Protein AF-A0A7X7C082-F1 (afdb_monomer_lite)

Radius of gyration: 23.52 Å; chains: 1; bounding box: 59×62×65 Å

Sequence (412 aa):
MPLPEIIKAELLKIDNDKKLLICYSEDYKEKSLIIRYGVSPENSEFNSSIEQFWVGAKLNIIDCAIDDDGYLVPTYIILEPDYLIDASAIAECFQDYLISPLHYFRNKLETIENRSYLLLGNLANYFLDELIFSDEIEKVTFNDAFLSSFKQSPFEYTSCQDIQSDTDFRTFMNNARQRFNNIKRVIKDDFPKRGINIDNCTLEPSFFSAKYGFQGRLDMLYTHPNTTNASIIELKSGKLPYPSHDNTKIGLNHKVQTYVYRLMIDSVFGRSKHNVNASILYAAASTPGENIRKATLNSVIEKSILNLRNQIIINEYKIIHGNTDSVEELFNTMFHQTKSNQRLPQFYINRINKIESILSDCSYIEKTYFYRYIKFISRELYHQKIGDIEYETPTGVASLWNTKFSERAKAL

Structure (mmCIF, N/CA/C/O backbone):
data_AF-A0A7X7C082-F1
#
_entry.id   AF-A0A7X7C082-F1
#
loop_
_atom_site.group_PDB
_atom_site.id
_atom_site.type_symbol
_atom_site.label_atom_id
_atom_site.label_alt_id
_atom_site.label_comp_id
_atom_site.label_asym_id
_atom_site.label_entity_id
_atom_site.label_seq_id
_atom_site.pdbx_PDB_ins_code
_atom_site.Cartn_x
_atom_site.Cartn_y
_atom_site.Cartn_z
_atom_site.occupancy
_atom_site.B_iso_or_equiv
_atom_site.auth_seq_id
_atom_site.auth_comp_id
_atom_site.auth_asym_id
_atom_site.auth_atom_id
_atom_site.pdbx_PDB_model_num
ATOM 1 N N . MET A 1 1 ? -19.092 -25.002 17.961 1.00 53.69 1 MET A N 1
ATOM 2 C CA . MET A 1 1 ? -19.252 -24.518 16.572 1.00 53.69 1 MET A CA 1
ATOM 3 C C . MET A 1 1 ? -17.956 -23.806 16.212 1.00 53.69 1 MET A C 1
ATOM 5 O O . MET A 1 1 ? -17.483 -23.073 17.074 1.00 53.69 1 MET A O 1
ATOM 9 N N . PRO A 1 2 ? -17.318 -24.080 15.063 1.00 70.62 2 PRO A N 1
ATOM 10 C CA . PRO A 1 2 ? -16.094 -23.373 14.693 1.00 70.62 2 PRO A CA 1
ATOM 11 C C . PRO A 1 2 ? -16.403 -21.882 14.522 1.00 70.62 2 PRO A C 1
ATOM 13 O O . PRO A 1 2 ? -17.456 -21.535 13.985 1.00 70.62 2 PRO A O 1
ATOM 16 N N . LEU A 1 3 ? -15.519 -21.017 15.019 1.00 81.31 3 LEU A N 1
ATOM 17 C CA . LEU A 1 3 ? -15.650 -19.576 14.819 1.00 81.31 3 LEU A CA 1
ATOM 18 C C . LEU A 1 3 ? -15.474 -19.247 13.330 1.00 81.31 3 LEU A C 1
ATOM 20 O O . LEU A 1 3 ? -14.655 -19.891 12.665 1.00 81.31 3 LEU A O 1
ATOM 24 N N . PRO A 1 4 ? -16.229 -18.276 12.790 1.00 87.19 4 PRO A N 1
ATOM 25 C CA . PRO A 1 4 ? -16.002 -17.816 11.431 1.00 87.19 4 PRO A CA 1
ATOM 26 C C . PRO A 1 4 ? -14.614 -17.171 11.319 1.00 87.19 4 PRO A C 1
ATOM 28 O O . PRO A 1 4 ? -14.076 -16.632 12.285 1.00 87.19 4 PRO A O 1
ATOM 31 N N . GLU A 1 5 ? -14.041 -17.202 10.115 1.00 87.62 5 GLU A N 1
ATOM 32 C CA . GLU A 1 5 ? -12.735 -16.587 9.827 1.00 87.62 5 GLU A CA 1
ATOM 33 C C . GLU A 1 5 ? -12.744 -15.068 10.077 1.00 87.62 5 GLU A C 1
ATOM 35 O O . GLU A 1 5 ? -11.724 -14.486 10.446 1.00 87.62 5 GLU A O 1
ATOM 40 N N . ILE A 1 6 ? -13.901 -14.428 9.876 1.00 92.69 6 ILE A N 1
ATOM 41 C CA . ILE A 1 6 ? -14.125 -12.997 10.075 1.00 92.69 6 ILE A CA 1
ATOM 42 C C . ILE A 1 6 ? -15.422 -12.821 10.858 1.00 92.69 6 ILE A C 1
ATOM 44 O O . ILE A 1 6 ? -16.464 -13.327 10.444 1.00 92.69 6 ILE A O 1
ATOM 48 N N . ILE A 1 7 ? -15.364 -12.051 11.939 1.00 94.50 7 ILE A N 1
ATOM 49 C CA . ILE A 1 7 ? -16.532 -11.537 12.651 1.00 94.50 7 ILE A CA 1
ATOM 50 C C . ILE A 1 7 ? -16.596 -10.034 12.386 1.00 94.50 7 ILE A C 1
ATOM 52 O O . ILE A 1 7 ? -15.677 -9.296 12.747 1.00 94.50 7 ILE A O 1
ATOM 56 N N . LYS A 1 8 ? -17.676 -9.583 11.742 1.00 94.25 8 LYS A N 1
ATOM 57 C CA . LYS A 1 8 ? -17.975 -8.155 11.595 1.00 94.25 8 LYS A CA 1
ATOM 58 C C . LYS A 1 8 ? -18.616 -7.663 12.883 1.00 94.25 8 LYS A C 1
ATOM 60 O O . LYS A 1 8 ? -19.580 -8.272 13.353 1.00 94.25 8 LYS A O 1
ATOM 65 N N . ALA A 1 9 ? -18.082 -6.594 13.453 1.00 94.94 9 ALA A N 1
ATOM 66 C CA . ALA A 1 9 ? -18.525 -6.096 14.742 1.00 94.94 9 ALA A CA 1
ATOM 67 C C . ALA A 1 9 ? -18.557 -4.566 14.784 1.00 94.94 9 ALA A C 1
ATOM 69 O O . ALA A 1 9 ? -17.774 -3.906 14.113 1.00 94.94 9 ALA A O 1
ATOM 70 N N . GLU A 1 10 ? -19.442 -4.006 15.597 1.00 95.75 10 GLU A N 1
ATOM 71 C CA . GLU A 1 10 ? -19.493 -2.582 15.918 1.00 95.75 10 GLU A CA 1
ATOM 72 C C . GLU A 1 10 ? -19.047 -2.380 17.365 1.00 95.75 10 GLU A C 1
ATOM 74 O O . GLU A 1 10 ? -19.500 -3.091 18.269 1.00 95.75 10 GLU A O 1
ATOM 79 N N . LEU A 1 11 ? -18.135 -1.439 17.593 1.00 97.19 11 LEU A N 1
ATOM 80 C CA . LEU A 1 11 ? -17.563 -1.189 18.909 1.00 97.19 11 LEU A CA 1
ATOM 81 C C . LEU A 1 11 ? -18.550 -0.439 19.809 1.00 97.19 11 LEU A C 1
ATOM 83 O O . LEU A 1 11 ? -18.858 0.721 19.565 1.00 97.19 11 LEU A O 1
ATOM 87 N N . LEU A 1 12 ? -18.993 -1.066 20.899 1.00 96.56 12 LEU A N 1
ATOM 88 C CA . LEU A 1 12 ? -19.909 -0.447 21.863 1.00 96.56 12 LEU A CA 1
ATOM 89 C C . LEU A 1 12 ? -19.169 0.229 23.018 1.00 96.56 12 LEU A C 1
ATOM 91 O O . LEU A 1 12 ? -19.603 1.263 23.522 1.00 96.56 12 LEU A O 1
ATOM 95 N N . LYS A 1 13 ? -18.075 -0.382 23.487 1.00 96.62 13 LYS A N 1
ATOM 96 C CA . LYS A 1 13 ? -17.292 0.116 24.625 1.00 96.62 13 LYS A CA 1
ATOM 97 C C . LYS A 1 13 ? -15.870 -0.445 24.616 1.00 96.62 13 LYS A C 1
ATOM 99 O O . LYS A 1 13 ? -15.652 -1.589 24.227 1.00 96.62 13 LYS A O 1
ATOM 104 N N . ILE A 1 14 ? -14.928 0.349 25.122 1.00 96.50 14 ILE A N 1
ATOM 105 C CA . ILE A 1 14 ? -13.535 -0.041 25.371 1.00 96.50 14 ILE A CA 1
ATOM 106 C C . ILE A 1 14 ? -13.295 -0.062 26.888 1.00 96.50 14 ILE A C 1
ATOM 108 O O . ILE A 1 14 ? -13.657 0.885 27.588 1.00 96.50 14 ILE A O 1
ATOM 112 N N . ASP A 1 15 ? -12.703 -1.139 27.399 1.00 96.00 15 ASP A N 1
ATOM 113 C CA . ASP A 1 15 ? -12.181 -1.260 28.764 1.00 96.00 15 ASP A CA 1
ATOM 114 C C . ASP A 1 15 ? -10.654 -1.407 28.675 1.00 96.00 15 ASP A C 1
ATOM 116 O O . ASP A 1 15 ? -10.132 -2.503 28.460 1.00 96.00 15 ASP A O 1
ATOM 120 N N . ASN A 1 16 ? -9.945 -0.278 28.775 1.00 93.50 16 ASN A N 1
ATOM 121 C CA . ASN A 1 16 ? -8.488 -0.234 28.620 1.00 93.50 16 ASN A CA 1
ATOM 122 C C . ASN A 1 16 ? -7.756 -0.952 29.764 1.00 93.50 16 ASN A C 1
ATOM 124 O O . ASN A 1 16 ? -6.729 -1.585 29.527 1.00 93.50 16 ASN A O 1
ATOM 128 N N . ASP A 1 17 ? -8.303 -0.905 30.983 1.00 92.69 17 ASP A N 1
ATOM 129 C CA . ASP A 1 17 ? -7.688 -1.518 32.165 1.00 92.69 17 ASP A CA 1
ATOM 130 C C . ASP A 1 17 ? -7.649 -3.044 32.033 1.00 92.69 17 ASP A C 1
ATOM 132 O O . ASP A 1 17 ? -6.650 -3.687 32.363 1.00 92.69 17 ASP A O 1
ATOM 136 N N . LYS A 1 18 ? -8.727 -3.635 31.504 1.00 94.88 18 LYS A N 1
ATOM 137 C CA . LYS A 1 18 ? -8.822 -5.084 31.261 1.00 94.88 18 LYS A CA 1
ATOM 138 C C . LYS A 1 18 ? -8.388 -5.503 29.857 1.00 94.88 18 LYS A C 1
ATOM 140 O O . LYS A 1 18 ? -8.351 -6.702 29.572 1.00 94.88 18 LYS A O 1
ATOM 145 N N . LYS A 1 19 ? -8.076 -4.533 28.994 1.00 96.75 19 LYS A N 1
ATOM 146 C CA . LYS A 1 19 ? -7.819 -4.697 27.559 1.00 96.75 19 LYS A CA 1
ATOM 147 C C . LYS A 1 19 ? -8.924 -5.460 26.827 1.00 96.75 19 LYS A C 1
ATOM 149 O O . LYS A 1 19 ? -8.670 -6.443 26.125 1.00 96.75 19 LYS A O 1
ATOM 154 N N . LEU A 1 20 ? -10.162 -5.011 27.010 1.00 97.56 20 LEU A N 1
ATOM 155 C CA . LEU A 1 20 ? -11.342 -5.610 26.393 1.00 97.56 20 LEU A CA 1
ATOM 156 C C . LEU A 1 20 ? -12.053 -4.614 25.475 1.00 97.56 20 LEU A C 1
ATOM 158 O O . LEU A 1 20 ? -12.250 -3.450 25.820 1.00 97.56 20 LEU A O 1
ATOM 162 N N . LEU A 1 21 ? -12.499 -5.104 24.325 1.00 97.94 21 LEU A N 1
ATOM 163 C CA . LEU A 1 21 ? -13.472 -4.451 23.461 1.00 97.94 21 LEU A CA 1
ATOM 164 C C . LEU A 1 21 ? -14.806 -5.172 23.620 1.00 97.94 21 LEU A C 1
ATOM 166 O O . LEU A 1 21 ? -14.872 -6.399 23.545 1.00 97.94 21 LEU A O 1
ATOM 170 N N . ILE A 1 22 ? -15.861 -4.404 23.857 1.00 97.19 22 ILE A N 1
ATOM 171 C CA . ILE A 1 22 ? -17.231 -4.898 23.932 1.00 97.19 22 ILE A CA 1
ATOM 172 C C . ILE A 1 22 ? -17.909 -4.471 22.642 1.00 97.19 22 ILE A C 1
ATOM 174 O O . ILE A 1 22 ? -18.045 -3.274 22.385 1.00 97.19 22 ILE A O 1
ATOM 178 N N . CYS A 1 23 ? -18.329 -5.443 21.842 1.00 96.69 23 CYS A N 1
ATOM 179 C CA . CYS A 1 23 ? -18.855 -5.201 20.509 1.00 96.69 23 CYS A CA 1
ATOM 180 C C . CYS A 1 23 ? -20.227 -5.844 20.297 1.00 96.69 23 CYS A C 1
ATOM 182 O O . CYS A 1 23 ? -20.572 -6.855 20.914 1.00 96.69 23 CYS A O 1
ATOM 184 N N . TYR A 1 24 ? -20.992 -5.270 19.377 1.00 94.56 24 TYR A N 1
ATOM 185 C CA . TYR A 1 24 ? -22.188 -5.871 18.800 1.00 94.56 24 TYR A CA 1
ATOM 186 C C . TYR A 1 24 ? -21.837 -6.544 17.473 1.00 94.56 24 TYR A C 1
ATOM 188 O O . TYR A 1 24 ? -20.981 -6.061 16.739 1.00 94.56 24 TYR A O 1
ATOM 196 N N . SER A 1 25 ? -22.501 -7.646 17.144 1.00 91.69 25 SER A N 1
ATOM 197 C CA . SER A 1 25 ? -22.436 -8.257 15.817 1.00 91.69 25 SER A CA 1
ATOM 198 C C . SER A 1 25 ? -23.808 -8.811 15.467 1.00 91.69 25 SER A C 1
ATOM 200 O O . SER A 1 25 ? -24.447 -9.456 16.302 1.00 91.69 25 SER A O 1
ATOM 202 N N . GLU A 1 26 ? -24.262 -8.580 14.235 1.00 86.25 26 GLU A N 1
ATOM 203 C CA . GLU A 1 26 ? -25.561 -9.078 13.774 1.00 86.25 26 GLU A CA 1
ATOM 204 C C . GLU A 1 26 ? -25.658 -10.606 13.798 1.00 86.25 26 GLU A C 1
ATOM 206 O O . GLU A 1 26 ? -26.753 -11.139 13.972 1.00 86.25 26 GLU A O 1
ATOM 211 N N . ASP A 1 27 ? -24.529 -11.304 13.677 1.00 84.00 27 ASP A N 1
ATOM 212 C CA . ASP A 1 27 ? -24.472 -12.766 13.741 1.00 84.00 27 ASP A CA 1
ATOM 213 C C . ASP A 1 27 ? -24.615 -13.293 15.186 1.00 84.00 27 ASP A C 1
ATOM 215 O O . ASP A 1 27 ? -24.868 -14.479 15.397 1.00 84.00 27 ASP A O 1
ATOM 219 N N . TYR A 1 28 ? -24.501 -12.414 16.194 1.00 82.94 28 TYR A N 1
ATOM 220 C CA . TYR A 1 28 ? -24.467 -12.750 17.624 1.00 82.94 28 TYR A CA 1
ATOM 221 C C . TYR A 1 28 ? -25.429 -11.885 18.467 1.00 82.94 28 TYR A C 1
ATOM 223 O O . TYR A 1 28 ? -25.109 -11.500 19.589 1.00 82.94 28 TYR A O 1
ATOM 231 N N . LYS A 1 29 ? -26.633 -11.593 17.951 1.00 73.94 29 LYS A N 1
ATOM 232 C CA . LYS A 1 29 ? -27.590 -10.604 18.510 1.00 73.94 29 LYS A CA 1
ATOM 233 C C . LYS A 1 29 ? -27.922 -10.737 20.001 1.00 73.94 29 LYS A C 1
ATOM 235 O O . LYS A 1 29 ? -28.276 -9.747 20.631 1.00 73.94 29 LYS A O 1
ATOM 240 N N . GLU A 1 30 ? -27.847 -11.941 20.562 1.00 69.56 30 GLU A N 1
ATOM 241 C CA . GLU A 1 30 ? -28.248 -12.215 21.949 1.00 69.56 30 GLU A CA 1
ATOM 242 C C . GLU A 1 30 ? -27.142 -11.951 22.985 1.00 69.56 30 GLU A C 1
ATOM 244 O O . GLU A 1 30 ? -27.414 -11.986 24.186 1.00 69.56 30 GLU A O 1
ATOM 249 N N . LYS A 1 31 ? -25.891 -11.709 22.561 1.00 78.19 31 LYS A N 1
ATOM 250 C CA . LYS A 1 31 ? -24.756 -11.497 23.473 1.00 78.19 31 LYS A CA 1
ATOM 251 C C . LYS A 1 31 ? -23.803 -10.433 22.944 1.00 78.19 31 LYS A C 1
ATOM 253 O O . LYS A 1 31 ? -23.417 -10.452 21.782 1.00 78.19 31 LYS A O 1
ATOM 258 N N . SER A 1 32 ? -23.342 -9.554 23.831 1.00 84.94 32 SER A N 1
ATOM 259 C CA . SER A 1 32 ? -22.191 -8.704 23.532 1.00 84.94 32 SER A CA 1
ATOM 260 C C . SER A 1 32 ? -20.951 -9.572 23.327 1.00 84.94 32 SER A C 1
ATOM 262 O O . SER A 1 32 ? -20.627 -10.400 24.185 1.00 84.94 32 SER A O 1
ATOM 264 N N . LEU A 1 33 ? -20.244 -9.363 22.221 1.00 92.81 33 LEU A N 1
ATOM 265 C CA . LEU A 1 33 ? -18.954 -9.989 21.972 1.00 92.81 33 LEU A CA 1
ATOM 266 C C . LEU A 1 33 ? -17.898 -9.300 22.830 1.00 92.81 33 LEU A C 1
ATOM 268 O O . LEU A 1 33 ? -17.756 -8.080 22.771 1.00 92.81 33 LEU A O 1
ATOM 272 N N . ILE A 1 34 ? -17.160 -10.080 23.613 1.00 95.94 34 ILE A N 1
ATOM 273 C CA . ILE A 1 34 ? -16.040 -9.580 24.409 1.00 95.94 34 ILE A CA 1
ATOM 274 C C . ILE A 1 34 ? -14.757 -10.047 23.735 1.00 95.94 34 ILE A C 1
ATOM 276 O O . ILE A 1 34 ? -14.530 -11.246 23.569 1.00 95.94 34 ILE A O 1
ATOM 280 N N . ILE A 1 35 ? -13.943 -9.085 23.318 1.00 97.06 35 ILE A N 1
ATOM 281 C CA . ILE A 1 35 ? -12.726 -9.304 22.542 1.00 97.06 35 ILE A CA 1
ATOM 282 C C . ILE A 1 35 ? -11.549 -8.809 23.368 1.00 97.06 35 ILE A C 1
ATOM 284 O O . ILE A 1 35 ? -11.508 -7.641 23.748 1.00 97.06 35 ILE A O 1
ATOM 288 N N . ARG A 1 36 ? -10.575 -9.675 23.629 1.00 97.56 36 ARG A N 1
ATOM 289 C CA . ARG A 1 36 ? -9.359 -9.322 24.356 1.00 97.56 36 ARG A CA 1
ATOM 290 C C . ARG A 1 36 ? -8.251 -8.910 23.393 1.00 97.56 36 ARG A C 1
ATOM 292 O O . ARG A 1 36 ? -7.920 -9.639 22.456 1.00 97.56 36 ARG A O 1
ATOM 299 N N . TYR A 1 37 ? -7.641 -7.762 23.664 1.00 97.00 37 TYR A N 1
ATOM 300 C CA . TYR A 1 37 ? -6.458 -7.287 22.951 1.00 97.00 37 TYR A CA 1
ATOM 301 C C . TYR A 1 37 ? -5.238 -7.201 23.877 1.00 97.00 37 TYR A C 1
ATOM 303 O O . TYR A 1 37 ? -5.335 -7.353 25.095 1.00 97.00 37 TYR A O 1
ATOM 311 N N . GLY A 1 38 ? -4.057 -6.988 23.304 1.00 95.50 38 GLY A N 1
ATOM 312 C CA . GLY A 1 38 ? -2.813 -6.923 24.064 1.00 95.50 38 GLY A CA 1
ATOM 313 C C . GLY A 1 38 ? -2.248 -8.262 24.507 1.00 95.50 38 GLY A C 1
ATOM 314 O O . GLY A 1 38 ? -1.377 -8.263 25.378 1.00 95.50 38 GLY A O 1
ATOM 315 N N . VAL A 1 39 ? -2.703 -9.363 23.909 1.00 96.00 39 VAL A N 1
ATOM 316 C CA . VAL A 1 39 ? -2.159 -10.707 24.133 1.00 96.00 39 VAL A CA 1
ATOM 317 C C . VAL A 1 39 ? -0.941 -10.892 23.223 1.00 96.00 39 VAL A C 1
ATOM 319 O O . VAL A 1 39 ? -0.987 -10.531 22.046 1.00 96.00 39 VAL A O 1
ATOM 322 N N . SER A 1 40 ? 0.180 -11.358 23.776 1.00 93.50 40 SER A N 1
ATOM 323 C CA . SER A 1 40 ? 1.437 -11.535 23.040 1.00 93.50 40 SER A CA 1
ATOM 324 C C . SER A 1 40 ? 1.751 -13.022 22.865 1.00 93.50 40 SER A C 1
ATOM 326 O O . SER A 1 40 ? 1.749 -13.735 23.872 1.00 93.50 40 SER A O 1
ATOM 328 N N . PRO A 1 41 ? 2.105 -13.472 21.645 1.00 90.44 41 PRO A N 1
ATOM 329 C CA . PRO A 1 41 ? 2.365 -12.677 20.438 1.00 90.44 41 PRO A CA 1
ATOM 330 C C . PRO A 1 41 ? 1.126 -12.413 19.559 1.00 90.44 41 PRO A C 1
ATOM 332 O O . PRO A 1 41 ? 1.288 -12.010 18.410 1.00 90.44 41 PRO A O 1
ATOM 335 N N . GLU A 1 42 ? -0.095 -12.690 20.016 1.00 92.00 42 GLU A N 1
ATOM 336 C CA . GLU A 1 42 ? -1.309 -12.777 19.189 1.00 92.00 42 GLU A CA 1
ATOM 337 C C . GLU A 1 42 ? -1.745 -11.442 18.578 1.00 92.00 42 GLU A C 1
ATOM 339 O O . GLU A 1 42 ? -1.941 -11.377 17.366 1.00 92.00 42 GLU A O 1
ATOM 344 N N . ASN A 1 43 ? -1.881 -10.378 19.367 1.00 95.25 43 ASN A N 1
ATOM 345 C CA . ASN A 1 43 ? -2.392 -9.089 18.887 1.00 95.25 43 ASN A CA 1
ATOM 346 C C . ASN A 1 43 ? -1.834 -7.860 19.622 1.00 95.25 43 ASN A C 1
ATOM 348 O O . ASN A 1 43 ? -2.353 -6.753 19.467 1.00 95.25 43 ASN A O 1
ATOM 352 N N . SER A 1 44 ? -0.761 -8.024 20.398 1.00 95.44 44 SER A N 1
ATOM 353 C CA . SER A 1 44 ? -0.141 -6.930 21.153 1.00 95.44 44 SER A CA 1
ATOM 354 C C . SER A 1 44 ? 0.356 -5.758 20.294 1.00 95.44 44 SER A C 1
ATOM 356 O O . SER A 1 44 ? 0.386 -4.620 20.764 1.00 95.44 44 SER A O 1
ATOM 358 N N . GLU A 1 45 ? 0.667 -6.001 19.019 1.00 95.50 45 GLU A N 1
ATOM 359 C CA . GLU A 1 45 ? 1.050 -4.988 18.034 1.00 95.50 45 GLU A CA 1
ATOM 360 C C . GLU A 1 45 ? -0.051 -3.943 17.798 1.00 95.50 45 GLU A C 1
ATOM 362 O O . GLU A 1 45 ? 0.252 -2.812 17.414 1.00 95.50 45 GLU A O 1
ATOM 367 N N . PHE A 1 46 ? -1.317 -4.289 18.052 1.00 97.06 46 PHE A N 1
ATOM 368 C CA . PHE A 1 46 ? -2.459 -3.408 17.814 1.00 97.06 46 PHE A CA 1
ATOM 369 C C . PHE A 1 46 ? -2.772 -2.454 18.976 1.00 97.06 46 PHE A C 1
ATOM 371 O O . PHE A 1 46 ? -3.565 -1.536 18.783 1.00 97.06 46 PHE A O 1
ATOM 378 N N . ASN A 1 47 ? -2.144 -2.605 20.155 1.00 95.25 47 ASN A N 1
ATOM 379 C CA . ASN A 1 47 ? -2.478 -1.820 21.361 1.00 95.25 47 ASN A CA 1
ATOM 380 C C . ASN A 1 47 ? -2.536 -0.311 21.084 1.00 95.25 47 ASN A C 1
ATOM 382 O O . ASN A 1 47 ? -3.523 0.346 21.396 1.00 95.25 47 ASN A O 1
ATOM 386 N N . SER A 1 48 ? -1.503 0.204 20.409 1.00 92.25 48 SER A N 1
ATOM 387 C CA . SER A 1 48 ? -1.368 1.634 20.097 1.00 92.25 48 SER A CA 1
ATOM 388 C C . SER A 1 48 ? -2.503 2.212 19.249 1.00 92.25 48 SER A C 1
ATOM 390 O O . SER A 1 48 ? -2.791 3.403 19.362 1.00 92.25 48 SER A O 1
ATOM 392 N N . SER A 1 49 ? -3.121 1.413 18.370 1.00 97.06 49 SER A N 1
ATOM 393 C CA . SER A 1 49 ? -4.274 1.867 17.588 1.00 97.06 49 SER A CA 1
ATOM 394 C C . SER A 1 49 ? -5.580 1.640 18.341 1.00 97.06 49 SER A C 1
ATOM 396 O O . SER A 1 49 ? -6.411 2.541 18.367 1.00 97.06 49 SER A O 1
ATOM 398 N N . ILE A 1 50 ? -5.738 0.491 19.003 1.00 97.56 50 ILE A N 1
ATOM 399 C CA . ILE A 1 50 ? -6.970 0.123 19.714 1.00 97.56 50 ILE A CA 1
ATOM 400 C C . ILE A 1 50 ? -7.325 1.138 20.803 1.00 97.56 50 ILE A C 1
ATOM 402 O O . ILE A 1 50 ? -8.483 1.528 20.920 1.00 97.56 50 ILE A O 1
ATOM 406 N N . GLU A 1 51 ? -6.331 1.627 21.543 1.00 94.62 51 GLU A N 1
ATOM 407 C CA . GLU A 1 51 ? -6.517 2.646 22.588 1.00 94.62 51 GLU A CA 1
ATOM 408 C C . GLU A 1 51 ? -7.036 3.994 22.045 1.00 94.62 51 GLU A C 1
ATOM 410 O O . GLU A 1 51 ? -7.436 4.862 22.818 1.00 94.62 51 GLU A O 1
ATOM 415 N N . GLN A 1 52 ? -7.053 4.176 20.721 1.00 96.44 52 GLN A N 1
ATOM 416 C CA . GLN A 1 52 ? -7.549 5.368 20.030 1.00 96.44 52 GLN A CA 1
ATOM 417 C C . GLN A 1 52 ? -8.831 5.112 19.217 1.00 96.44 52 GLN A C 1
ATOM 419 O O . GLN A 1 52 ? -9.265 5.995 18.474 1.00 96.44 52 GLN A O 1
ATOM 424 N N . PHE A 1 53 ? -9.427 3.919 19.306 1.00 97.62 53 PHE A N 1
ATOM 425 C CA . PHE A 1 53 ? -10.705 3.630 18.651 1.00 97.62 53 PHE A CA 1
ATOM 426 C C . PHE A 1 53 ? -11.854 4.420 19.299 1.00 97.62 53 PHE A C 1
ATOM 428 O O . PHE A 1 53 ? -11.739 4.924 20.417 1.00 97.62 53 PHE A O 1
ATOM 435 N N . TRP A 1 54 ? -12.986 4.513 18.599 1.00 96.12 54 TRP A N 1
ATOM 436 C CA . TRP A 1 54 ? -14.182 5.222 19.058 1.00 96.12 54 TRP A CA 1
ATOM 437 C C . TRP A 1 54 ? -15.413 4.311 19.064 1.00 96.12 54 TRP A C 1
ATOM 439 O O . TRP A 1 54 ? -15.513 3.356 18.295 1.00 96.12 54 TRP A O 1
ATOM 449 N N . VAL A 1 55 ? -16.367 4.614 19.945 1.00 95.94 55 VAL A N 1
ATOM 450 C CA . VAL A 1 55 ? -17.668 3.927 19.981 1.00 95.94 55 VAL A CA 1
ATOM 451 C C . VAL A 1 55 ? -18.410 4.162 18.663 1.00 95.94 55 VAL A C 1
ATOM 453 O O . VAL A 1 55 ? -18.402 5.276 18.144 1.00 95.94 55 VAL A O 1
ATOM 456 N N . GLY A 1 56 ? -19.032 3.113 18.130 1.00 94.12 56 GLY A N 1
ATOM 457 C CA . GLY A 1 56 ? -19.672 3.084 16.814 1.00 94.12 56 GLY A CA 1
ATOM 458 C C . GLY A 1 56 ? -18.730 2.689 15.672 1.00 94.12 56 GLY A C 1
ATOM 459 O O . GLY A 1 56 ? -19.188 2.496 14.550 1.00 94.12 56 GLY A O 1
ATOM 460 N N . ALA A 1 57 ? -17.424 2.538 15.929 1.00 95.56 57 ALA A N 1
ATOM 461 C CA . ALA A 1 57 ? -16.485 2.115 14.898 1.00 95.56 57 ALA A CA 1
ATOM 462 C C . ALA A 1 57 ? -16.779 0.691 14.407 1.00 95.56 57 ALA A C 1
ATOM 464 O O . ALA A 1 57 ? -17.000 -0.227 15.208 1.00 95.56 57 ALA A O 1
ATOM 465 N N . LYS A 1 58 ? -16.701 0.485 13.091 1.00 95.06 58 LYS A N 1
ATOM 466 C CA . LYS A 1 58 ? -16.829 -0.842 12.477 1.00 95.06 58 LYS A CA 1
ATOM 467 C C . LYS A 1 58 ? -15.506 -1.584 12.545 1.00 95.06 58 LYS A C 1
ATOM 469 O O . LYS A 1 58 ? -14.462 -1.038 12.204 1.00 95.06 58 LYS A O 1
ATOM 474 N N . LEU A 1 59 ? -15.540 -2.849 12.933 1.00 97.56 59 LEU A N 1
ATOM 475 C CA . LEU A 1 59 ? -14.371 -3.699 13.095 1.00 97.56 59 LEU A CA 1
ATOM 476 C C . LEU A 1 59 ? -14.540 -5.001 12.310 1.00 97.56 59 LEU A C 1
ATOM 478 O O . LEU A 1 59 ? -15.588 -5.645 12.375 1.00 97.56 59 LEU A O 1
ATOM 482 N N . ASN A 1 60 ? -13.470 -5.441 11.649 1.00 97.19 60 ASN A N 1
ATOM 483 C CA . ASN A 1 60 ? -13.308 -6.851 11.305 1.00 97.19 60 ASN A CA 1
ATOM 484 C C . ASN A 1 60 ? -12.385 -7.507 12.325 1.00 97.19 60 ASN A C 1
ATOM 486 O O . ASN A 1 60 ? -11.233 -7.098 12.498 1.00 97.19 60 ASN A O 1
ATOM 490 N N . ILE A 1 61 ? -12.894 -8.555 12.958 1.00 96.81 61 ILE A N 1
ATOM 491 C CA . ILE A 1 61 ? -12.192 -9.361 13.946 1.00 96.81 61 ILE A CA 1
ATOM 492 C C . ILE A 1 61 ? -11.849 -10.690 13.271 1.00 96.81 61 ILE A C 1
ATOM 494 O O . ILE A 1 61 ? -12.746 -11.424 12.858 1.00 96.81 61 ILE A O 1
ATOM 498 N N . ILE A 1 62 ? -10.558 -10.962 13.072 1.00 94.81 62 ILE A N 1
ATOM 499 C CA . ILE A 1 62 ? -10.096 -11.985 12.122 1.00 94.81 62 ILE A CA 1
ATOM 500 C C . ILE A 1 62 ? -9.271 -13.054 12.841 1.00 94.81 62 ILE A C 1
ATOM 502 O O . ILE A 1 62 ? -8.388 -12.725 13.637 1.00 94.81 62 ILE A O 1
ATOM 506 N N . ASP A 1 63 ? -9.544 -14.320 12.508 1.00 92.44 63 ASP A N 1
ATOM 507 C CA . ASP A 1 63 ? -8.881 -15.521 13.037 1.00 92.44 63 ASP A CA 1
ATOM 508 C C . ASP A 1 63 ? -8.830 -15.532 14.570 1.00 92.44 63 ASP A C 1
ATOM 510 O O . ASP A 1 63 ? -7.793 -15.272 15.189 1.00 92.44 63 ASP A O 1
ATOM 514 N N . CYS A 1 64 ? -9.986 -15.791 15.180 1.00 93.06 64 CYS A N 1
ATOM 515 C CA . CYS A 1 64 ? -10.152 -15.775 16.629 1.00 93.06 64 CYS A CA 1
ATOM 516 C C . CYS A 1 64 ? -9.927 -17.144 17.266 1.00 93.06 64 CYS A C 1
ATOM 518 O O . CYS A 1 64 ? -10.460 -18.153 16.800 1.00 93.06 64 CYS A O 1
ATOM 520 N N . ALA A 1 65 ? -9.240 -17.138 18.403 1.00 94.12 65 ALA A N 1
ATOM 521 C CA . ALA A 1 65 ? -9.335 -18.179 19.417 1.00 94.12 65 ALA A CA 1
ATOM 522 C C . ALA A 1 65 ? -10.270 -17.729 20.554 1.00 94.12 65 ALA A C 1
ATOM 524 O O . ALA A 1 65 ? -10.636 -16.556 20.635 1.00 94.12 65 ALA A O 1
ATOM 525 N N . ILE A 1 66 ? -10.655 -18.661 21.425 1.00 93.75 66 ILE A N 1
ATOM 526 C CA . ILE A 1 66 ? -11.332 -18.364 22.693 1.00 93.75 66 ILE A CA 1
ATOM 527 C C . ILE A 1 66 ? -10.334 -18.645 23.812 1.00 93.75 66 ILE A C 1
ATOM 529 O O . ILE A 1 66 ? -9.719 -19.712 23.804 1.00 93.75 66 ILE A O 1
ATOM 533 N N . ASP A 1 67 ? -10.149 -17.690 24.721 1.00 93.88 67 ASP A N 1
ATOM 534 C CA . ASP A 1 67 ? -9.324 -17.880 25.917 1.00 93.88 67 ASP A CA 1
ATOM 535 C C . ASP A 1 67 ? -10.080 -18.618 27.038 1.00 93.88 67 ASP A C 1
ATOM 537 O O . ASP A 1 67 ? -11.266 -18.935 26.919 1.00 93.88 67 ASP A O 1
ATOM 541 N N . ASP A 1 68 ? -9.387 -18.893 28.143 1.00 92.00 68 ASP A N 1
ATOM 542 C CA . ASP A 1 68 ? -9.947 -19.616 29.292 1.00 92.00 68 ASP A CA 1
ATOM 543 C C . ASP A 1 68 ? -11.115 -18.871 29.973 1.00 92.00 68 ASP A C 1
ATOM 545 O O . ASP A 1 68 ? -11.974 -19.503 30.588 1.00 92.00 68 ASP A O 1
ATOM 549 N N . ASP A 1 69 ? -11.184 -17.542 29.823 1.00 91.12 69 ASP A N 1
ATOM 550 C CA . ASP A 1 69 ? -12.271 -16.696 30.337 1.00 91.12 69 ASP A CA 1
ATOM 551 C C . ASP A 1 69 ? -13.485 -16.660 29.383 1.00 91.12 69 ASP A C 1
ATOM 553 O O . ASP A 1 69 ? -14.521 -16.063 29.694 1.00 91.12 69 ASP A O 1
ATOM 557 N N . GLY A 1 70 ? -13.384 -17.304 28.216 1.00 91.19 70 GLY A N 1
ATOM 558 C CA . GLY A 1 70 ? -14.430 -17.333 27.198 1.00 91.19 70 GLY A CA 1
ATOM 559 C C . GLY A 1 70 ? -14.441 -16.115 26.268 1.00 91.19 70 GLY A C 1
ATOM 560 O O . GLY A 1 70 ? -15.417 -15.930 25.535 1.00 91.19 70 GLY A O 1
ATOM 561 N N . TYR A 1 71 ? -13.398 -15.280 26.278 1.00 94.75 71 TYR A N 1
ATOM 562 C CA . TYR A 1 71 ? -13.284 -14.103 25.415 1.00 94.75 71 TYR A CA 1
ATOM 563 C C . TYR A 1 71 ? -12.605 -14.430 24.089 1.00 94.75 71 TYR A C 1
ATOM 565 O O . TYR A 1 71 ? -11.766 -15.324 23.986 1.00 94.75 71 TYR A O 1
ATOM 573 N N . LEU A 1 72 ? -12.952 -13.663 23.056 1.00 95.56 72 LEU A N 1
ATOM 574 C CA . LEU A 1 72 ? -12.339 -13.790 21.740 1.00 95.56 72 LEU A CA 1
ATOM 575 C C . LEU A 1 72 ? -10.946 -13.155 21.743 1.00 95.56 72 LEU A C 1
ATOM 577 O O . LEU A 1 72 ? -10.802 -11.973 22.048 1.00 95.56 72 LEU A O 1
ATOM 581 N N . VAL A 1 73 ? -9.935 -13.916 21.335 1.00 97.19 73 VAL A N 1
ATOM 582 C CA . VAL A 1 73 ? -8.565 -13.438 21.114 1.00 97.19 73 VAL A CA 1
ATOM 583 C C . VAL A 1 73 ? -8.278 -13.488 19.610 1.00 97.19 73 VAL A C 1
ATOM 585 O O . VAL A 1 73 ? -7.980 -14.560 19.077 1.00 97.19 73 VAL A O 1
ATOM 588 N N . PRO A 1 74 ? -8.421 -12.365 18.887 1.00 96.56 74 PRO A N 1
ATOM 589 C CA . PRO A 1 74 ? -8.188 -12.313 17.449 1.00 96.56 74 PRO A CA 1
ATOM 590 C C . PRO A 1 74 ? -6.706 -12.228 17.116 1.00 96.56 74 PRO A C 1
ATOM 592 O O . PRO A 1 74 ? -5.933 -11.625 17.860 1.00 96.56 74 PRO A O 1
ATOM 595 N N . THR A 1 75 ? -6.342 -12.728 15.937 1.00 95.50 75 THR A N 1
ATOM 596 C CA . THR A 1 75 ? -5.012 -12.503 15.353 1.00 95.50 75 THR A CA 1
ATOM 597 C C . THR A 1 75 ? -4.901 -11.103 14.746 1.00 95.50 75 THR A C 1
ATOM 599 O O . THR A 1 75 ? -3.851 -10.466 14.840 1.00 95.50 75 THR A O 1
ATOM 602 N N . TYR A 1 76 ? -5.982 -10.600 14.135 1.00 96.31 76 TYR A N 1
ATOM 603 C CA . TYR A 1 76 ? -6.022 -9.256 13.553 1.00 96.31 76 TYR A CA 1
ATOM 604 C C . TYR A 1 76 ? -7.310 -8.523 13.919 1.00 96.31 76 TYR A C 1
ATOM 606 O O . TYR A 1 76 ? -8.397 -9.103 13.916 1.00 96.31 76 TYR A O 1
ATOM 614 N N . ILE A 1 77 ? -7.174 -7.223 14.179 1.00 97.75 77 ILE A N 1
ATOM 615 C CA . ILE A 1 77 ? -8.280 -6.303 14.446 1.00 97.75 77 ILE A CA 1
ATOM 616 C C . ILE A 1 77 ? -8.162 -5.158 13.440 1.00 97.75 77 ILE A C 1
ATOM 618 O O . ILE A 1 77 ? -7.183 -4.412 13.468 1.00 97.75 77 ILE A O 1
ATOM 622 N N . ILE A 1 78 ? -9.131 -5.032 12.532 1.00 98.38 78 ILE A N 1
ATOM 623 C CA . ILE A 1 78 ? -9.115 -4.035 11.451 1.00 98.38 78 ILE A CA 1
ATOM 624 C C . ILE A 1 78 ? -10.221 -3.010 11.685 1.00 98.38 78 ILE A C 1
ATOM 626 O O . ILE A 1 78 ? -11.390 -3.379 11.737 1.00 98.38 78 ILE A O 1
ATOM 630 N N . LEU A 1 79 ? -9.843 -1.737 11.802 1.00 98.31 79 LEU A N 1
ATOM 631 C CA . LEU A 1 79 ? -10.737 -0.602 12.065 1.00 98.31 79 LEU A CA 1
ATOM 632 C C . LEU A 1 79 ? -11.326 -0.020 10.774 1.00 98.31 79 LEU A C 1
ATOM 634 O O . LEU A 1 79 ? -10.571 0.272 9.865 1.00 98.31 79 LEU A O 1
ATOM 638 N N . GLU A 1 80 ? -12.622 0.245 10.676 1.00 95.81 80 GLU A N 1
ATOM 639 C CA . GLU A 1 80 ? -13.276 0.769 9.462 1.00 95.81 80 GLU A CA 1
ATOM 640 C C . GLU A 1 80 ? -12.795 0.059 8.182 1.00 95.81 80 GLU A C 1
ATOM 642 O O . GLU A 1 80 ? -12.184 0.685 7.306 1.00 95.81 80 GLU A O 1
ATOM 647 N N . PRO A 1 81 ? -12.975 -1.270 8.076 1.00 95.19 81 PRO A N 1
ATOM 648 C CA . PRO A 1 81 ? -12.406 -2.076 6.993 1.00 95.19 81 PRO A CA 1
ATOM 649 C C . PRO A 1 81 ? -12.920 -1.683 5.599 1.00 95.19 81 PRO A C 1
ATOM 651 O O . PRO A 1 81 ? -12.287 -2.019 4.603 1.00 95.19 81 PRO A O 1
ATOM 654 N N . ASP A 1 82 ? -14.023 -0.939 5.518 1.00 92.88 82 ASP A N 1
ATOM 655 C CA . ASP A 1 82 ? -14.577 -0.409 4.270 1.00 92.88 82 ASP A CA 1
ATOM 656 C C . ASP A 1 82 ? -13.769 0.771 3.704 1.00 92.88 82 ASP A C 1
ATOM 658 O O . ASP A 1 82 ? -13.813 1.039 2.501 1.00 92.88 82 ASP A O 1
ATOM 662 N N . TYR A 1 83 ? -12.973 1.455 4.535 1.00 94.19 83 TYR A N 1
ATOM 663 C CA . TYR A 1 83 ? -12.015 2.444 4.051 1.00 94.19 83 TYR A CA 1
ATOM 664 C C . TYR A 1 83 ? -10.805 1.713 3.454 1.00 94.19 83 TYR A C 1
ATOM 666 O O . TYR A 1 83 ? -9.849 1.356 4.153 1.00 94.19 83 TYR A O 1
ATOM 674 N N . LEU A 1 84 ? -10.858 1.467 2.142 1.00 95.69 84 LEU A N 1
ATOM 675 C CA . LEU A 1 84 ? -9.782 0.796 1.415 1.00 95.69 84 LEU A CA 1
ATOM 676 C C . LEU A 1 84 ? -8.592 1.742 1.196 1.00 95.69 84 LEU A C 1
ATOM 678 O O . LEU A 1 84 ? -8.748 2.834 0.632 1.00 95.69 84 LEU A O 1
ATOM 682 N N . ILE A 1 85 ? -7.402 1.311 1.621 1.00 97.12 85 ILE A N 1
ATOM 683 C CA . ILE A 1 85 ? -6.123 1.995 1.377 1.00 97.12 85 ILE A CA 1
ATOM 684 C C . ILE A 1 85 ? -5.381 1.308 0.226 1.00 97.12 85 ILE A C 1
ATOM 686 O O . ILE A 1 85 ? -5.316 0.081 0.172 1.00 97.12 85 ILE A O 1
ATOM 690 N N . ASP A 1 86 ? -4.796 2.091 -0.680 1.00 97.25 86 ASP A N 1
ATOM 691 C CA . ASP A 1 86 ? -3.993 1.548 -1.779 1.00 97.25 86 ASP A CA 1
ATOM 692 C C . ASP A 1 86 ? -2.720 0.864 -1.261 1.00 97.25 86 ASP A C 1
ATOM 694 O O . ASP A 1 86 ? -2.015 1.404 -0.403 1.00 97.25 86 ASP A O 1
ATOM 698 N N . ALA A 1 87 ? -2.382 -0.299 -1.827 1.00 97.44 87 ALA A N 1
ATOM 699 C CA . ALA A 1 87 ? -1.194 -1.073 -1.464 1.00 97.44 87 ALA A CA 1
ATOM 700 C C . ALA A 1 87 ? 0.105 -0.251 -1.559 1.00 97.44 87 ALA A C 1
ATOM 702 O O . ALA A 1 87 ? 0.976 -0.360 -0.695 1.00 97.44 87 ALA A O 1
ATOM 703 N N . SER A 1 88 ? 0.222 0.608 -2.574 1.00 95.56 88 SER A N 1
ATOM 704 C CA . SER A 1 88 ? 1.353 1.528 -2.733 1.00 95.56 88 SER A CA 1
ATOM 705 C C . SER A 1 88 ? 1.367 2.625 -1.662 1.00 95.56 88 SER A C 1
ATOM 707 O O . SER A 1 88 ? 2.426 2.941 -1.126 1.00 95.56 88 SER A O 1
ATOM 709 N N . ALA A 1 89 ? 0.207 3.168 -1.281 1.00 97.00 89 ALA A N 1
ATOM 710 C CA . ALA A 1 89 ? 0.117 4.237 -0.290 1.00 97.00 89 ALA A CA 1
ATOM 711 C C . ALA A 1 89 ? 0.527 3.767 1.116 1.00 97.00 89 ALA A C 1
ATOM 713 O O . ALA A 1 89 ? 1.276 4.464 1.804 1.00 97.00 89 ALA A O 1
ATOM 714 N N . ILE A 1 90 ? 0.092 2.571 1.535 1.00 98.25 90 ILE A N 1
ATOM 715 C CA . ILE A 1 90 ? 0.548 1.982 2.804 1.00 98.25 90 ILE A CA 1
ATOM 716 C C . ILE A 1 90 ? 2.027 1.583 2.735 1.00 98.25 90 ILE A C 1
ATOM 718 O O . ILE A 1 90 ? 2.754 1.809 3.697 1.00 98.25 90 ILE A O 1
ATOM 722 N N . ALA A 1 91 ? 2.505 1.062 1.600 1.00 97.38 91 ALA A N 1
ATOM 723 C CA . ALA A 1 91 ? 3.914 0.725 1.408 1.00 97.38 91 ALA A CA 1
ATOM 724 C C . ALA A 1 91 ? 4.837 1.940 1.573 1.00 97.38 91 ALA A C 1
ATOM 726 O O . ALA A 1 91 ? 5.869 1.838 2.234 1.00 97.38 91 ALA A O 1
ATOM 727 N N . GLU A 1 92 ? 4.439 3.106 1.062 1.00 96.31 92 GLU A N 1
ATOM 728 C CA . GLU A 1 92 ? 5.203 4.348 1.218 1.00 96.31 92 GLU A CA 1
ATOM 729 C C . GLU A 1 92 ? 5.264 4.862 2.664 1.00 96.31 92 GLU A C 1
ATOM 731 O O . GLU A 1 92 ? 6.106 5.706 2.977 1.00 96.31 92 GLU A O 1
ATOM 736 N N . CYS A 1 93 ? 4.442 4.322 3.566 1.00 97.69 93 CYS A N 1
ATOM 737 C CA . CYS A 1 93 ? 4.539 4.596 4.997 1.00 97.69 93 CYS A CA 1
ATOM 738 C C . CYS A 1 93 ? 5.619 3.768 5.711 1.00 97.69 93 CYS A C 1
ATOM 740 O O . CYS A 1 93 ? 5.878 4.002 6.891 1.00 97.69 93 CYS A O 1
ATOM 742 N N . PHE A 1 94 ? 6.259 2.830 5.003 1.00 96.62 94 PHE A N 1
ATOM 743 C CA . PHE A 1 94 ? 7.333 1.972 5.494 1.00 96.62 94 PHE A CA 1
ATOM 744 C C . PHE A 1 94 ? 8.659 2.281 4.795 1.00 96.62 94 PHE A C 1
ATOM 746 O O . PHE A 1 94 ? 9.165 1.503 3.981 1.00 96.62 94 PHE A O 1
ATOM 753 N N . GLN A 1 95 ? 9.244 3.425 5.132 1.00 93.38 95 GLN A N 1
ATOM 754 C CA . GLN A 1 95 ? 10.560 3.802 4.631 1.00 93.38 95 GLN A CA 1
ATOM 755 C C . GLN A 1 95 ? 11.650 3.237 5.545 1.00 93.38 95 GLN A C 1
ATOM 757 O O . GLN A 1 95 ? 11.483 3.194 6.763 1.00 93.38 95 GLN A O 1
ATOM 762 N N . ASP A 1 96 ? 12.806 2.869 4.982 1.00 90.19 96 ASP A N 1
ATOM 763 C CA . ASP A 1 96 ? 13.940 2.345 5.769 1.00 90.19 96 ASP A CA 1
ATOM 764 C C . ASP A 1 96 ? 14.392 3.318 6.875 1.00 90.19 96 ASP A C 1
ATOM 766 O O . ASP A 1 96 ? 14.925 2.903 7.902 1.00 90.19 96 ASP A O 1
ATOM 770 N N . TYR A 1 97 ? 14.187 4.622 6.667 1.00 90.94 97 TYR A N 1
ATOM 771 C CA . TYR A 1 97 ? 14.547 5.657 7.631 1.00 90.94 97 TYR A CA 1
ATOM 772 C C . TYR A 1 97 ? 13.449 5.976 8.649 1.00 90.94 97 TYR A C 1
ATOM 774 O O . TYR A 1 97 ? 13.767 6.553 9.688 1.00 90.94 97 TYR A O 1
ATOM 782 N N . LEU A 1 98 ? 12.182 5.668 8.350 1.00 93.38 98 LEU A N 1
ATOM 783 C CA . LEU A 1 98 ? 11.036 6.012 9.187 1.00 93.38 98 LEU A CA 1
ATOM 784 C C . LEU A 1 98 ? 9.788 5.223 8.773 1.00 93.38 98 LEU A C 1
ATOM 786 O O . LEU A 1 98 ? 9.361 5.268 7.622 1.00 93.38 98 LEU A O 1
ATOM 790 N N . ILE A 1 99 ? 9.168 4.552 9.742 1.00 95.38 99 ILE A N 1
ATOM 791 C CA . ILE A 1 99 ? 7.840 3.955 9.589 1.00 95.38 99 ILE A CA 1
ATOM 792 C C . ILE A 1 99 ? 6.861 4.867 10.323 1.00 95.38 99 ILE A C 1
ATOM 794 O O . ILE A 1 99 ? 7.021 5.096 11.522 1.00 95.38 99 ILE A O 1
ATOM 798 N N . SER A 1 100 ? 5.892 5.442 9.613 1.00 95.94 100 SER A N 1
ATOM 799 C CA . SER A 1 100 ? 4.975 6.427 10.198 1.00 95.94 100 SER A CA 1
ATOM 800 C C . SER A 1 100 ? 3.677 6.540 9.399 1.00 95.94 100 SER A C 1
ATOM 802 O O . SER A 1 100 ? 3.745 6.678 8.174 1.00 95.94 100 SER A O 1
ATOM 804 N N . PRO A 1 101 ? 2.498 6.587 10.052 1.00 97.12 101 PRO A N 1
ATOM 805 C CA . PRO A 1 101 ? 1.238 6.850 9.358 1.00 97.12 101 PRO A CA 1
ATOM 806 C C . PRO A 1 101 ? 1.187 8.286 8.803 1.00 97.12 101 PRO A C 1
ATOM 808 O O . PRO A 1 101 ? 0.393 8.579 7.914 1.00 97.12 101 PRO A O 1
ATOM 811 N N . LEU A 1 102 ? 2.060 9.188 9.275 1.00 96.38 102 LEU A N 1
ATOM 812 C CA . LEU A 1 102 ? 2.139 10.569 8.792 1.00 96.38 102 LEU A CA 1
ATOM 813 C C . LEU A 1 102 ? 2.698 10.675 7.370 1.00 96.38 102 LEU A C 1
ATOM 815 O O . LEU A 1 102 ? 2.466 11.684 6.710 1.00 96.38 102 LEU A O 1
ATOM 819 N N . HIS A 1 103 ? 3.362 9.634 6.853 1.00 96.56 103 HIS A N 1
ATOM 820 C CA . HIS A 1 103 ? 3.699 9.572 5.430 1.00 96.56 103 HIS A CA 1
ATOM 821 C C . HIS A 1 103 ? 2.443 9.601 4.552 1.00 96.56 103 HIS A C 1
ATOM 823 O O . HIS A 1 103 ? 2.441 10.298 3.540 1.00 96.56 103 HIS A O 1
ATOM 829 N N . TYR A 1 104 ? 1.363 8.928 4.966 1.00 96.81 104 TYR A N 1
ATOM 830 C CA . TYR A 1 104 ? 0.086 8.955 4.252 1.00 96.81 104 TYR A CA 1
ATOM 831 C C . TYR A 1 104 ? -0.504 10.368 4.213 1.00 96.81 104 TYR A C 1
ATOM 833 O O . TYR A 1 104 ? -0.863 10.859 3.146 1.00 96.81 104 TYR A O 1
ATOM 841 N N . PHE A 1 105 ? -0.533 11.051 5.364 1.00 95.69 105 PHE A N 1
ATOM 842 C CA . PHE A 1 105 ? -1.014 12.430 5.469 1.00 95.69 105 PHE A CA 1
ATOM 843 C C . PHE A 1 105 ? -0.163 13.397 4.635 1.00 95.69 105 PHE A C 1
ATOM 845 O O . PHE A 1 105 ? -0.693 14.130 3.804 1.00 95.69 105 PHE A O 1
ATOM 852 N N . ARG A 1 106 ? 1.165 13.349 4.790 1.00 94.19 106 ARG A N 1
ATOM 853 C CA . ARG A 1 106 ? 2.109 14.190 4.042 1.00 94.19 106 ARG A CA 1
ATOM 854 C C . ARG A 1 106 ? 1.958 14.011 2.534 1.00 94.19 106 ARG A C 1
ATOM 856 O O . ARG A 1 106 ? 1.945 15.000 1.813 1.00 94.19 106 ARG A O 1
ATOM 863 N N . ASN A 1 107 ? 1.849 12.772 2.051 1.00 92.12 107 ASN A N 1
ATOM 864 C CA . ASN A 1 107 ? 1.780 12.491 0.616 1.00 92.12 107 ASN A CA 1
ATOM 865 C C . ASN A 1 107 ? 0.546 13.126 -0.050 1.00 92.12 107 ASN A C 1
ATOM 867 O O . ASN A 1 107 ? 0.618 13.464 -1.225 1.00 92.12 107 ASN A O 1
ATOM 871 N N . LYS A 1 108 ? -0.549 13.366 0.688 1.00 90.25 108 LYS A N 1
ATOM 872 C CA . LYS A 1 108 ? -1.726 14.100 0.179 1.00 90.25 108 LYS A CA 1
ATOM 873 C C . LYS A 1 108 ? -1.465 15.589 -0.071 1.00 90.25 108 LYS A C 1
ATOM 875 O O . LYS A 1 108 ? -2.247 16.234 -0.760 1.00 90.25 108 LYS A O 1
ATOM 880 N N . LEU A 1 109 ? -0.404 16.137 0.520 1.00 89.50 109 LEU A N 1
ATOM 881 C CA . LEU A 1 109 ? -0.010 17.542 0.401 1.00 89.50 109 LEU A CA 1
ATOM 882 C C . LEU A 1 109 ? 1.062 17.757 -0.675 1.00 89.50 109 LEU A C 1
ATOM 884 O O . LEU A 1 109 ? 1.348 18.898 -1.036 1.00 89.50 109 LEU A O 1
ATOM 888 N N . GLU A 1 110 ? 1.696 16.683 -1.154 1.00 85.25 110 GLU A N 1
ATOM 889 C CA . GLU A 1 110 ? 2.743 16.772 -2.167 1.00 85.25 110 GLU A CA 1
ATOM 890 C C . GLU A 1 110 ? 2.132 16.877 -3.572 1.00 85.25 110 GLU A C 1
ATOM 892 O O . GLU A 1 110 ? 1.154 16.215 -3.917 1.00 85.25 110 GLU A O 1
ATOM 897 N N . THR A 1 111 ? 2.733 17.716 -4.413 1.00 82.44 111 THR A N 1
ATOM 898 C CA . THR A 1 111 ? 2.385 17.793 -5.833 1.00 82.44 111 THR A CA 1
ATOM 899 C C . THR A 1 111 ? 2.874 16.545 -6.556 1.00 82.44 111 THR A C 1
ATOM 901 O O . THR A 1 111 ? 4.022 16.139 -6.370 1.00 82.44 111 THR A O 1
ATOM 904 N N . ILE A 1 112 ? 2.048 15.990 -7.442 1.00 79.94 112 ILE A N 1
ATOM 905 C CA . ILE A 1 112 ? 2.481 14.930 -8.355 1.00 79.94 112 ILE A CA 1
ATOM 906 C C . ILE A 1 112 ? 3.536 15.524 -9.296 1.00 79.94 112 ILE A C 1
ATOM 908 O O . ILE A 1 112 ? 3.249 16.436 -10.070 1.00 79.94 112 ILE A O 1
ATOM 912 N N . GLU A 1 113 ? 4.773 15.042 -9.201 1.00 83.06 113 GLU A N 1
ATOM 913 C CA . GLU A 1 113 ? 5.867 15.498 -10.057 1.00 83.06 113 GLU A CA 1
ATOM 914 C C . GLU A 1 113 ? 5.921 14.687 -11.362 1.00 83.06 113 GLU A C 1
ATOM 916 O O . GLU A 1 113 ? 5.692 13.480 -11.355 1.00 83.06 113 GLU A O 1
ATOM 921 N N . ASN A 1 114 ? 6.302 15.320 -12.476 1.00 88.44 114 ASN A N 1
ATOM 922 C CA . ASN A 1 114 ? 6.642 14.618 -13.716 1.00 88.44 114 ASN A CA 1
ATOM 923 C C . ASN A 1 114 ? 8.164 14.410 -13.801 1.00 88.44 114 ASN A C 1
ATOM 925 O O . ASN A 1 114 ? 8.906 15.293 -14.241 1.00 88.44 114 ASN A O 1
ATOM 929 N N . ARG A 1 115 ? 8.636 13.250 -13.331 1.00 92.50 115 ARG A N 1
ATOM 930 C CA . ARG A 1 115 ? 10.065 12.920 -13.194 1.00 92.50 115 ARG A CA 1
ATOM 931 C C . ARG A 1 115 ? 10.477 11.753 -14.079 1.00 92.50 115 ARG A C 1
ATOM 933 O O . ARG A 1 115 ? 9.714 10.811 -14.292 1.00 92.50 115 ARG A O 1
ATOM 940 N N . SER A 1 116 ? 11.741 11.756 -14.491 1.00 92.94 116 SER A N 1
ATOM 941 C CA . SER A 1 116 ? 12.338 10.726 -15.355 1.00 92.94 116 SER A CA 1
ATOM 942 C C . SER A 1 116 ? 12.177 9.307 -14.802 1.00 92.94 116 SER A C 1
ATOM 944 O O . SER A 1 116 ? 11.921 8.369 -15.554 1.00 92.94 116 SER A O 1
ATOM 946 N N . TYR A 1 117 ? 12.288 9.123 -13.484 1.00 91.12 117 TYR A N 1
ATOM 947 C CA . TYR A 1 117 ? 12.143 7.805 -12.864 1.00 91.12 117 TYR A CA 1
ATOM 948 C C . TYR A 1 117 ? 10.692 7.293 -12.869 1.00 91.12 117 TYR A C 1
ATOM 950 O O . TYR A 1 117 ? 10.497 6.080 -12.924 1.00 91.12 117 TYR A O 1
ATOM 958 N N . LEU A 1 118 ? 9.691 8.185 -12.849 1.00 92.06 118 LEU A N 1
ATOM 959 C CA . LEU A 1 118 ? 8.276 7.818 -12.989 1.00 92.06 118 LEU A CA 1
ATOM 960 C C . LEU A 1 118 ? 7.981 7.400 -14.430 1.00 92.06 118 LEU A C 1
ATOM 962 O O . LEU A 1 118 ? 7.411 6.332 -14.644 1.00 92.06 118 LEU A O 1
ATOM 966 N N . LEU A 1 119 ? 8.476 8.166 -15.410 1.00 94.69 119 LEU A N 1
ATOM 967 C CA . LEU A 1 119 ? 8.397 7.790 -16.827 1.00 94.69 119 LEU A CA 1
ATOM 968 C C . LEU A 1 119 ? 9.054 6.433 -17.086 1.00 94.69 119 LEU A C 1
ATOM 970 O O . LEU A 1 119 ? 8.498 5.601 -17.795 1.00 94.69 119 LEU A O 1
ATOM 974 N N . LEU A 1 120 ? 10.220 6.180 -16.483 1.00 95.50 120 LEU A N 1
ATOM 975 C CA . LEU A 1 120 ? 10.914 4.899 -16.605 1.00 95.50 120 LEU A CA 1
ATOM 976 C C . LEU A 1 120 ? 10.133 3.748 -15.948 1.00 95.50 120 LEU A C 1
ATOM 978 O O . LEU A 1 120 ? 10.223 2.617 -16.413 1.00 95.50 120 LEU A O 1
ATOM 982 N N . GLY A 1 121 ? 9.392 4.016 -14.868 1.00 94.06 121 GLY A N 1
ATOM 983 C CA . GLY A 1 121 ? 8.434 3.087 -14.256 1.00 94.06 121 GLY A CA 1
ATOM 984 C C . GLY A 1 121 ? 7.315 2.699 -15.203 1.00 94.06 121 GLY A C 1
ATOM 985 O O . GLY A 1 121 ? 7.190 1.522 -15.531 1.00 94.06 121 GLY A O 1
ATOM 986 N N . ASN A 1 122 ? 6.576 3.690 -15.697 1.00 93.75 122 ASN A N 1
ATOM 987 C CA . ASN A 1 122 ? 5.463 3.469 -16.619 1.00 93.75 122 ASN A CA 1
ATOM 988 C C . ASN A 1 122 ? 5.927 2.740 -17.884 1.00 93.75 122 ASN A C 1
ATOM 990 O O . ASN A 1 122 ? 5.315 1.765 -18.305 1.00 93.75 122 ASN A O 1
ATOM 994 N N . LEU A 1 123 ? 7.067 3.155 -18.436 1.00 96.25 123 LEU A N 1
ATOM 995 C CA . LEU A 1 123 ? 7.659 2.537 -19.614 1.00 96.25 123 LEU A CA 1
ATOM 996 C C . LEU A 1 123 ? 8.101 1.086 -19.363 1.00 96.25 123 LEU A C 1
ATOM 998 O O . LEU A 1 123 ? 7.966 0.244 -20.242 1.00 96.25 123 LEU A O 1
ATOM 1002 N N . ALA A 1 124 ? 8.626 0.771 -18.176 1.00 96.88 124 ALA A N 1
ATOM 1003 C CA . ALA A 1 124 ? 8.994 -0.599 -17.831 1.00 96.88 124 ALA A CA 1
ATOM 1004 C C . ALA A 1 124 ? 7.764 -1.513 -17.707 1.00 96.88 124 ALA A C 1
ATOM 1006 O O . ALA A 1 124 ? 7.834 -2.650 -18.169 1.00 96.88 124 ALA A O 1
ATOM 1007 N N . ASN A 1 125 ? 6.659 -1.021 -17.133 1.00 95.31 125 ASN A N 1
ATOM 1008 C CA . ASN A 1 125 ? 5.388 -1.753 -17.108 1.00 95.31 125 ASN A CA 1
ATOM 1009 C C . ASN A 1 125 ? 4.853 -1.959 -18.529 1.00 95.31 125 ASN A C 1
ATOM 1011 O O . ASN A 1 125 ? 4.581 -3.088 -18.914 1.00 95.31 125 ASN A O 1
ATOM 1015 N N . TYR A 1 126 ? 4.876 -0.918 -19.364 1.00 96.25 126 TYR A N 1
ATOM 1016 C CA . TYR A 1 126 ? 4.513 -1.046 -20.775 1.00 96.25 126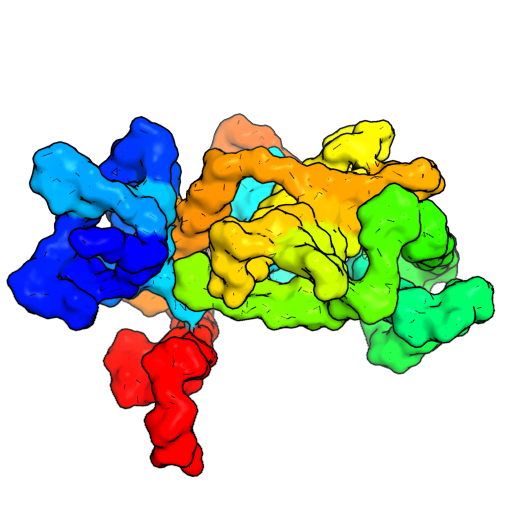 TYR A CA 1
ATOM 1017 C C . TYR A 1 126 ? 5.359 -2.100 -21.515 1.00 96.25 126 TYR A C 1
ATOM 1019 O O . TYR A 1 126 ? 4.839 -2.895 -22.291 1.00 96.25 126 TYR A O 1
ATOM 1027 N N . PHE A 1 127 ? 6.671 -2.157 -21.260 1.00 97.69 127 PHE A N 1
ATOM 1028 C CA . PHE A 1 127 ? 7.527 -3.197 -21.837 1.00 97.69 127 PHE A CA 1
ATOM 1029 C C . PHE A 1 127 ? 7.155 -4.602 -21.369 1.00 97.69 127 PHE A C 1
ATOM 1031 O O . PHE A 1 127 ? 7.220 -5.529 -22.172 1.00 97.69 127 PHE A O 1
ATOM 1038 N N . LEU A 1 128 ? 6.812 -4.772 -20.090 1.00 96.75 128 LEU A N 1
ATOM 1039 C CA . LEU A 1 128 ? 6.351 -6.052 -19.559 1.00 96.75 128 LEU A CA 1
ATOM 1040 C C . LEU A 1 128 ? 5.094 -6.518 -20.305 1.00 96.75 128 LEU A C 1
ATOM 1042 O O . LEU A 1 128 ? 5.060 -7.666 -20.748 1.00 96.75 128 LEU A O 1
ATOM 1046 N N . ASP A 1 129 ? 4.140 -5.612 -20.516 1.00 94.81 129 ASP A N 1
ATOM 1047 C CA . ASP A 1 129 ? 2.884 -5.896 -21.208 1.00 94.81 129 ASP A CA 1
ATOM 1048 C C . ASP A 1 129 ? 3.108 -6.305 -22.665 1.00 94.81 129 ASP A C 1
ATOM 1050 O O . ASP A 1 129 ? 2.703 -7.393 -23.080 1.00 94.81 129 ASP A O 1
ATOM 1054 N N . GLU A 1 130 ? 3.831 -5.480 -23.428 1.00 95.31 130 GLU A N 1
ATOM 1055 C CA . GLU A 1 130 ? 4.140 -5.749 -24.839 1.00 95.31 130 GLU A CA 1
ATOM 1056 C C . GLU A 1 130 ? 4.880 -7.079 -25.031 1.00 95.31 130 GLU A C 1
ATOM 1058 O O . GLU A 1 130 ? 4.662 -7.784 -26.014 1.00 95.31 130 GLU A O 1
ATOM 1063 N N . LEU A 1 131 ? 5.775 -7.434 -24.104 1.00 96.38 131 LEU A N 1
ATOM 1064 C CA . LEU A 1 131 ? 6.559 -8.662 -24.201 1.00 96.38 131 LEU A CA 1
ATOM 1065 C C . LEU A 1 131 ? 5.765 -9.909 -23.797 1.00 96.38 131 LEU A C 1
ATOM 1067 O O . LEU A 1 131 ? 6.037 -10.973 -24.345 1.00 96.38 131 LEU A O 1
ATOM 1071 N N . ILE A 1 132 ? 4.820 -9.810 -22.859 1.00 94.06 132 ILE A N 1
ATOM 1072 C CA . ILE A 1 132 ? 3.987 -10.948 -22.436 1.00 94.06 132 ILE A CA 1
ATOM 1073 C C . ILE A 1 132 ? 2.885 -11.245 -23.448 1.00 94.06 132 ILE A C 1
ATOM 1075 O O . ILE A 1 132 ? 2.616 -12.413 -23.705 1.00 94.06 132 ILE A O 1
ATOM 1079 N N . PHE A 1 133 ? 2.277 -10.217 -24.043 1.00 91.06 133 PHE A N 1
ATOM 1080 C CA . PHE A 1 133 ? 1.215 -10.395 -25.037 1.00 91.06 133 PHE A CA 1
ATOM 1081 C C . PHE A 1 133 ? 1.727 -10.641 -26.464 1.00 91.06 133 PHE A C 1
ATOM 1083 O O . PHE A 1 133 ? 0.926 -10.763 -27.389 1.00 91.06 133 PHE A O 1
ATOM 1090 N N . SER A 1 134 ? 3.044 -10.703 -26.677 1.00 90.81 134 SER A N 1
ATOM 1091 C CA . SER A 1 134 ? 3.600 -10.959 -28.005 1.00 90.81 134 SER A CA 1
ATOM 1092 C C . SER A 1 134 ? 3.628 -12.447 -28.346 1.00 90.81 134 SER A C 1
ATOM 1094 O O . SER A 1 134 ? 4.279 -13.230 -27.657 1.00 90.81 134 SER A O 1
ATOM 1096 N N . ASP A 1 135 ? 3.056 -12.802 -29.500 1.00 86.31 135 ASP A N 1
ATOM 1097 C CA . ASP A 1 135 ? 3.191 -14.141 -30.096 1.00 86.31 135 ASP A CA 1
ATOM 1098 C C . ASP A 1 135 ? 4.656 -14.490 -30.433 1.00 86.31 135 ASP A C 1
ATOM 1100 O O . ASP A 1 135 ? 5.064 -15.651 -30.412 1.00 86.31 135 ASP A O 1
ATOM 1104 N N . GLU A 1 136 ? 5.471 -13.477 -30.749 1.00 90.88 136 GLU A N 1
ATOM 1105 C CA . GLU A 1 136 ? 6.873 -13.625 -31.138 1.00 90.88 136 GLU A CA 1
ATOM 1106 C C . GLU A 1 136 ? 7.754 -12.597 -30.415 1.00 90.88 136 GLU A C 1
ATOM 1108 O O . GLU A 1 136 ? 8.258 -11.642 -31.011 1.00 90.88 136 GLU A O 1
ATOM 1113 N N . ILE A 1 137 ? 8.002 -12.837 -29.122 1.00 91.81 137 ILE A N 1
ATOM 1114 C CA . ILE A 1 137 ? 8.802 -11.977 -28.223 1.00 91.81 137 ILE A CA 1
ATOM 1115 C C . ILE A 1 137 ? 10.122 -11.510 -28.864 1.00 91.81 137 ILE A C 1
ATOM 1117 O O . ILE A 1 137 ? 10.578 -10.384 -28.652 1.00 91.81 137 ILE A O 1
ATOM 1121 N N . GLU A 1 138 ? 10.762 -12.359 -29.671 1.00 91.69 138 GLU A N 1
ATOM 1122 C CA . GLU A 1 138 ? 12.020 -12.037 -30.352 1.00 91.69 138 GLU A CA 1
ATOM 1123 C C . GLU A 1 138 ? 11.906 -10.860 -31.318 1.00 91.69 138 GLU A C 1
ATOM 1125 O O . GLU A 1 138 ? 12.838 -10.054 -31.381 1.00 91.69 138 GLU A O 1
ATOM 1130 N N . LYS A 1 139 ? 10.763 -10.719 -31.997 1.00 94.31 139 LYS A N 1
ATOM 1131 C CA . LYS A 1 139 ? 10.495 -9.645 -32.958 1.00 94.31 139 LYS A CA 1
ATOM 1132 C C . LYS A 1 139 ? 10.195 -8.308 -32.288 1.00 94.31 139 LYS A C 1
ATOM 1134 O O . LYS A 1 139 ? 10.379 -7.275 -32.925 1.00 94.31 139 LYS A O 1
ATOM 1139 N N . VAL A 1 140 ? 9.793 -8.300 -31.015 1.00 95.81 140 VAL A N 1
ATOM 1140 C CA . VAL A 1 140 ? 9.570 -7.055 -30.270 1.00 95.81 140 VAL A CA 1
ATOM 1141 C C . VAL A 1 140 ? 10.901 -6.322 -30.105 1.00 95.81 140 VAL A C 1
ATOM 1143 O O . VAL A 1 140 ? 11.842 -6.842 -29.485 1.00 95.81 140 VAL A O 1
ATOM 1146 N N . THR A 1 141 ? 10.989 -5.109 -30.656 1.00 97.19 141 THR A N 1
ATOM 1147 C CA . THR A 1 141 ? 12.177 -4.252 -30.564 1.00 97.19 141 THR A CA 1
ATOM 1148 C C . THR A 1 141 ? 11.961 -3.106 -29.581 1.00 97.19 141 THR A C 1
ATOM 1150 O O . THR A 1 141 ? 10.854 -2.599 -29.413 1.00 97.19 141 THR A O 1
ATOM 1153 N N . PHE A 1 142 ? 13.048 -2.648 -28.952 1.00 98.06 142 PHE A N 1
ATOM 1154 C CA . PHE A 1 142 ? 12.987 -1.499 -28.047 1.00 98.06 142 PHE A CA 1
ATOM 1155 C C . PHE A 1 142 ? 12.485 -0.229 -28.744 1.00 98.06 142 PHE A C 1
ATOM 1157 O O . PHE A 1 142 ? 11.756 0.542 -28.133 1.00 98.06 142 PHE A O 1
ATOM 1164 N N . ASN A 1 143 ? 12.899 0.019 -29.991 1.00 97.50 143 ASN A N 1
ATOM 1165 C CA . ASN A 1 143 ? 12.560 1.269 -30.672 1.00 97.50 143 ASN A CA 1
ATOM 1166 C C . ASN A 1 143 ? 11.053 1.354 -30.940 1.00 97.50 143 ASN A C 1
ATOM 1168 O O . ASN A 1 143 ? 10.467 2.413 -30.728 1.00 97.50 143 ASN A O 1
ATOM 1172 N N . ASP A 1 144 ? 10.439 0.242 -31.352 1.00 96.38 144 ASP A N 1
ATOM 1173 C CA . ASP A 1 144 ? 9.003 0.186 -31.629 1.00 96.38 144 ASP A CA 1
ATOM 1174 C C . ASP A 1 144 ? 8.195 0.304 -30.336 1.00 96.38 144 ASP A C 1
ATOM 1176 O O . ASP A 1 144 ? 7.323 1.164 -30.239 1.00 96.38 144 ASP A O 1
ATOM 1180 N N . ALA A 1 145 ? 8.550 -0.476 -29.306 1.00 96.94 145 ALA A N 1
ATOM 1181 C CA . ALA A 1 145 ? 7.889 -0.413 -28.003 1.00 96.94 145 ALA A CA 1
ATOM 1182 C C . ALA A 1 145 ? 8.017 0.983 -27.367 1.00 96.94 145 ALA A C 1
ATOM 1184 O O . ALA A 1 145 ? 7.042 1.552 -26.880 1.00 96.94 145 ALA A O 1
ATOM 1185 N N . PHE A 1 146 ? 9.208 1.587 -27.416 1.00 97.56 146 PHE A N 1
ATOM 1186 C CA . PHE A 1 146 ? 9.410 2.946 -26.920 1.00 97.56 146 PHE A CA 1
ATOM 1187 C C . PHE A 1 146 ? 8.562 3.966 -27.685 1.00 97.56 146 PHE A C 1
ATOM 1189 O O . PHE A 1 146 ? 7.910 4.806 -27.069 1.00 97.56 146 PHE A O 1
ATOM 1196 N N . LEU A 1 147 ? 8.549 3.898 -29.019 1.00 96.75 147 LEU A N 1
ATOM 1197 C CA . LEU A 1 147 ? 7.770 4.818 -29.843 1.00 96.75 147 LEU A CA 1
ATOM 1198 C C . LEU A 1 147 ? 6.265 4.682 -29.574 1.00 96.75 147 LEU A C 1
ATOM 1200 O O . LEU A 1 147 ? 5.565 5.694 -29.526 1.00 96.75 147 LEU A O 1
ATOM 1204 N N . SER A 1 148 ? 5.766 3.459 -29.388 1.00 96.06 148 SER A N 1
ATOM 1205 C CA . SER A 1 148 ? 4.372 3.207 -29.015 1.00 96.06 148 SER A CA 1
ATOM 1206 C C . SER A 1 148 ? 4.038 3.795 -27.646 1.00 96.06 148 SER A C 1
ATOM 1208 O O . SER A 1 148 ? 3.054 4.524 -27.535 1.00 96.06 148 SER A O 1
ATOM 1210 N N . SER A 1 149 ? 4.890 3.588 -26.637 1.00 95.94 149 SER A N 1
ATOM 1211 C CA . SER A 1 149 ? 4.711 4.207 -25.317 1.00 95.94 149 SER A CA 1
ATOM 1212 C C . SER A 1 149 ? 4.738 5.738 -25.385 1.00 95.94 149 SER A C 1
ATOM 1214 O O . SER A 1 149 ? 3.872 6.399 -24.813 1.00 95.94 149 SER A O 1
ATOM 1216 N N . PHE A 1 150 ? 5.672 6.318 -26.145 1.00 95.44 150 PHE A N 1
ATOM 1217 C CA . PHE A 1 150 ? 5.756 7.767 -26.328 1.00 95.44 150 PHE A CA 1
ATOM 1218 C C . PHE A 1 150 ? 4.468 8.345 -26.926 1.00 95.44 150 PHE A C 1
ATOM 1220 O O . PHE A 1 150 ? 3.998 9.391 -26.487 1.00 95.44 150 PHE A O 1
ATOM 1227 N N . LYS A 1 151 ? 3.869 7.657 -27.906 1.00 96.06 151 LYS A N 1
ATOM 1228 C CA . LYS A 1 151 ? 2.608 8.082 -28.533 1.00 96.06 151 LYS A CA 1
ATOM 1229 C C . LYS A 1 151 ? 1.414 8.062 -27.574 1.00 96.06 151 LYS A C 1
ATOM 1231 O O . LYS A 1 151 ? 0.476 8.819 -27.804 1.00 96.06 151 LYS A O 1
ATOM 1236 N N . GLN A 1 152 ? 1.435 7.226 -26.536 1.00 94.62 152 GLN A N 1
ATOM 1237 C CA . GLN A 1 152 ? 0.364 7.161 -25.533 1.00 94.62 152 GLN A CA 1
ATOM 1238 C C . GLN A 1 152 ? 0.450 8.293 -24.502 1.00 94.62 152 GLN A C 1
ATOM 1240 O O . GLN A 1 152 ? -0.580 8.740 -24.003 1.00 94.62 152 GLN A O 1
ATOM 1245 N N . SER A 1 153 ? 1.659 8.780 -24.211 1.00 93.44 153 SER A N 1
ATOM 1246 C CA . SER A 1 153 ? 1.902 9.791 -23.170 1.00 93.44 153 SER A CA 1
ATOM 1247 C C . SER A 1 153 ? 2.858 10.907 -23.631 1.00 93.44 153 SER A C 1
ATOM 1249 O O . SER A 1 153 ? 3.880 11.168 -22.988 1.00 93.44 153 SER A O 1
ATOM 1251 N N . PRO A 1 154 ? 2.590 11.574 -24.775 1.00 94.56 154 PRO A N 1
ATOM 1252 C CA . PRO A 1 154 ? 3.540 12.511 -25.375 1.00 94.56 154 PRO A CA 1
ATOM 1253 C C . PRO A 1 154 ? 3.780 13.749 -24.502 1.00 94.56 154 PRO A C 1
ATOM 1255 O O . PRO A 1 154 ? 4.881 14.304 -24.506 1.00 94.56 154 PRO A O 1
ATOM 1258 N N . PHE A 1 155 ? 2.778 14.189 -23.736 1.00 93.88 155 PHE A N 1
ATOM 1259 C CA . PHE A 1 155 ? 2.902 15.347 -22.850 1.00 93.88 155 PHE A CA 1
ATOM 1260 C C . PHE A 1 155 ? 3.810 15.053 -21.661 1.00 93.88 155 PHE A C 1
ATOM 1262 O O . PHE A 1 155 ? 4.636 15.886 -21.298 1.00 93.88 155 PHE A O 1
ATOM 1269 N N . GLU A 1 156 ? 3.717 13.862 -21.086 1.00 93.88 156 GLU A N 1
ATOM 1270 C CA . GLU A 1 156 ? 4.536 13.423 -19.967 1.00 93.88 156 GLU A CA 1
ATOM 1271 C C . GLU A 1 156 ? 6.015 13.374 -20.376 1.00 93.88 156 GLU A C 1
ATOM 1273 O O . GLU A 1 156 ? 6.861 13.932 -19.678 1.00 93.88 156 GLU A O 1
ATOM 1278 N N . TYR A 1 157 ? 6.344 12.826 -21.550 1.00 94.62 157 TYR A N 1
ATOM 1279 C CA . TYR A 1 157 ? 7.727 12.839 -22.043 1.00 94.62 157 TYR A CA 1
ATOM 1280 C C . TYR A 1 157 ? 8.235 14.254 -22.351 1.00 94.62 157 TYR A C 1
ATOM 1282 O O . TYR A 1 157 ? 9.345 14.610 -21.962 1.00 94.62 157 TYR A O 1
ATOM 1290 N N . THR A 1 158 ? 7.439 15.074 -23.040 1.00 93.19 158 THR A N 1
ATOM 1291 C CA . THR A 1 158 ? 7.881 16.400 -23.517 1.00 93.19 158 THR A CA 1
ATOM 1292 C C . THR A 1 158 ? 7.904 17.483 -22.437 1.00 93.19 158 THR A C 1
ATOM 1294 O O . THR A 1 158 ? 8.647 18.453 -22.573 1.00 93.19 158 THR A O 1
ATOM 1297 N N . SER A 1 159 ? 7.138 17.326 -21.354 1.00 94.06 159 SER A N 1
ATOM 1298 C CA . SER A 1 159 ? 7.118 18.264 -20.218 1.00 94.06 159 SER A CA 1
ATOM 1299 C C . SER A 1 159 ? 8.050 17.864 -19.069 1.00 94.06 159 SER A C 1
ATOM 1301 O O . SER A 1 159 ? 8.182 18.610 -18.095 1.00 94.06 159 SER A O 1
ATOM 1303 N N . CYS A 1 160 ? 8.710 16.706 -19.155 1.00 95.44 160 CYS A N 1
ATOM 1304 C CA . CYS A 1 160 ? 9.598 16.235 -18.100 1.00 95.44 160 CYS A CA 1
ATOM 1305 C C . CYS A 1 160 ? 10.941 16.976 -18.136 1.00 95.44 160 CYS A C 1
ATOM 1307 O O . CYS A 1 160 ? 11.782 16.756 -19.009 1.00 95.44 160 CYS A O 1
ATOM 1309 N N . GLN A 1 161 ? 11.156 17.837 -17.138 1.00 94.81 161 GLN A N 1
ATOM 1310 C CA . GLN A 1 161 ? 12.369 18.654 -17.019 1.00 94.81 161 GLN A CA 1
ATOM 1311 C C . GLN A 1 161 ? 13.645 17.808 -16.915 1.00 94.81 161 GLN A C 1
ATOM 1313 O O . GLN A 1 161 ? 14.677 18.188 -17.460 1.00 94.81 161 GLN A O 1
ATOM 1318 N N . ASP A 1 162 ? 13.563 16.640 -16.270 1.00 95.56 162 ASP A N 1
ATOM 1319 C CA . ASP A 1 162 ? 14.698 15.736 -16.064 1.00 95.56 162 ASP A CA 1
ATOM 1320 C C . ASP A 1 162 ? 15.270 15.158 -17.375 1.00 95.56 162 ASP A C 1
ATOM 1322 O O . ASP A 1 162 ? 16.354 14.587 -17.348 1.00 95.56 162 ASP A O 1
ATOM 1326 N N . ILE A 1 163 ? 14.538 15.234 -18.496 1.00 96.00 163 ILE A N 1
ATOM 1327 C CA . ILE A 1 163 ? 14.955 14.705 -19.809 1.00 96.00 163 ILE A CA 1
ATOM 1328 C C . ILE A 1 163 ? 14.847 15.754 -20.922 1.00 96.00 163 ILE A C 1
ATOM 1330 O O . ILE A 1 163 ? 14.805 15.408 -22.100 1.00 96.00 163 ILE A O 1
ATOM 1334 N N . GLN A 1 164 ? 14.787 17.037 -20.559 1.00 94.06 164 GLN A N 1
ATOM 1335 C CA . GLN A 1 164 ? 14.607 18.126 -21.519 1.00 94.06 164 GLN A CA 1
ATOM 1336 C C . GLN A 1 164 ? 15.857 18.359 -22.385 1.00 94.06 164 GLN A C 1
ATOM 1338 O O . GLN A 1 164 ? 15.742 18.781 -23.537 1.00 94.06 164 GLN A O 1
ATOM 1343 N N . SER A 1 165 ? 17.053 18.111 -21.842 1.00 95.88 165 SER A N 1
ATOM 1344 C CA . SER A 1 165 ? 18.310 18.247 -22.584 1.00 95.88 165 SER A CA 1
ATOM 1345 C C . SER A 1 165 ? 18.606 16.996 -23.422 1.00 95.88 165 SER A C 1
ATOM 1347 O O . SER A 1 165 ? 18.260 15.882 -23.030 1.00 95.88 165 SER A O 1
ATOM 1349 N N . ASP A 1 166 ? 19.303 17.151 -24.556 1.00 95.88 166 ASP A N 1
ATOM 1350 C CA . ASP A 1 166 ? 19.699 16.012 -25.409 1.00 95.88 166 ASP A CA 1
ATOM 1351 C C . ASP A 1 166 ? 20.533 14.974 -24.634 1.00 95.88 166 ASP A C 1
ATOM 1353 O O . ASP A 1 166 ? 20.339 13.766 -24.778 1.00 95.88 166 ASP A O 1
ATOM 1357 N N . THR A 1 167 ? 21.425 15.430 -23.751 1.00 97.00 167 THR A N 1
ATOM 1358 C CA . THR A 1 167 ? 22.270 14.555 -22.924 1.00 97.00 167 THR A CA 1
ATOM 1359 C C . THR A 1 167 ? 21.446 13.736 -21.929 1.00 97.00 167 THR A C 1
ATOM 1361 O O . THR A 1 167 ? 21.649 12.521 -21.800 1.00 97.00 167 THR A O 1
ATOM 1364 N N . ASP A 1 168 ? 20.502 14.375 -21.238 1.00 96.75 168 ASP A N 1
ATOM 1365 C CA . ASP A 1 168 ? 19.659 13.697 -20.254 1.00 96.75 168 ASP A CA 1
ATOM 1366 C C . ASP A 1 168 ? 18.678 12.745 -20.939 1.00 96.75 168 ASP A C 1
ATOM 1368 O O . ASP A 1 168 ? 18.513 11.603 -20.502 1.00 96.75 168 ASP A O 1
ATOM 1372 N N . PHE A 1 169 ? 18.112 13.153 -22.079 1.00 96.56 169 PHE A N 1
ATOM 1373 C CA . PHE A 1 169 ? 17.254 12.299 -22.892 1.00 96.56 169 PHE A CA 1
ATOM 1374 C C . PHE A 1 169 ? 17.995 11.050 -23.383 1.00 96.56 169 PHE A C 1
ATOM 1376 O O . PHE A 1 169 ? 17.494 9.935 -23.240 1.00 96.56 169 PHE A O 1
ATOM 1383 N N . ARG A 1 170 ? 19.231 11.180 -23.887 1.00 96.62 170 ARG A N 1
ATOM 1384 C CA . ARG A 1 170 ? 20.061 10.019 -24.267 1.00 96.62 170 ARG A CA 1
ATOM 1385 C C . ARG A 1 170 ? 20.338 9.095 -23.084 1.00 96.62 170 ARG A C 1
ATOM 1387 O O . ARG A 1 170 ? 20.300 7.874 -23.236 1.00 96.62 170 ARG A O 1
ATOM 1394 N N . THR A 1 171 ? 20.592 9.658 -21.905 1.00 96.75 171 THR A N 1
ATOM 1395 C CA . THR A 1 171 ? 20.802 8.882 -20.674 1.00 96.75 171 THR A CA 1
ATOM 1396 C C . THR A 1 171 ? 19.540 8.114 -20.288 1.00 96.75 171 THR A C 1
ATOM 1398 O O . THR A 1 171 ? 19.600 6.913 -20.011 1.00 96.75 171 THR A O 1
ATOM 1401 N N . PHE A 1 172 ? 18.383 8.772 -20.339 1.00 96.81 172 PHE A N 1
ATOM 1402 C CA . PHE A 1 172 ? 17.082 8.148 -20.134 1.00 96.81 172 PHE A CA 1
ATOM 1403 C C . PHE A 1 172 ? 16.830 7.012 -21.134 1.00 96.81 172 PHE A C 1
ATOM 1405 O O . PHE A 1 172 ? 16.493 5.904 -20.721 1.00 96.81 172 PHE A O 1
ATOM 1412 N N . MET A 1 173 ? 17.091 7.239 -22.423 1.00 97.38 173 MET A N 1
ATOM 1413 C CA . MET A 1 173 ? 16.939 6.235 -23.481 1.00 97.38 173 MET A CA 1
ATOM 1414 C C . MET A 1 173 ? 17.836 5.013 -23.273 1.00 97.38 173 MET A C 1
ATOM 1416 O O . MET A 1 173 ? 17.393 3.879 -23.463 1.00 97.38 173 MET A O 1
ATOM 1420 N N . ASN A 1 174 ? 19.083 5.213 -22.843 1.00 97.12 174 ASN A N 1
ATOM 1421 C CA . ASN A 1 174 ? 19.994 4.114 -22.524 1.00 97.12 174 ASN A CA 1
ATOM 1422 C C . ASN A 1 174 ? 19.495 3.295 -21.327 1.00 97.12 174 ASN A C 1
ATOM 1424 O O . ASN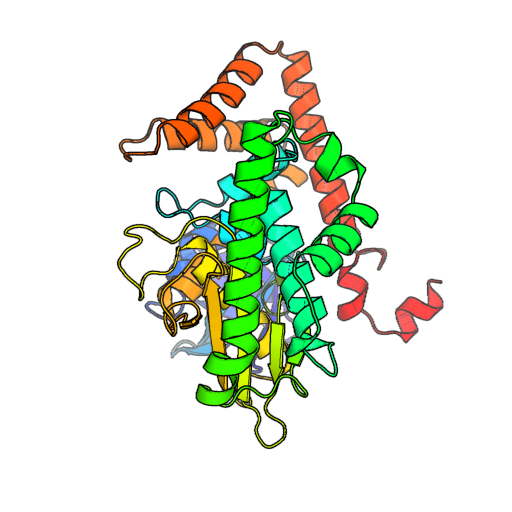 A 1 174 ? 19.480 2.063 -21.384 1.00 97.12 174 ASN A O 1
ATOM 1428 N N . ASN A 1 175 ? 19.025 3.968 -20.273 1.00 96.38 175 ASN A N 1
ATOM 1429 C CA . ASN A 1 175 ? 18.428 3.306 -19.116 1.00 96.38 175 ASN A CA 1
ATOM 1430 C C . ASN A 1 175 ? 17.175 2.517 -19.516 1.00 96.38 175 ASN A C 1
ATOM 1432 O O . ASN A 1 175 ? 17.053 1.347 -19.158 1.00 96.38 175 ASN A O 1
ATOM 1436 N N . ALA A 1 176 ? 16.279 3.115 -20.303 1.00 97.44 176 ALA A N 1
ATOM 1437 C CA . ALA A 1 176 ? 15.077 2.466 -20.814 1.00 97.44 176 ALA A CA 1
ATOM 1438 C C . ALA A 1 176 ? 15.408 1.220 -21.646 1.00 97.44 176 ALA A C 1
ATOM 1440 O O . ALA A 1 176 ? 14.843 0.154 -21.404 1.00 97.44 176 ALA A O 1
ATOM 1441 N N . ARG A 1 177 ? 16.384 1.310 -22.558 1.00 98.12 177 ARG A N 1
ATOM 1442 C CA . ARG A 1 177 ? 16.842 0.168 -23.364 1.00 98.12 177 ARG A CA 1
ATOM 1443 C C . ARG A 1 177 ? 17.398 -0.956 -22.496 1.00 98.12 177 ARG A C 1
ATOM 1445 O O . ARG A 1 177 ? 17.114 -2.124 -22.749 1.00 98.12 177 ARG A O 1
ATOM 1452 N N . GLN A 1 178 ? 18.151 -0.615 -21.451 1.00 96.88 178 GLN A N 1
ATOM 1453 C CA . GLN A 1 178 ? 18.629 -1.597 -20.482 1.00 96.88 178 GLN A CA 1
ATOM 1454 C C . GLN A 1 178 ? 17.457 -2.295 -19.772 1.00 96.88 178 GLN A C 1
ATOM 1456 O O . GLN A 1 178 ? 17.459 -3.520 -19.681 1.00 96.88 178 GLN A O 1
ATOM 1461 N N . ARG A 1 179 ? 16.441 -1.547 -19.306 1.00 97.12 179 ARG A N 1
ATOM 1462 C CA . ARG A 1 179 ? 15.240 -2.132 -18.674 1.00 97.12 179 ARG A CA 1
ATOM 1463 C C . ARG A 1 179 ? 14.497 -3.060 -19.634 1.00 97.12 179 ARG A C 1
ATOM 1465 O O . ARG A 1 179 ? 14.206 -4.185 -19.247 1.00 97.12 179 ARG A O 1
ATOM 1472 N N . PHE A 1 180 ? 14.274 -2.634 -20.877 1.00 98.19 180 PHE A N 1
ATOM 1473 C CA . PHE A 1 180 ? 13.648 -3.456 -21.917 1.00 98.19 180 PHE A CA 1
ATOM 1474 C C . PHE A 1 180 ? 14.385 -4.784 -22.117 1.00 98.19 180 PHE A C 1
ATOM 1476 O O . PHE A 1 180 ? 13.783 -5.851 -22.027 1.00 98.19 180 PHE A O 1
ATOM 1483 N N . ASN A 1 181 ? 15.705 -4.731 -22.321 1.00 97.44 181 ASN A N 1
ATOM 1484 C CA . ASN A 1 181 ? 16.516 -5.930 -22.534 1.00 97.44 181 ASN A CA 1
ATOM 1485 C C . ASN A 1 181 ? 16.471 -6.870 -21.322 1.00 97.44 181 ASN A C 1
ATOM 1487 O O . ASN A 1 181 ? 16.355 -8.084 -21.486 1.00 97.44 181 ASN A O 1
ATOM 1491 N N . ASN A 1 182 ? 16.525 -6.318 -20.107 1.00 97.44 182 ASN A N 1
ATOM 1492 C CA . ASN A 1 182 ? 16.448 -7.103 -18.879 1.00 97.44 182 ASN A CA 1
ATOM 1493 C C . ASN A 1 182 ? 15.079 -7.772 -18.714 1.00 97.44 182 ASN A C 1
ATOM 1495 O O . ASN A 1 182 ? 15.032 -8.953 -18.381 1.00 97.44 182 ASN A O 1
ATOM 1499 N N . ILE A 1 183 ? 13.983 -7.054 -18.972 1.00 97.62 183 ILE A N 1
ATOM 1500 C CA . ILE A 1 183 ? 12.620 -7.600 -18.901 1.00 97.62 183 ILE A CA 1
ATOM 1501 C C . ILE A 1 183 ? 12.437 -8.700 -19.955 1.00 97.62 183 ILE A C 1
ATOM 1503 O O . ILE A 1 183 ? 12.031 -9.807 -19.606 1.00 97.62 183 ILE A O 1
ATOM 1507 N N . LYS A 1 184 ? 12.843 -8.458 -21.211 1.00 97.50 184 LYS A N 1
ATOM 1508 C CA . LYS A 1 184 ? 12.798 -9.459 -22.294 1.00 97.50 184 LYS A CA 1
ATOM 1509 C C . LYS A 1 184 ? 13.563 -10.729 -21.928 1.00 97.50 184 LYS A C 1
ATOM 1511 O O . LYS A 1 184 ? 13.045 -11.831 -22.086 1.00 97.50 184 LYS A O 1
ATOM 1516 N N . ARG A 1 185 ? 14.772 -10.585 -21.382 1.00 96.06 185 ARG A N 1
ATOM 1517 C CA . ARG A 1 185 ? 15.589 -11.703 -20.893 1.00 96.06 185 ARG A CA 1
ATOM 1518 C C . ARG A 1 185 ? 14.915 -12.444 -19.735 1.00 96.06 185 ARG A C 1
ATOM 1520 O O . ARG A 1 185 ? 14.927 -13.666 -19.706 1.00 96.06 185 ARG A O 1
ATOM 1527 N N . VAL A 1 186 ? 14.320 -11.728 -18.782 1.00 96.44 186 VAL A N 1
ATOM 1528 C CA . VAL A 1 186 ? 13.609 -12.342 -17.651 1.00 96.44 186 VAL A CA 1
ATOM 1529 C C . VAL A 1 186 ? 12.441 -13.197 -18.131 1.00 96.44 186 VAL A C 1
ATOM 1531 O O . VAL A 1 186 ? 12.329 -14.348 -17.714 1.00 96.44 186 VAL A O 1
ATOM 1534 N N . ILE A 1 187 ? 11.615 -12.659 -19.027 1.00 95.94 187 ILE A N 1
ATOM 1535 C CA . ILE A 1 187 ? 10.449 -13.359 -19.569 1.00 95.94 187 ILE A CA 1
ATOM 1536 C C . ILE A 1 187 ? 10.878 -14.615 -20.331 1.00 95.94 187 ILE A C 1
ATOM 1538 O O . ILE A 1 187 ? 10.297 -15.679 -20.142 1.00 95.94 187 ILE A O 1
ATOM 1542 N N . LYS A 1 188 ? 11.928 -14.514 -21.151 1.00 94.56 188 LYS A N 1
ATOM 1543 C CA . LYS A 1 188 ? 12.396 -15.630 -21.980 1.00 94.56 188 LYS A CA 1
ATOM 1544 C C . LYS A 1 188 ? 13.178 -16.690 -21.212 1.00 94.56 188 LYS A C 1
ATOM 1546 O O . LYS A 1 188 ? 12.999 -17.876 -21.462 1.00 94.56 188 LYS A O 1
ATOM 1551 N N . ASP A 1 189 ? 14.049 -16.271 -20.299 1.00 93.94 189 ASP A N 1
ATOM 1552 C CA . ASP A 1 189 ? 15.072 -17.155 -19.738 1.00 93.94 189 ASP A CA 1
ATOM 1553 C C . ASP A 1 189 ? 14.863 -17.450 -18.251 1.00 93.94 189 ASP A C 1
ATOM 1555 O O . ASP A 1 189 ? 15.220 -18.537 -17.798 1.00 93.94 189 ASP A O 1
ATOM 1559 N N . ASP A 1 190 ? 14.332 -16.506 -17.466 1.00 94.06 190 ASP A N 1
ATOM 1560 C CA . ASP A 1 190 ? 14.224 -16.654 -16.006 1.00 94.06 190 ASP A CA 1
ATOM 1561 C C . ASP A 1 190 ? 12.848 -17.184 -15.579 1.00 94.06 190 ASP A C 1
ATOM 1563 O O . ASP A 1 190 ? 12.776 -18.012 -14.667 1.00 94.06 190 ASP A O 1
ATOM 1567 N N . PHE A 1 191 ? 11.764 -16.743 -16.225 1.00 94.69 191 PHE A N 1
ATOM 1568 C CA . PHE A 1 191 ? 10.406 -17.220 -15.943 1.00 94.69 191 PHE A CA 1
ATOM 1569 C C . PHE A 1 191 ? 10.257 -18.729 -16.196 1.00 94.69 191 PHE A C 1
ATOM 1571 O O . PHE A 1 191 ? 9.848 -19.423 -15.256 1.00 94.69 191 PHE A O 1
ATOM 1578 N N . PRO A 1 192 ? 10.693 -19.297 -17.343 1.00 93.38 192 PRO A N 1
ATOM 1579 C CA . PRO A 1 192 ? 10.583 -20.738 -17.571 1.00 93.38 192 PRO A CA 1
ATOM 1580 C C . PRO A 1 192 ? 11.373 -21.568 -16.555 1.00 93.38 192 PRO A C 1
ATOM 1582 O O . PRO A 1 192 ? 10.873 -22.570 -16.049 1.00 93.38 192 PRO A O 1
ATOM 1585 N N . LYS A 1 193 ? 12.573 -21.115 -16.160 1.00 92.94 193 LYS A N 1
ATOM 1586 C CA . LYS A 1 193 ? 13.388 -21.777 -15.118 1.00 92.94 193 LYS A CA 1
ATOM 1587 C C . LYS A 1 193 ? 12.706 -21.802 -13.750 1.00 92.94 193 LYS A C 1
ATOM 1589 O O . LYS A 1 193 ? 13.049 -22.628 -12.909 1.00 92.94 193 LYS A O 1
ATOM 1594 N N . ARG A 1 194 ? 11.761 -20.892 -13.514 1.00 89.62 194 ARG A N 1
ATOM 1595 C CA . ARG A 1 194 ? 10.953 -20.805 -12.291 1.00 89.62 194 ARG A CA 1
ATOM 1596 C C . ARG A 1 194 ? 9.577 -21.459 -12.440 1.00 89.62 194 ARG A C 1
ATOM 1598 O O . ARG A 1 194 ? 8.773 -21.358 -11.518 1.00 89.62 194 ARG A O 1
ATOM 1605 N N . GLY A 1 195 ? 9.308 -22.126 -13.565 1.00 91.75 195 GLY A N 1
ATOM 1606 C CA . GLY A 1 195 ? 8.023 -22.768 -13.841 1.00 91.75 195 GLY A CA 1
ATOM 1607 C C . GLY A 1 195 ? 6.876 -21.779 -14.060 1.00 91.75 195 GLY A C 1
ATOM 1608 O O . GLY A 1 195 ? 5.721 -22.127 -13.821 1.00 91.75 195 GLY A O 1
ATOM 1609 N N . ILE A 1 196 ? 7.188 -20.544 -14.464 1.00 93.38 196 ILE A N 1
ATOM 1610 C CA . ILE A 1 196 ? 6.201 -19.527 -14.832 1.00 93.38 196 ILE A CA 1
ATOM 1611 C C . ILE A 1 196 ? 5.998 -19.615 -16.341 1.00 93.38 196 ILE A C 1
ATOM 1613 O O . ILE A 1 196 ? 6.927 -19.350 -17.104 1.00 93.38 196 ILE A O 1
ATOM 1617 N N . ASN A 1 197 ? 4.788 -19.986 -16.754 1.00 93.00 197 ASN A N 1
ATOM 1618 C CA . ASN A 1 197 ? 4.352 -19.883 -18.143 1.00 93.00 197 ASN A CA 1
ATOM 1619 C C . ASN A 1 197 ? 3.547 -18.585 -18.322 1.00 93.00 197 ASN A C 1
ATOM 1621 O O . ASN A 1 197 ? 2.539 -18.400 -17.638 1.00 93.00 197 ASN A O 1
ATOM 1625 N N . ILE A 1 198 ? 3.986 -17.733 -19.252 1.00 93.38 198 ILE A N 1
ATOM 1626 C CA . ILE A 1 198 ? 3.357 -16.448 -19.577 1.00 93.38 198 ILE A CA 1
ATOM 1627 C C . ILE A 1 198 ? 1.897 -16.575 -20.022 1.00 93.38 198 ILE A C 1
ATOM 1629 O O . ILE A 1 198 ? 1.116 -15.679 -19.727 1.00 93.38 198 ILE A O 1
ATOM 1633 N N . ASP A 1 199 ? 1.496 -17.709 -20.608 1.00 91.62 199 ASP A N 1
ATOM 1634 C CA . ASP A 1 199 ? 0.106 -17.946 -21.034 1.00 91.62 199 ASP A CA 1
ATOM 1635 C C . ASP A 1 199 ? -0.882 -17.976 -19.857 1.00 91.62 199 ASP A C 1
ATOM 1637 O O . ASP A 1 199 ? -2.087 -17.829 -20.037 1.00 91.62 199 ASP A O 1
ATOM 1641 N N . ASN A 1 200 ? -0.377 -18.194 -18.638 1.00 94.12 200 ASN A N 1
ATOM 1642 C CA . ASN A 1 200 ? -1.175 -18.194 -17.409 1.00 94.12 200 ASN A CA 1
ATOM 1643 C C . ASN A 1 200 ? -0.869 -16.966 -16.535 1.00 94.12 200 ASN A C 1
ATOM 1645 O O . ASN A 1 200 ? -1.137 -16.967 -15.329 1.00 94.12 200 ASN A O 1
ATOM 1649 N N . CYS A 1 201 ? -0.262 -15.931 -17.117 1.00 94.62 201 CYS A N 1
ATOM 1650 C CA . CYS A 1 201 ? -0.083 -14.644 -16.468 1.00 94.62 201 CYS A CA 1
ATOM 1651 C C . CYS A 1 201 ? -1.272 -13.730 -16.775 1.00 94.62 201 CYS A C 1
ATOM 1653 O O . CYS A 1 201 ? -1.748 -13.632 -17.900 1.00 94.62 201 CYS A O 1
ATOM 1655 N N . THR A 1 202 ? -1.736 -13.021 -15.756 1.00 95.00 202 THR A N 1
ATOM 1656 C CA . THR A 1 202 ? -2.670 -11.904 -15.875 1.00 95.00 202 THR A CA 1
ATOM 1657 C C . THR A 1 202 ? -1.924 -10.627 -15.518 1.00 95.00 202 THR A C 1
ATOM 1659 O O . THR A 1 202 ? -1.312 -10.548 -14.449 1.00 95.00 202 THR A O 1
ATOM 1662 N N . LEU A 1 203 ? -1.975 -9.647 -16.415 1.00 95.56 203 LEU A N 1
ATOM 1663 C CA . LEU A 1 203 ? -1.362 -8.335 -16.239 1.00 95.56 203 LEU A CA 1
ATOM 1664 C C . LEU A 1 203 ? -2.367 -7.331 -15.692 1.00 95.56 203 LEU A C 1
ATOM 1666 O O . LEU A 1 203 ? -3.561 -7.412 -15.980 1.00 95.56 203 LEU A O 1
ATOM 1670 N N . GLU A 1 204 ? -1.874 -6.438 -14.840 1.00 94.38 204 GLU A N 1
ATOM 1671 C CA . GLU A 1 204 ? -2.661 -5.387 -14.197 1.00 94.38 204 GLU A CA 1
ATOM 1672 C C . GLU A 1 204 ? -3.955 -5.825 -13.451 1.00 94.38 204 GLU A C 1
ATOM 1674 O O . GLU A 1 204 ? -4.918 -5.046 -13.399 1.00 94.38 204 GLU A O 1
ATOM 1679 N N . PRO A 1 205 ? -4.052 -7.019 -12.813 1.00 94.50 205 PRO A N 1
ATOM 1680 C CA . PRO A 1 205 ? -5.271 -7.380 -12.098 1.00 94.50 205 PRO A CA 1
ATOM 1681 C C . PRO A 1 205 ? -5.454 -6.500 -10.855 1.00 94.50 205 PRO A C 1
ATOM 1683 O O . PRO A 1 205 ? -4.520 -6.258 -10.084 1.00 94.50 205 PRO A O 1
ATOM 1686 N N . SER A 1 206 ? -6.689 -6.046 -10.644 1.00 93.69 206 SER A N 1
ATOM 1687 C CA . SER A 1 206 ? -7.073 -5.213 -9.501 1.00 93.69 206 SER A CA 1
ATOM 1688 C C . SER A 1 206 ? -7.809 -6.026 -8.441 1.00 93.69 206 SER A C 1
ATOM 1690 O O . SER A 1 206 ? -8.699 -6.815 -8.757 1.00 93.69 206 SER A O 1
ATOM 1692 N N . PHE A 1 207 ? -7.457 -5.805 -7.177 1.00 93.06 207 PHE A N 1
ATOM 1693 C CA . PHE A 1 207 ? -8.054 -6.479 -6.030 1.00 93.06 207 PHE A CA 1
ATOM 1694 C C . PHE A 1 207 ? -8.576 -5.468 -5.016 1.00 93.06 207 PHE A C 1
ATOM 1696 O O . PHE A 1 207 ? -7.958 -4.432 -4.770 1.00 93.06 207 PHE A O 1
ATOM 1703 N N . PHE A 1 208 ? -9.690 -5.827 -4.385 1.00 92.50 208 PHE A N 1
ATOM 1704 C CA . PHE A 1 208 ? -10.309 -5.091 -3.290 1.00 92.50 208 PHE A CA 1
ATOM 1705 C C . PHE A 1 208 ? -10.526 -6.066 -2.137 1.00 92.50 208 PHE A C 1
ATOM 1707 O O . PHE A 1 208 ? -11.079 -7.149 -2.329 1.00 92.50 208 PHE A O 1
ATOM 1714 N N . SER A 1 209 ? -10.085 -5.701 -0.938 1.00 93.44 209 SE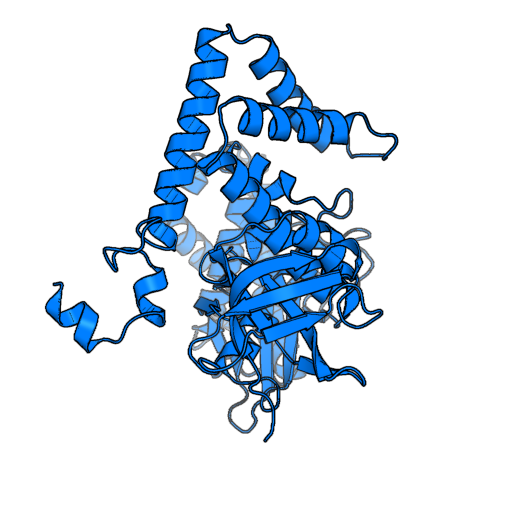R A N 1
ATOM 1715 C CA . SER A 1 209 ? -10.197 -6.534 0.253 1.00 93.44 209 SER A CA 1
ATOM 1716 C C . SER A 1 209 ? -10.889 -5.768 1.369 1.00 93.44 209 SER A C 1
ATOM 1718 O O . SER A 1 209 ? -10.243 -5.141 2.207 1.00 93.44 209 SER A O 1
ATOM 1720 N N . ALA A 1 210 ? -12.214 -5.910 1.435 1.00 91.56 210 ALA A N 1
ATOM 1721 C CA . ALA A 1 210 ? -13.013 -5.490 2.588 1.00 91.56 210 ALA A CA 1
ATOM 1722 C C . ALA A 1 210 ? -12.727 -6.340 3.844 1.00 91.56 210 ALA A C 1
ATOM 1724 O O . ALA A 1 210 ? -13.259 -6.060 4.911 1.00 91.56 210 ALA A O 1
ATOM 1725 N N . LYS A 1 211 ? -11.882 -7.381 3.740 1.00 93.75 211 LYS A N 1
ATOM 1726 C CA . LYS A 1 211 ? -11.365 -8.141 4.885 1.00 93.75 211 LYS A CA 1
ATOM 1727 C C . LYS A 1 211 ? -10.323 -7.326 5.659 1.00 93.75 211 LYS A C 1
ATOM 1729 O O . LYS A 1 211 ? -10.458 -7.180 6.869 1.00 93.75 211 LYS A O 1
ATOM 1734 N N . TYR A 1 212 ? -9.313 -6.786 4.969 1.00 95.94 212 TYR A N 1
ATOM 1735 C CA . TYR A 1 212 ? -8.193 -6.057 5.592 1.00 95.94 212 TYR A CA 1
ATOM 1736 C C . TYR A 1 212 ? -8.207 -4.541 5.353 1.00 95.94 212 TYR A C 1
ATOM 1738 O O . TYR A 1 212 ? -7.363 -3.832 5.893 1.00 95.94 212 TYR A O 1
ATOM 1746 N N . GLY A 1 213 ? -9.143 -4.035 4.552 1.00 95.94 213 GLY A N 1
ATOM 1747 C CA . GLY A 1 213 ? -9.237 -2.620 4.209 1.00 95.94 213 GLY A CA 1
ATOM 1748 C C . GLY A 1 213 ? -8.148 -2.153 3.250 1.00 95.94 213 GLY A C 1
ATOM 1749 O O . GLY A 1 213 ? -7.583 -1.075 3.441 1.00 95.94 213 GLY A O 1
ATOM 1750 N N . PHE A 1 214 ? -7.852 -2.963 2.230 1.00 97.50 214 PHE A N 1
ATOM 1751 C CA . PHE A 1 214 ? -6.875 -2.645 1.188 1.00 97.50 214 PHE A CA 1
ATOM 1752 C C . PHE A 1 214 ? -7.457 -2.773 -0.216 1.00 97.50 214 PHE A C 1
ATOM 1754 O O . PHE A 1 214 ? -8.374 -3.558 -0.454 1.00 97.50 214 PHE A O 1
ATOM 1761 N N . GLN A 1 215 ? -6.875 -2.028 -1.148 1.00 96.12 215 GLN A N 1
ATOM 1762 C CA . GLN A 1 215 ? -7.065 -2.204 -2.583 1.00 96.12 215 GLN A CA 1
ATOM 1763 C C . GLN A 1 215 ? -5.724 -2.070 -3.310 1.00 96.12 215 GLN A C 1
ATOM 1765 O O . GLN A 1 215 ? -4.760 -1.517 -2.775 1.00 96.12 215 GLN A O 1
ATOM 1770 N N . GLY A 1 216 ? -5.637 -2.561 -4.537 1.00 95.69 216 GLY A N 1
ATOM 1771 C CA . GLY A 1 216 ? -4.461 -2.318 -5.359 1.00 95.69 216 GLY A CA 1
ATOM 1772 C C . GLY A 1 216 ? -4.468 -3.080 -6.668 1.00 95.69 216 GLY A C 1
ATOM 1773 O O . GLY A 1 216 ? -5.188 -4.062 -6.838 1.00 95.69 216 GLY A O 1
ATOM 1774 N N . ARG A 1 217 ? -3.615 -2.614 -7.575 1.00 95.81 217 ARG A N 1
ATOM 1775 C CA . ARG A 1 217 ? -3.351 -3.218 -8.877 1.00 95.81 217 ARG A CA 1
ATOM 1776 C C . ARG A 1 217 ? -1.962 -3.841 -8.852 1.00 95.81 217 ARG A C 1
ATOM 1778 O O . ARG A 1 217 ? -1.021 -3.169 -8.427 1.00 95.81 217 ARG A O 1
ATOM 1785 N N . LEU A 1 218 ? -1.854 -5.113 -9.213 1.00 94.50 218 LEU A N 1
ATOM 1786 C CA . LEU A 1 218 ? -0.568 -5.806 -9.339 1.00 94.50 218 LEU A CA 1
ATOM 1787 C C . LEU A 1 218 ? -0.006 -5.547 -10.729 1.00 94.50 218 LEU A C 1
ATOM 1789 O O . LEU A 1 218 ? -0.794 -5.415 -11.654 1.00 94.50 218 LEU A O 1
ATOM 1793 N N . ASP A 1 219 ? 1.311 -5.588 -10.906 1.00 95.75 219 ASP A N 1
ATOM 1794 C CA . ASP A 1 219 ? 1.866 -5.588 -12.265 1.00 95.75 219 ASP A CA 1
ATOM 1795 C C . ASP A 1 219 ? 1.594 -6.937 -12.957 1.00 95.75 219 ASP A C 1
ATOM 1797 O O . ASP A 1 219 ? 1.039 -6.973 -14.052 1.00 95.75 219 ASP A O 1
ATOM 1801 N N . MET A 1 220 ? 1.893 -8.067 -12.294 1.00 96.19 220 MET A N 1
ATOM 1802 C CA . MET A 1 220 ? 1.636 -9.400 -12.851 1.00 96.19 220 MET A CA 1
ATOM 1803 C C . MET A 1 220 ? 1.243 -10.443 -11.795 1.00 96.19 220 MET A C 1
ATOM 1805 O O . MET A 1 220 ? 1.862 -10.563 -10.732 1.00 96.19 220 MET A O 1
ATOM 1809 N N . LEU A 1 221 ? 0.250 -11.266 -12.137 1.00 95.19 221 LEU A N 1
ATOM 1810 C CA . LEU A 1 221 ? -0.171 -12.445 -11.385 1.00 95.19 221 LEU A CA 1
ATOM 1811 C C . LEU A 1 221 ? -0.067 -13.696 -12.259 1.00 95.19 221 LEU A C 1
ATOM 1813 O O . LEU A 1 221 ? -0.748 -13.800 -13.270 1.00 95.19 221 LEU A O 1
ATOM 1817 N N . TYR A 1 222 ? 0.730 -14.671 -11.838 1.00 94.00 222 TYR A N 1
ATOM 1818 C CA . TYR A 1 222 ? 0.742 -16.010 -12.426 1.00 94.00 222 TYR A CA 1
ATOM 1819 C C . TYR A 1 222 ? -0.136 -16.951 -11.603 1.00 94.00 222 TYR A C 1
ATOM 1821 O O . TYR A 1 222 ? 0.069 -17.081 -10.391 1.00 94.00 222 TYR A O 1
ATOM 1829 N N . THR A 1 223 ? -1.073 -17.638 -12.252 1.00 91.38 223 THR A N 1
ATOM 1830 C CA . THR A 1 223 ? -1.889 -18.693 -11.641 1.00 91.38 223 THR A CA 1
ATOM 1831 C C . THR A 1 223 ? -1.523 -20.037 -12.254 1.00 91.38 223 THR A C 1
ATOM 1833 O O . THR A 1 223 ? -1.493 -20.212 -13.468 1.00 91.38 223 THR A O 1
ATOM 1836 N N . HIS A 1 224 ? -1.186 -21.014 -11.415 1.00 89.19 224 HIS A N 1
ATOM 1837 C CA . HIS A 1 224 ? -0.804 -22.321 -11.930 1.00 89.19 224 HIS A CA 1
ATOM 1838 C C . HIS A 1 224 ? -2.051 -23.068 -12.442 1.00 89.19 224 HIS A C 1
ATOM 1840 O O . HIS A 1 224 ? -3.001 -23.226 -11.681 1.00 89.19 224 HIS A O 1
ATOM 1846 N N . PRO A 1 225 ? -2.063 -23.623 -13.667 1.00 87.75 225 PRO A N 1
ATOM 1847 C CA . PRO A 1 225 ? -3.280 -24.206 -14.248 1.00 87.75 225 PRO A CA 1
ATOM 1848 C C . PRO A 1 225 ? -3.778 -25.456 -13.503 1.00 87.75 225 PRO A C 1
ATOM 1850 O O . PRO A 1 225 ? -4.975 -25.700 -13.412 1.00 87.75 225 PRO A O 1
ATOM 1853 N N . ASN A 1 226 ? -2.855 -26.241 -12.934 1.00 86.12 226 ASN A N 1
ATOM 1854 C CA . ASN A 1 226 ? -3.175 -27.523 -12.284 1.00 86.12 226 ASN A CA 1
ATOM 1855 C C . ASN A 1 226 ? -3.102 -27.497 -10.748 1.00 86.12 226 ASN A C 1
ATOM 1857 O O . ASN A 1 226 ? -3.220 -28.541 -10.113 1.00 86.12 226 ASN A O 1
ATOM 1861 N N . THR A 1 227 ? -2.816 -26.345 -10.136 1.00 84.19 227 THR A N 1
ATOM 1862 C CA . THR A 1 227 ? -2.704 -26.239 -8.672 1.00 84.19 227 THR A CA 1
ATOM 1863 C C . THR A 1 227 ? -3.306 -24.928 -8.208 1.00 84.19 227 THR A C 1
ATOM 1865 O O . THR A 1 227 ? -3.513 -24.011 -8.988 1.00 84.19 227 THR A O 1
ATOM 1868 N N . THR A 1 228 ? -3.533 -24.798 -6.913 1.00 81.06 228 THR A N 1
ATOM 1869 C CA . THR A 1 228 ? -3.935 -23.534 -6.297 1.00 81.06 228 THR A CA 1
ATOM 1870 C C . THR A 1 228 ? -2.736 -22.614 -6.017 1.00 81.06 228 THR A C 1
ATOM 1872 O O . THR A 1 228 ? -2.834 -21.653 -5.260 1.00 81.06 228 THR A O 1
ATOM 1875 N N . ASN A 1 229 ? -1.561 -22.868 -6.593 1.00 86.56 229 ASN A N 1
ATOM 1876 C CA . ASN A 1 229 ? -0.417 -21.983 -6.397 1.00 86.56 229 ASN A CA 1
ATOM 1877 C C . ASN A 1 229 ? -0.567 -20.723 -7.250 1.00 86.56 229 ASN A C 1
ATOM 1879 O O . ASN A 1 229 ? -0.925 -20.789 -8.427 1.00 86.56 229 ASN A O 1
ATOM 1883 N N . ALA A 1 230 ? -0.222 -19.582 -6.663 1.00 89.44 230 ALA A N 1
ATOM 1884 C CA . ALA A 1 230 ? -0.152 -18.313 -7.370 1.00 89.44 230 ALA A CA 1
ATOM 1885 C C . ALA A 1 230 ? 1.187 -17.627 -7.088 1.00 89.44 230 ALA A C 1
ATOM 1887 O O . ALA A 1 230 ? 1.781 -17.808 -6.020 1.00 89.44 230 ALA A O 1
ATOM 1888 N N . SER A 1 231 ? 1.662 -16.839 -8.048 1.00 91.75 231 SER A N 1
ATOM 1889 C CA . SER A 1 231 ? 2.872 -16.035 -7.903 1.00 91.75 231 SER A CA 1
ATOM 1890 C C . SER A 1 231 ? 2.603 -14.591 -8.298 1.00 91.75 231 SER A C 1
ATOM 1892 O O . SER A 1 231 ? 2.258 -14.306 -9.440 1.00 91.75 231 SER A O 1
ATOM 1894 N N . ILE A 1 232 ? 2.802 -13.685 -7.348 1.00 94.50 232 ILE A N 1
ATOM 1895 C CA . ILE A 1 232 ? 2.796 -12.238 -7.556 1.00 94.50 232 ILE A CA 1
ATOM 1896 C C . ILE A 1 232 ? 4.185 -11.823 -8.027 1.00 94.50 232 ILE A C 1
ATOM 1898 O O . ILE A 1 232 ? 5.186 -12.198 -7.399 1.00 94.50 232 ILE A O 1
ATOM 1902 N N . ILE A 1 233 ? 4.247 -11.027 -9.090 1.00 95.88 233 ILE A N 1
ATOM 1903 C CA . ILE A 1 233 ? 5.476 -10.392 -9.558 1.00 95.88 233 ILE A CA 1
ATOM 1904 C C . ILE A 1 233 ? 5.228 -8.889 -9.667 1.00 95.88 233 ILE A C 1
ATOM 1906 O O . ILE A 1 233 ? 4.517 -8.432 -10.553 1.00 95.88 233 ILE A O 1
ATOM 1910 N N . GLU A 1 234 ? 5.831 -8.141 -8.745 1.00 96.94 234 GLU A N 1
ATOM 1911 C CA . GLU A 1 234 ? 5.814 -6.673 -8.721 1.00 96.94 234 GLU A CA 1
ATOM 1912 C C . GLU A 1 234 ? 7.045 -6.124 -9.451 1.00 96.94 234 GLU A C 1
ATOM 1914 O O . GLU A 1 234 ? 8.175 -6.491 -9.117 1.00 96.94 234 GLU A O 1
ATOM 1919 N N . LEU A 1 235 ? 6.867 -5.227 -10.414 1.00 97.00 235 LEU A N 1
ATOM 1920 C CA . LEU A 1 235 ? 7.935 -4.609 -11.188 1.00 97.00 235 LEU A CA 1
ATOM 1921 C C . LEU A 1 235 ? 8.465 -3.349 -10.495 1.00 97.00 235 LEU A C 1
ATOM 1923 O O . LEU A 1 235 ? 7.731 -2.449 -10.097 1.00 97.00 235 LEU A O 1
ATOM 1927 N N . LYS A 1 236 ? 9.793 -3.236 -10.398 1.00 96.38 236 LYS A N 1
ATOM 1928 C CA . LYS A 1 236 ? 10.485 -2.015 -9.965 1.00 96.38 236 LYS A CA 1
ATOM 1929 C C . LYS A 1 236 ? 11.547 -1.626 -10.989 1.00 96.38 236 LYS A C 1
ATOM 1931 O O . LYS A 1 236 ? 12.516 -2.351 -11.219 1.00 96.38 236 LYS A O 1
ATOM 1936 N N . SER A 1 237 ? 11.376 -0.453 -11.596 1.00 92.19 237 SER A N 1
ATOM 1937 C CA . SER A 1 237 ? 12.263 0.080 -12.646 1.00 92.19 237 SER A CA 1
ATOM 1938 C C . SER A 1 237 ? 13.409 0.953 -12.117 1.00 92.19 237 SER A C 1
ATOM 1940 O O . SER A 1 237 ? 14.414 1.151 -12.813 1.00 92.19 237 SER A O 1
ATOM 1942 N N . GLY A 1 238 ? 13.242 1.474 -10.896 1.00 89.56 238 GLY A N 1
ATOM 1943 C CA . GLY A 1 238 ? 14.159 2.396 -10.236 1.00 89.56 238 GLY A CA 1
ATOM 1944 C C . GLY A 1 238 ? 15.493 1.766 -9.834 1.00 89.56 238 GLY A C 1
ATOM 1945 O O . GLY A 1 238 ? 15.868 0.676 -10.268 1.00 89.56 238 GLY A O 1
ATOM 1946 N N . LYS A 1 239 ? 16.249 2.479 -8.996 1.00 90.06 239 LYS A N 1
ATOM 1947 C CA . LYS A 1 239 ? 17.540 1.988 -8.493 1.00 90.06 239 LYS A CA 1
ATOM 1948 C C . LYS A 1 239 ? 17.354 0.715 -7.662 1.00 90.06 239 LYS A C 1
ATOM 1950 O O . LYS A 1 239 ? 16.333 0.531 -7.002 1.00 90.06 239 LYS A O 1
ATOM 1955 N N . LEU A 1 240 ? 18.373 -0.143 -7.678 1.00 93.31 240 LEU A N 1
ATOM 1956 C CA . LEU A 1 240 ? 18.407 -1.318 -6.812 1.00 93.31 240 LEU A CA 1
ATOM 1957 C C . LEU A 1 240 ? 18.463 -0.902 -5.333 1.00 93.31 240 LEU A C 1
ATOM 1959 O O . LEU A 1 240 ? 19.079 0.123 -5.022 1.00 93.31 240 LEU A O 1
ATOM 1963 N N . PRO A 1 241 ? 17.873 -1.701 -4.425 1.00 92.06 241 PRO A N 1
ATOM 1964 C CA . PRO A 1 241 ? 18.004 -1.494 -2.988 1.00 92.06 241 PRO A CA 1
ATOM 1965 C C . PRO A 1 241 ? 19.474 -1.442 -2.563 1.00 92.06 241 PRO A C 1
ATOM 1967 O O . PRO A 1 241 ? 20.305 -2.159 -3.117 1.00 92.06 241 PRO A O 1
ATOM 1970 N N . TYR A 1 242 ? 19.796 -0.613 -1.570 1.00 88.12 242 TYR A N 1
ATOM 1971 C CA . TYR A 1 242 ? 21.153 -0.534 -1.034 1.00 88.12 242 TYR A CA 1
ATOM 1972 C C . TYR A 1 242 ? 21.414 -1.655 -0.001 1.00 88.12 242 TYR A C 1
ATOM 1974 O O . TYR A 1 242 ? 20.561 -1.890 0.862 1.00 88.12 242 TYR A O 1
ATOM 1982 N N . PRO A 1 243 ? 22.593 -2.302 -0.022 1.00 90.06 243 PRO A N 1
ATOM 1983 C CA . PRO A 1 243 ? 23.653 -2.136 -1.015 1.00 90.06 243 PRO A CA 1
ATOM 1984 C C . PRO A 1 243 ? 23.319 -2.846 -2.338 1.00 90.06 243 PRO A C 1
ATOM 1986 O O . PRO A 1 243 ? 22.864 -3.984 -2.345 1.00 90.06 243 PRO A O 1
ATOM 1989 N N . SER A 1 244 ? 23.579 -2.189 -3.473 1.00 88.88 244 SER A N 1
ATOM 1990 C CA . SER A 1 244 ? 23.116 -2.651 -4.796 1.00 88.88 244 SER A CA 1
ATOM 1991 C C . SER A 1 244 ? 23.736 -3.964 -5.277 1.00 88.88 244 SER A C 1
ATOM 1993 O O . SER A 1 244 ? 23.156 -4.619 -6.140 1.00 88.88 244 SER A O 1
ATOM 1995 N N . HIS A 1 245 ? 24.896 -4.341 -4.733 1.00 87.56 245 HIS A N 1
ATOM 1996 C CA . HIS A 1 245 ? 25.571 -5.605 -5.029 1.00 87.56 245 HIS A CA 1
ATOM 1997 C C . HIS A 1 245 ? 24.936 -6.805 -4.311 1.00 87.56 245 HIS A C 1
ATOM 1999 O O . HIS A 1 245 ? 25.186 -7.941 -4.697 1.00 87.56 245 HIS A O 1
ATOM 2005 N N . ASP A 1 246 ? 24.120 -6.576 -3.277 1.00 90.25 246 ASP A N 1
ATOM 2006 C CA . ASP A 1 246 ? 23.382 -7.642 -2.609 1.00 90.25 246 ASP A CA 1
ATOM 2007 C C . ASP A 1 246 ? 22.115 -7.967 -3.414 1.00 90.25 246 ASP A C 1
ATOM 2009 O O . ASP A 1 246 ? 21.130 -7.214 -3.449 1.00 90.25 246 ASP A O 1
ATOM 2013 N N . ASN A 1 247 ? 22.150 -9.115 -4.090 1.00 88.06 247 ASN A N 1
ATOM 2014 C CA . ASN A 1 247 ? 21.059 -9.609 -4.922 1.00 88.06 247 ASN A CA 1
ATOM 2015 C C . ASN A 1 247 ? 19.882 -10.199 -4.117 1.00 88.06 247 ASN A C 1
ATOM 2017 O O . ASN A 1 247 ? 18.830 -10.473 -4.694 1.00 88.06 247 ASN A O 1
ATOM 2021 N N . THR A 1 248 ? 20.010 -10.322 -2.793 1.00 89.75 248 THR A N 1
ATOM 2022 C CA . THR A 1 248 ? 18.939 -10.772 -1.891 1.00 89.75 248 THR A CA 1
ATOM 2023 C C . THR A 1 248 ? 18.148 -9.607 -1.297 1.00 89.75 248 THR A C 1
ATOM 2025 O O . THR A 1 248 ? 17.000 -9.776 -0.877 1.00 89.75 248 THR A O 1
ATOM 2028 N N . LYS A 1 249 ? 18.728 -8.398 -1.300 1.00 92.19 249 LYS A N 1
ATOM 2029 C CA . LYS A 1 249 ? 18.133 -7.219 -0.669 1.00 92.19 249 LYS A CA 1
ATOM 2030 C C . LYS A 1 249 ? 16.834 -6.796 -1.356 1.00 92.19 249 LYS A C 1
ATOM 2032 O O . LYS A 1 249 ? 16.750 -6.695 -2.578 1.00 92.19 249 LYS A O 1
ATOM 2037 N N . ILE A 1 250 ? 15.821 -6.476 -0.563 1.00 93.38 250 ILE A N 1
ATOM 2038 C CA . ILE A 1 250 ? 14.554 -5.900 -1.017 1.00 93.38 250 ILE A CA 1
ATOM 2039 C C . ILE A 1 250 ? 14.318 -4.623 -0.203 1.00 93.38 250 ILE A C 1
ATOM 2041 O O . ILE A 1 250 ? 14.538 -4.635 1.009 1.00 93.38 250 ILE A O 1
ATOM 2045 N N . GLY A 1 251 ? 13.906 -3.533 -0.861 1.00 93.31 251 GLY A N 1
ATOM 2046 C CA . GLY A 1 251 ? 13.511 -2.299 -0.170 1.00 93.31 251 GLY A CA 1
ATOM 2047 C C . GLY A 1 251 ? 12.288 -2.536 0.718 1.00 93.31 251 GLY A C 1
ATOM 2048 O O . GLY A 1 251 ? 11.391 -3.289 0.329 1.00 93.31 251 GLY A O 1
ATOM 2049 N N . LEU A 1 252 ? 12.251 -1.937 1.912 1.00 94.25 252 LEU A N 1
ATOM 2050 C CA . LEU A 1 252 ? 11.191 -2.211 2.886 1.00 94.25 252 LEU A CA 1
ATOM 2051 C C . LEU A 1 252 ? 9.790 -1.901 2.333 1.00 94.25 252 LEU A C 1
ATOM 2053 O O . LEU A 1 252 ? 8.912 -2.759 2.419 1.00 94.25 252 LEU A O 1
ATOM 2057 N N . ASN A 1 253 ? 9.605 -0.743 1.695 1.00 95.62 253 ASN A N 1
ATOM 2058 C CA . ASN A 1 253 ? 8.350 -0.368 1.039 1.00 95.62 253 ASN A CA 1
ATOM 2059 C C . ASN A 1 253 ? 7.941 -1.394 -0.036 1.00 95.62 253 ASN A C 1
ATOM 2061 O O . ASN A 1 253 ? 6.808 -1.867 -0.037 1.00 95.62 253 ASN A O 1
ATOM 2065 N N . HIS A 1 254 ? 8.870 -1.839 -0.890 1.00 95.44 254 HIS A N 1
ATOM 2066 C CA . HIS A 1 254 ? 8.578 -2.857 -1.905 1.00 95.44 254 HIS A CA 1
ATOM 2067 C C . HIS A 1 254 ? 8.139 -4.183 -1.266 1.00 95.44 254 HIS A C 1
ATOM 2069 O O . HIS A 1 254 ? 7.211 -4.834 -1.745 1.00 95.44 254 HIS A O 1
ATOM 2075 N N . LYS A 1 255 ? 8.781 -4.576 -0.156 1.00 94.75 255 LYS A N 1
ATOM 2076 C CA . LYS A 1 255 ? 8.403 -5.772 0.604 1.00 94.75 255 LYS A CA 1
ATOM 2077 C C . LYS A 1 255 ? 6.985 -5.644 1.164 1.00 94.75 255 LYS A C 1
ATOM 2079 O O . LYS A 1 255 ? 6.179 -6.558 0.999 1.00 94.75 255 LYS A O 1
ATOM 2084 N N . VAL A 1 256 ? 6.671 -4.509 1.787 1.00 96.19 256 VAL A N 1
ATOM 2085 C CA . VAL A 1 256 ? 5.341 -4.219 2.343 1.00 96.19 256 VAL A CA 1
ATOM 2086 C C . VAL A 1 256 ? 4.267 -4.270 1.264 1.00 96.19 256 VAL A C 1
ATOM 2088 O O . VAL A 1 256 ? 3.250 -4.929 1.461 1.00 96.19 256 VAL A O 1
ATOM 2091 N N . GLN A 1 257 ? 4.518 -3.672 0.101 1.00 96.38 257 GLN A N 1
ATOM 2092 C CA . GLN A 1 257 ? 3.579 -3.699 -1.017 1.00 96.38 257 GLN A CA 1
ATOM 2093 C C . GLN A 1 257 ? 3.231 -5.140 -1.427 1.00 96.38 257 GLN A C 1
ATOM 2095 O O . GLN A 1 257 ? 2.057 -5.497 -1.525 1.00 96.38 257 GLN A O 1
ATOM 2100 N N . THR A 1 258 ? 4.241 -6.012 -1.559 1.00 94.31 258 THR A N 1
ATOM 2101 C CA . THR A 1 258 ? 4.011 -7.430 -1.884 1.00 94.31 258 THR A CA 1
ATOM 2102 C C . THR A 1 258 ? 3.244 -8.201 -0.807 1.00 94.31 258 THR A C 1
ATOM 2104 O O . THR A 1 258 ? 2.474 -9.103 -1.141 1.00 94.31 258 THR A O 1
ATOM 2107 N N . TYR A 1 259 ? 3.394 -7.841 0.472 1.00 93.50 259 TYR A N 1
ATOM 2108 C CA . TYR A 1 259 ? 2.582 -8.429 1.540 1.00 93.50 259 TYR A CA 1
ATOM 2109 C C . TYR A 1 259 ? 1.122 -8.028 1.450 1.00 93.50 259 TYR A C 1
ATOM 2111 O O . TYR A 1 259 ? 0.248 -8.876 1.608 1.00 93.50 259 TYR A O 1
ATOM 2119 N N . VAL A 1 260 ? 0.852 -6.757 1.164 1.00 95.81 260 VAL A N 1
ATOM 2120 C CA . VAL A 1 260 ? -0.519 -6.271 1.019 1.00 95.81 260 VAL A CA 1
ATOM 2121 C C . VAL A 1 260 ? -1.200 -6.958 -0.164 1.00 95.81 260 VAL A C 1
ATOM 2123 O O . VAL A 1 260 ? -2.316 -7.450 -0.009 1.00 95.81 260 VAL A O 1
ATOM 2126 N N . TYR A 1 261 ? -0.518 -7.109 -1.306 1.00 95.06 261 TYR A N 1
ATOM 2127 C CA . TYR A 1 261 ? -1.054 -7.885 -2.433 1.00 95.06 261 TYR A CA 1
ATOM 2128 C C . TYR A 1 261 ? -1.373 -9.326 -2.057 1.00 95.06 261 TYR A C 1
ATOM 2130 O O . TYR A 1 261 ? -2.443 -9.828 -2.401 1.00 95.06 261 TYR A O 1
ATOM 2138 N N . ARG A 1 262 ? -0.486 -9.979 -1.304 1.00 92.12 262 ARG A N 1
ATOM 2139 C CA . ARG A 1 262 ? -0.750 -11.327 -0.815 1.00 92.12 262 ARG A CA 1
ATOM 2140 C C . ARG A 1 262 ? -1.986 -11.377 0.084 1.00 92.12 262 ARG A C 1
ATOM 2142 O O . ARG A 1 262 ? -2.835 -12.225 -0.151 1.00 92.12 262 ARG A O 1
ATOM 2149 N N . LEU A 1 263 ? -2.117 -10.476 1.060 1.00 91.25 263 LEU A N 1
ATOM 2150 C CA . LEU A 1 263 ? -3.298 -10.419 1.929 1.00 91.25 263 LEU A CA 1
ATOM 2151 C C . LEU A 1 263 ? -4.591 -10.263 1.114 1.00 91.25 263 LEU A C 1
ATOM 2153 O O . LEU A 1 263 ? -5.585 -10.932 1.399 1.00 91.25 263 LEU A O 1
ATOM 2157 N N . MET A 1 264 ? -4.577 -9.420 0.079 1.00 92.38 264 MET A N 1
ATOM 2158 C CA . MET A 1 264 ? -5.732 -9.230 -0.799 1.00 92.38 264 MET A CA 1
ATOM 2159 C C . MET A 1 264 ? -6.064 -10.494 -1.602 1.00 92.38 264 MET A C 1
ATOM 2161 O O . MET A 1 264 ? -7.223 -10.907 -1.626 1.00 92.38 264 MET A O 1
ATOM 2165 N N . ILE A 1 265 ? -5.067 -11.155 -2.192 1.00 89.44 265 ILE A N 1
ATOM 2166 C CA . ILE A 1 265 ? -5.261 -12.404 -2.946 1.00 89.44 265 ILE A CA 1
ATOM 2167 C C . ILE A 1 265 ? -5.748 -13.527 -2.025 1.00 89.44 265 ILE A C 1
ATOM 2169 O O . ILE A 1 265 ? -6.737 -14.190 -2.336 1.00 89.44 265 ILE A O 1
ATOM 2173 N N . ASP A 1 266 ? -5.133 -13.684 -0.852 1.00 85.12 266 ASP A N 1
ATOM 2174 C CA . ASP A 1 266 ? -5.545 -14.664 0.156 1.00 85.12 266 ASP A CA 1
ATOM 2175 C C . ASP A 1 266 ? -7.002 -14.429 0.598 1.00 85.12 266 ASP A C 1
ATOM 2177 O O . ASP A 1 266 ? -7.706 -15.386 0.919 1.00 85.12 266 ASP A O 1
ATOM 2181 N N . SER A 1 267 ? -7.490 -13.178 0.581 1.00 83.56 267 SER A N 1
ATOM 2182 C CA . SER A 1 267 ? -8.892 -12.864 0.901 1.00 83.56 267 SER A CA 1
ATOM 2183 C C . SER A 1 267 ? -9.893 -13.242 -0.195 1.00 83.56 267 SER A C 1
ATOM 2185 O O . SER A 1 267 ? -11.052 -13.490 0.119 1.00 83.56 267 SER A O 1
ATOM 2187 N N . VAL A 1 268 ? -9.459 -13.319 -1.457 1.00 80.38 268 VAL A N 1
ATOM 2188 C CA . VAL A 1 268 ? -10.315 -13.728 -2.585 1.00 80.38 268 VAL A CA 1
ATOM 2189 C C . VAL A 1 268 ? -10.340 -15.245 -2.729 1.00 80.38 268 VAL A C 1
ATOM 2191 O O . VAL A 1 268 ? -11.398 -15.831 -2.949 1.00 80.38 268 VAL A O 1
ATOM 2194 N N . PHE A 1 269 ? -9.184 -15.891 -2.589 1.00 75.56 269 PHE A N 1
ATOM 2195 C CA . PHE A 1 269 ? -9.051 -17.314 -2.886 1.00 75.56 269 PHE A CA 1
ATOM 2196 C C . PHE A 1 269 ? -9.031 -18.234 -1.644 1.00 75.56 269 PHE A C 1
ATOM 2198 O O . PHE A 1 269 ? -9.191 -19.451 -1.768 1.00 75.56 269 PHE A O 1
ATOM 2205 N N . GLY A 1 270 ? -8.900 -17.668 -0.439 1.00 68.00 270 GLY A N 1
ATOM 2206 C CA . GLY A 1 270 ? -8.926 -18.374 0.846 1.00 68.00 270 GLY A CA 1
ATOM 2207 C C . GLY A 1 270 ? -7.554 -18.889 1.306 1.00 68.00 270 GLY A C 1
ATOM 2208 O O . GLY A 1 270 ? -6.832 -19.560 0.563 1.00 68.00 270 GLY A O 1
ATOM 2209 N N . ARG A 1 271 ? -7.218 -18.639 2.583 1.00 59.72 271 ARG A N 1
ATOM 2210 C CA . ARG A 1 271 ? -5.902 -18.939 3.194 1.00 59.72 271 ARG A CA 1
ATOM 2211 C C . ARG A 1 271 ? -5.499 -20.416 3.188 1.00 59.72 271 ARG A C 1
ATOM 2213 O O . ARG A 1 271 ? -4.316 -20.723 3.120 1.00 59.72 271 ARG A O 1
ATOM 2220 N N . SER A 1 272 ? -6.463 -21.332 3.276 1.00 55.81 272 SER A N 1
ATOM 2221 C CA . SER A 1 272 ? -6.201 -22.779 3.305 1.00 55.81 272 SER A CA 1
ATOM 2222 C C . SER A 1 272 ? -6.045 -23.400 1.919 1.00 55.81 272 SER A C 1
ATOM 2224 O O . SER A 1 272 ? -5.676 -24.569 1.813 1.00 55.81 272 SER A O 1
ATOM 2226 N N . LYS A 1 273 ? -6.335 -22.639 0.856 1.00 51.88 273 LYS A N 1
ATOM 2227 C CA . LYS A 1 273 ? -6.357 -23.158 -0.509 1.00 51.88 273 LYS A CA 1
ATOM 2228 C C . LYS A 1 273 ? -5.143 -22.731 -1.318 1.00 51.88 273 LYS A C 1
ATOM 2230 O O . LYS A 1 273 ? -4.702 -23.545 -2.113 1.00 51.88 273 LYS A O 1
ATOM 2235 N N . HIS A 1 274 ? -4.565 -21.545 -1.114 1.00 62.19 274 HIS A N 1
ATOM 2236 C CA . HIS A 1 274 ? -3.534 -21.007 -2.013 1.00 62.19 274 HIS A CA 1
ATOM 2237 C C . HIS A 1 274 ? -2.161 -20.837 -1.354 1.00 62.19 274 HIS A C 1
ATOM 2239 O O . HIS A 1 274 ? -2.018 -20.192 -0.320 1.00 62.19 274 HIS A O 1
ATOM 2245 N N . ASN A 1 275 ? -1.116 -21.364 -2.000 1.00 77.38 275 ASN A N 1
ATOM 2246 C CA . ASN A 1 275 ? 0.267 -21.016 -1.677 1.00 77.38 275 ASN A CA 1
ATOM 2247 C C . ASN A 1 275 ? 0.690 -19.833 -2.558 1.00 77.38 275 ASN A C 1
ATOM 2249 O O . ASN A 1 275 ? 1.170 -20.018 -3.682 1.00 77.38 275 ASN A O 1
ATOM 2253 N N . VAL A 1 276 ? 0.450 -18.615 -2.066 1.00 85.62 276 VAL A N 1
ATOM 2254 C CA . VAL A 1 276 ? 0.788 -17.379 -2.782 1.00 85.62 276 VAL A CA 1
ATOM 2255 C C . VAL A 1 276 ? 2.242 -17.001 -2.510 1.00 85.62 276 VAL A C 1
ATOM 2257 O O . VAL A 1 276 ? 2.618 -16.573 -1.410 1.00 85.62 276 VAL A O 1
ATOM 2260 N N . ASN A 1 277 ? 3.078 -17.144 -3.536 1.00 89.06 277 ASN A N 1
ATOM 2261 C CA . ASN A 1 277 ? 4.440 -16.629 -3.531 1.00 89.06 277 ASN A CA 1
ATOM 2262 C C . ASN A 1 277 ? 4.434 -15.175 -4.000 1.00 89.06 277 ASN A C 1
ATOM 2264 O O . ASN A 1 277 ? 3.738 -14.830 -4.947 1.00 89.06 277 ASN A O 1
ATOM 2268 N N . ALA A 1 278 ? 5.256 -14.329 -3.386 1.00 91.94 278 ALA A N 1
ATOM 2269 C CA . ALA A 1 278 ? 5.451 -12.966 -3.855 1.00 91.94 278 ALA A CA 1
ATOM 2270 C C . ALA A 1 278 ? 6.921 -12.721 -4.188 1.00 91.94 278 ALA A C 1
ATOM 2272 O O . ALA A 1 278 ? 7.823 -13.126 -3.448 1.00 91.94 278 ALA A O 1
ATOM 2273 N N . SER A 1 279 ? 7.162 -12.094 -5.332 1.00 94.94 279 SER A N 1
ATOM 2274 C CA . SER A 1 279 ? 8.489 -11.723 -5.804 1.00 94.94 279 SER A CA 1
ATOM 2275 C C . SER A 1 279 ? 8.473 -10.319 -6.388 1.00 94.94 279 SER A C 1
ATOM 2277 O O . SER A 1 279 ? 7.439 -9.819 -6.820 1.00 94.94 279 SER A O 1
ATOM 2279 N N . ILE A 1 280 ? 9.644 -9.695 -6.412 1.00 96.56 280 ILE A N 1
ATOM 2280 C CA . ILE A 1 280 ? 9.852 -8.388 -7.027 1.00 96.56 280 ILE A CA 1
ATOM 2281 C C . ILE A 1 280 ? 10.812 -8.563 -8.194 1.00 96.56 280 ILE A C 1
ATOM 2283 O O . ILE A 1 280 ? 11.898 -9.125 -8.027 1.00 96.56 280 ILE A O 1
ATOM 2287 N N . LEU A 1 281 ? 10.407 -8.071 -9.358 1.00 97.06 281 LEU A N 1
ATOM 2288 C CA . LEU A 1 281 ? 11.214 -7.945 -10.555 1.00 97.06 281 LEU A CA 1
ATOM 2289 C C . LEU A 1 281 ? 11.906 -6.575 -10.557 1.00 97.06 281 LEU A C 1
ATOM 2291 O O . LEU A 1 281 ? 11.324 -5.557 -10.912 1.00 97.06 281 LEU A O 1
ATOM 2295 N N . TYR A 1 282 ? 13.181 -6.539 -10.185 1.00 97.31 282 TYR A N 1
ATOM 2296 C CA . TYR A 1 282 ? 14.017 -5.352 -10.330 1.00 97.31 282 TYR A CA 1
ATOM 2297 C C . TYR A 1 282 ? 14.569 -5.273 -11.753 1.00 97.31 282 TYR A C 1
ATOM 2299 O O . TYR A 1 282 ? 15.604 -5.868 -12.065 1.00 97.31 282 TYR A O 1
ATOM 2307 N N . ALA A 1 283 ? 13.921 -4.503 -12.625 1.00 96.50 283 ALA A N 1
ATOM 2308 C CA . ALA A 1 283 ? 14.338 -4.361 -14.022 1.00 96.50 283 ALA A CA 1
ATOM 2309 C C . ALA A 1 283 ? 15.729 -3.717 -14.175 1.00 96.50 283 ALA A C 1
ATOM 2311 O O . ALA A 1 283 ? 16.362 -3.841 -15.222 1.00 96.50 283 ALA A O 1
ATOM 2312 N N . ALA A 1 284 ? 16.233 -3.048 -13.134 1.00 95.00 284 ALA A N 1
ATOM 2313 C CA . ALA A 1 284 ? 17.566 -2.454 -13.120 1.00 95.00 284 ALA A CA 1
ATOM 2314 C C . ALA A 1 284 ? 18.724 -3.443 -12.925 1.00 95.00 284 ALA A C 1
ATOM 2316 O O . ALA A 1 284 ? 19.862 -3.106 -13.260 1.00 95.00 284 ALA A O 1
ATOM 2317 N N . ALA A 1 285 ? 18.468 -4.644 -12.398 1.00 93.44 285 ALA A N 1
ATOM 2318 C CA . ALA A 1 285 ? 19.522 -5.639 -12.225 1.00 93.44 285 ALA A CA 1
ATOM 2319 C C . ALA A 1 285 ? 20.026 -6.115 -13.594 1.00 93.44 285 ALA A C 1
ATOM 2321 O O . ALA A 1 285 ? 19.230 -6.401 -14.484 1.00 93.44 285 ALA A O 1
ATOM 2322 N N . SER A 1 286 ? 21.347 -6.149 -13.772 1.00 87.12 286 SER A N 1
ATOM 2323 C CA . SER A 1 286 ? 21.975 -6.493 -15.059 1.00 87.12 286 SER A CA 1
ATOM 2324 C C . SER A 1 286 ? 22.480 -7.932 -15.114 1.00 87.12 286 SER A C 1
ATOM 2326 O O . SER A 1 286 ? 22.657 -8.472 -16.202 1.00 87.12 286 SER A O 1
ATOM 2328 N N . THR A 1 287 ? 22.702 -8.562 -13.961 1.00 90.25 287 THR A N 1
ATOM 2329 C CA . THR A 1 287 ? 23.154 -9.951 -13.881 1.00 90.25 287 THR A CA 1
ATOM 2330 C C . THR A 1 287 ? 21.975 -10.899 -14.116 1.00 90.25 287 THR A C 1
ATOM 2332 O O . THR A 1 287 ? 20.979 -10.827 -13.384 1.00 90.25 287 THR A O 1
ATOM 2335 N N . PRO A 1 288 ? 22.059 -11.816 -15.095 1.00 88.00 288 PRO A N 1
ATOM 2336 C CA . PRO A 1 288 ? 21.028 -12.825 -15.299 1.00 88.00 288 PRO A CA 1
ATOM 2337 C C . PRO A 1 288 ? 20.736 -13.639 -14.031 1.00 88.00 288 PRO A C 1
ATOM 2339 O O . PRO A 1 288 ? 21.654 -14.054 -13.329 1.00 88.00 288 PRO A O 1
ATOM 2342 N N . GLY A 1 289 ? 19.453 -13.862 -13.732 1.00 86.50 289 GLY A N 1
ATOM 2343 C CA . GLY A 1 289 ? 18.996 -14.570 -12.531 1.00 86.50 289 GLY A CA 1
ATOM 2344 C C . GLY A 1 289 ? 18.810 -13.705 -11.273 1.00 86.50 289 GLY A C 1
ATOM 2345 O O . GLY A 1 289 ? 18.093 -14.131 -10.367 1.00 86.50 289 GLY A O 1
ATOM 2346 N N . GLU A 1 290 ? 19.358 -12.484 -11.222 1.00 91.38 290 GLU A N 1
ATOM 2347 C CA . GLU A 1 290 ? 19.290 -11.596 -10.038 1.00 91.38 290 GLU A CA 1
ATOM 2348 C C . GLU A 1 290 ? 18.115 -10.602 -10.056 1.00 91.38 290 GLU A C 1
ATOM 2350 O O . GLU A 1 290 ? 17.865 -9.890 -9.077 1.00 91.38 290 GLU A O 1
ATOM 2355 N N . ASN A 1 291 ? 17.385 -10.533 -11.171 1.00 95.31 291 ASN A N 1
ATOM 2356 C CA . ASN A 1 291 ? 16.270 -9.606 -11.347 1.00 95.31 291 ASN A CA 1
ATOM 2357 C C . ASN A 1 291 ? 15.059 -9.956 -10.472 1.00 95.31 291 ASN A C 1
ATOM 2359 O O . ASN A 1 291 ? 14.380 -9.046 -10.011 1.00 95.31 291 ASN A O 1
ATOM 2363 N N . ILE A 1 292 ? 14.789 -11.243 -10.225 1.00 95.00 292 ILE A N 1
ATOM 2364 C CA . ILE A 1 292 ? 13.616 -11.686 -9.458 1.00 95.00 292 ILE A CA 1
ATOM 2365 C C . ILE A 1 292 ? 14.028 -12.057 -8.033 1.00 95.00 292 ILE A C 1
ATOM 2367 O O . ILE A 1 292 ? 14.649 -13.101 -7.802 1.00 95.00 292 ILE A O 1
ATOM 2371 N N . ARG A 1 293 ? 13.604 -11.245 -7.063 1.00 94.75 293 ARG A N 1
ATOM 2372 C CA . ARG A 1 293 ? 13.901 -11.427 -5.634 1.00 94.75 293 ARG A CA 1
ATOM 2373 C C . ARG A 1 293 ? 12.640 -11.853 -4.884 1.00 94.75 293 ARG A C 1
ATOM 2375 O O . ARG A 1 293 ? 11.610 -11.193 -4.995 1.00 94.75 293 ARG A O 1
ATOM 2382 N N . LYS A 1 294 ? 12.705 -12.955 -4.128 1.00 92.25 294 LYS A N 1
ATOM 2383 C CA . LYS A 1 294 ? 11.553 -13.493 -3.383 1.00 92.25 294 LYS A CA 1
ATOM 2384 C C . LYS A 1 294 ? 11.310 -12.680 -2.109 1.00 92.25 294 LYS A C 1
ATOM 2386 O O . LYS A 1 294 ? 12.211 -12.550 -1.284 1.00 92.25 294 LYS A O 1
ATOM 2391 N N . ALA A 1 295 ? 10.089 -12.191 -1.918 1.00 90.06 295 ALA A N 1
ATOM 2392 C CA . ALA A 1 295 ? 9.676 -11.545 -0.678 1.00 90.06 295 ALA A CA 1
ATOM 2393 C C . ALA A 1 295 ? 9.254 -12.619 0.340 1.00 90.06 295 ALA A C 1
ATOM 2395 O O . ALA A 1 295 ? 8.218 -13.269 0.201 1.00 90.06 295 ALA A O 1
ATOM 2396 N N . THR A 1 296 ? 10.094 -12.859 1.348 1.00 83.06 296 THR A N 1
ATOM 2397 C CA . THR A 1 296 ? 9.825 -13.840 2.414 1.00 83.06 296 THR A CA 1
ATOM 2398 C C . THR A 1 296 ? 8.917 -13.265 3.491 1.00 83.06 296 THR A C 1
ATOM 2400 O O . THR A 1 296 ? 9.107 -12.110 3.863 1.00 83.06 296 THR A O 1
ATOM 2403 N N . LEU A 1 297 ? 8.000 -14.091 4.014 1.00 72.81 297 LEU A N 1
ATOM 2404 C CA . LEU A 1 297 ? 7.054 -13.764 5.088 1.00 72.81 297 LEU A CA 1
ATOM 2405 C C . LEU A 1 297 ? 7.710 -13.465 6.435 1.00 72.81 297 LEU A C 1
ATOM 2407 O O . LEU A 1 297 ? 8.694 -14.089 6.823 1.00 72.81 297 LEU A O 1
ATOM 2411 N N . ASN A 1 298 ? 7.097 -12.537 7.164 1.00 80.50 298 ASN A N 1
ATOM 2412 C CA . ASN A 1 298 ? 7.395 -12.193 8.544 1.00 80.50 298 ASN A CA 1
ATOM 2413 C C . ASN A 1 298 ? 6.086 -11.704 9.183 1.00 80.50 298 ASN A C 1
ATOM 2415 O O . ASN A 1 298 ? 5.596 -10.628 8.834 1.00 80.50 298 ASN A O 1
ATOM 2419 N N . SER A 1 299 ? 5.533 -12.501 10.098 1.00 77.50 299 SER A N 1
ATOM 2420 C CA . SER A 1 299 ? 4.247 -12.241 10.758 1.00 77.50 299 SER A CA 1
ATOM 2421 C C . SER A 1 299 ? 4.235 -10.946 11.577 1.00 77.50 299 SER A C 1
ATOM 2423 O O . SER A 1 299 ? 3.208 -10.276 11.638 1.00 77.50 299 SER A O 1
ATOM 2425 N N . VAL A 1 300 ? 5.373 -10.541 12.149 1.00 84.94 300 VAL A N 1
ATOM 2426 C CA . VAL A 1 300 ? 5.497 -9.288 12.916 1.00 84.94 300 VAL A CA 1
ATOM 2427 C C . VAL A 1 300 ? 5.332 -8.075 12.000 1.00 84.94 300 VAL A C 1
ATOM 2429 O O . VAL A 1 300 ? 4.621 -7.125 12.334 1.00 84.94 300 VAL A O 1
ATOM 2432 N N . ILE A 1 301 ? 5.943 -8.113 10.809 1.00 88.88 301 ILE A N 1
ATOM 2433 C CA . ILE A 1 301 ? 5.776 -7.046 9.810 1.00 88.88 301 ILE A CA 1
ATOM 2434 C C . ILE A 1 301 ? 4.321 -6.992 9.338 1.00 88.88 301 ILE A C 1
ATOM 2436 O O . ILE A 1 301 ? 3.765 -5.907 9.229 1.00 88.88 301 ILE A O 1
ATOM 2440 N N . GLU A 1 302 ? 3.685 -8.140 9.106 1.00 92.50 302 GLU A N 1
ATOM 2441 C CA . GLU A 1 302 ? 2.283 -8.199 8.678 1.00 92.50 302 GLU A CA 1
ATOM 2442 C C . GLU A 1 302 ? 1.327 -7.531 9.681 1.00 92.50 302 GLU A C 1
ATOM 2444 O O . GLU A 1 302 ? 0.530 -6.675 9.292 1.00 92.50 302 GLU A O 1
ATOM 2449 N N . LYS A 1 303 ? 1.458 -7.830 10.981 1.00 94.81 303 LYS A N 1
ATOM 2450 C CA . LYS A 1 303 ? 0.672 -7.160 12.035 1.00 94.81 303 LYS A CA 1
ATOM 2451 C C . LYS A 1 303 ? 0.986 -5.672 12.123 1.00 94.81 303 LYS A C 1
ATOM 2453 O O . LYS A 1 303 ? 0.077 -4.861 12.275 1.00 94.81 303 LYS A O 1
ATOM 2458 N N . SER A 1 304 ? 2.255 -5.302 11.949 1.00 95.62 304 SER A N 1
ATOM 2459 C CA . SER A 1 304 ? 2.679 -3.899 11.928 1.00 95.62 304 SER A CA 1
ATOM 2460 C C . SER A 1 304 ? 2.050 -3.123 10.764 1.00 95.62 304 SER A C 1
ATOM 2462 O O . SER A 1 304 ? 1.639 -1.984 10.959 1.00 95.62 304 SER A O 1
ATOM 2464 N N . ILE A 1 305 ? 1.916 -3.730 9.577 1.00 97.69 305 ILE A N 1
ATOM 2465 C CA . ILE A 1 305 ? 1.231 -3.135 8.412 1.00 97.69 305 ILE A CA 1
ATOM 2466 C C . ILE A 1 305 ? -0.238 -2.865 8.730 1.00 97.69 305 ILE A C 1
ATOM 2468 O O . ILE A 1 305 ? -0.727 -1.758 8.500 1.00 97.69 305 ILE A O 1
ATOM 2472 N N . LEU A 1 306 ? -0.936 -3.856 9.286 1.00 97.88 306 LEU A N 1
ATOM 2473 C CA . LEU A 1 306 ? -2.356 -3.736 9.618 1.00 97.88 306 LEU A CA 1
ATOM 2474 C C . LEU A 1 306 ? -2.593 -2.730 10.755 1.00 97.88 306 LEU A C 1
ATOM 2476 O O . LEU A 1 306 ? -3.532 -1.938 10.688 1.00 97.88 306 LEU A O 1
ATOM 2480 N N . ASN A 1 307 ? -1.709 -2.687 11.756 1.00 98.19 307 ASN A N 1
ATOM 2481 C CA . ASN A 1 307 ? -1.766 -1.677 12.809 1.00 98.19 307 ASN A CA 1
ATOM 2482 C C . ASN A 1 307 ? -1.494 -0.262 12.265 1.00 98.19 307 ASN A C 1
ATOM 2484 O O . ASN A 1 307 ? -2.239 0.663 12.581 1.00 98.19 307 ASN A O 1
ATOM 2488 N N . LEU A 1 308 ? -0.482 -0.081 11.403 1.00 98.50 308 LEU A N 1
ATOM 2489 C CA . LEU A 1 308 ? -0.199 1.215 10.772 1.00 98.50 308 LEU A CA 1
ATOM 2490 C C . LEU A 1 308 ? -1.383 1.687 9.917 1.00 98.50 308 LEU A C 1
ATOM 2492 O O . LEU A 1 308 ? -1.727 2.866 9.931 1.00 98.50 308 LEU A O 1
ATOM 2496 N N . ARG A 1 309 ? -2.057 0.760 9.227 1.00 98.44 309 ARG A N 1
ATOM 2497 C CA . ARG A 1 309 ? -3.303 1.042 8.509 1.00 98.44 309 ARG A CA 1
ATOM 2498 C C . ARG A 1 309 ? -4.397 1.547 9.456 1.00 98.44 309 ARG A C 1
ATOM 2500 O O . ARG A 1 309 ? -5.010 2.565 9.156 1.00 98.44 309 ARG A O 1
ATOM 2507 N N . ASN A 1 310 ? -4.609 0.914 10.611 1.00 98.69 310 ASN A N 1
ATOM 2508 C CA . ASN A 1 310 ? -5.557 1.430 11.608 1.00 98.69 310 ASN A CA 1
ATOM 2509 C C . ASN A 1 310 ? -5.176 2.840 12.088 1.00 98.69 310 ASN A C 1
ATOM 2511 O O . ASN A 1 310 ? -6.047 3.694 12.210 1.00 98.69 310 ASN A O 1
ATOM 2515 N N . GLN A 1 311 ? -3.886 3.118 12.301 1.00 98.56 311 GLN A N 1
ATOM 2516 C CA . GLN A 1 311 ? -3.413 4.457 12.676 1.00 98.56 311 GLN A CA 1
ATOM 2517 C C . GLN A 1 311 ? -3.678 5.510 11.591 1.00 98.56 311 GLN A C 1
ATOM 2519 O O . GLN A 1 311 ? -4.023 6.644 11.919 1.00 98.56 311 GLN A O 1
ATOM 2524 N N . ILE A 1 312 ? -3.570 5.150 10.306 1.00 98.31 312 ILE A N 1
ATOM 2525 C CA . ILE A 1 312 ? -3.977 6.038 9.206 1.00 98.31 312 ILE A CA 1
ATOM 2526 C C . ILE A 1 312 ? -5.465 6.373 9.327 1.00 98.31 312 ILE A C 1
ATOM 2528 O O . ILE A 1 312 ? -5.822 7.547 9.298 1.00 98.31 312 ILE A O 1
ATOM 2532 N N . ILE A 1 313 ? -6.321 5.369 9.524 1.00 97.69 313 ILE A N 1
ATOM 2533 C CA . ILE A 1 313 ? -7.764 5.586 9.685 1.00 97.69 313 ILE A CA 1
ATOM 2534 C C . ILE A 1 313 ? -8.076 6.458 10.906 1.00 97.69 313 ILE A C 1
ATOM 2536 O O . ILE A 1 313 ? -8.920 7.344 10.815 1.00 97.69 313 ILE A O 1
ATOM 2540 N N . ILE A 1 314 ? -7.375 6.266 12.025 1.00 97.81 314 ILE A N 1
ATOM 2541 C CA . ILE A 1 314 ? -7.514 7.118 13.216 1.00 97.81 314 ILE A CA 1
ATOM 2542 C C . ILE A 1 314 ? -7.185 8.579 12.886 1.00 97.81 314 ILE A C 1
ATOM 2544 O O . ILE A 1 314 ? -7.917 9.480 13.296 1.00 97.81 314 ILE A O 1
ATOM 2548 N N . ASN A 1 315 ? -6.116 8.834 12.126 1.00 97.19 315 ASN A N 1
ATOM 2549 C CA . ASN A 1 315 ? -5.763 10.191 11.708 1.00 97.19 315 ASN A CA 1
ATOM 2550 C C . ASN A 1 315 ? -6.836 10.799 10.792 1.00 97.19 315 ASN A C 1
ATOM 2552 O O . ASN A 1 315 ? -7.232 11.943 11.003 1.00 97.19 315 ASN A O 1
ATOM 2556 N N . GLU A 1 316 ? -7.355 10.035 9.827 1.00 95.81 316 GLU A N 1
ATOM 2557 C CA . GLU A 1 316 ? -8.460 10.478 8.965 1.00 95.81 316 GLU A CA 1
ATOM 2558 C C . GLU A 1 316 ? -9.719 10.797 9.782 1.00 95.81 316 GLU A C 1
ATOM 2560 O O . GLU A 1 316 ? -10.337 11.844 9.592 1.00 95.81 316 GLU A O 1
ATOM 2565 N N . TYR A 1 317 ? -10.061 9.942 10.749 1.00 94.81 317 TYR A N 1
ATOM 2566 C CA . TYR A 1 317 ? -11.201 10.151 11.635 1.00 94.81 317 TYR A CA 1
ATOM 2567 C C . TYR A 1 317 ? -11.062 11.443 12.449 1.00 94.81 317 TYR A C 1
ATOM 2569 O O . TYR A 1 317 ? -12.003 12.239 12.489 1.00 94.81 317 TYR A O 1
ATOM 2577 N N . LYS A 1 318 ? -9.879 11.697 13.031 1.00 95.12 318 LYS A N 1
ATOM 2578 C CA . LYS A 1 318 ? -9.572 12.937 13.767 1.00 95.12 318 LYS A CA 1
ATOM 2579 C C . LYS A 1 318 ? -9.689 14.177 12.879 1.00 95.12 318 LYS A C 1
ATOM 2581 O O . LYS A 1 318 ? -10.209 15.192 13.333 1.00 95.12 318 LYS A O 1
ATOM 2586 N N . ILE A 1 319 ? -9.259 14.107 11.617 1.00 95.06 319 ILE A N 1
ATOM 2587 C CA . ILE A 1 319 ? -9.413 15.218 10.664 1.00 95.06 319 ILE A CA 1
ATOM 2588 C C . ILE A 1 319 ? -10.898 15.511 10.413 1.00 95.06 319 ILE A C 1
ATOM 2590 O O . ILE A 1 319 ? -11.306 16.671 10.408 1.00 95.06 319 ILE A O 1
ATOM 2594 N N . ILE A 1 320 ? -11.715 14.478 10.203 1.00 92.25 320 ILE A N 1
ATOM 2595 C CA . ILE A 1 320 ? -13.112 14.639 9.775 1.00 92.25 320 ILE A CA 1
ATOM 2596 C C . ILE A 1 320 ? -14.015 15.072 10.937 1.00 92.25 320 ILE A C 1
ATOM 2598 O O . ILE A 1 320 ? -14.802 16.007 10.778 1.00 92.25 320 ILE A O 1
ATOM 2602 N N . HIS A 1 321 ? -13.870 14.443 12.105 1.00 89.44 321 HIS A N 1
ATOM 2603 C CA . HIS A 1 321 ? -14.748 14.651 13.264 1.00 89.44 321 HIS A CA 1
ATOM 2604 C C . HIS A 1 321 ? -14.202 15.665 14.276 1.00 89.44 321 HIS A C 1
ATOM 2606 O O . HIS A 1 321 ? -14.952 16.177 15.105 1.00 89.44 321 HIS A O 1
ATOM 2612 N N . GLY A 1 322 ? -12.904 15.972 14.217 1.00 87.25 322 GLY A N 1
ATOM 2613 C CA . GLY A 1 322 ? -12.267 16.953 15.089 1.00 87.25 322 GLY A CA 1
ATOM 2614 C C . GLY A 1 322 ? -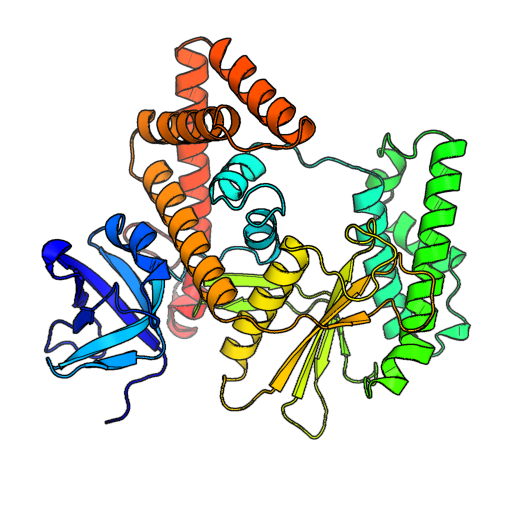12.569 18.400 14.702 1.00 87.25 322 GLY A C 1
ATOM 2615 O O . GLY A 1 322 ? -13.420 18.698 13.858 1.00 87.25 322 GLY A O 1
ATOM 2616 N N . ASN A 1 323 ? -11.840 19.337 15.301 1.00 89.00 323 ASN A N 1
ATOM 2617 C CA . ASN A 1 323 ? -11.863 20.754 14.935 1.00 89.00 323 ASN A CA 1
ATOM 2618 C C . ASN A 1 323 ? -10.626 21.099 14.072 1.00 89.00 323 ASN A C 1
ATOM 2620 O O . ASN A 1 323 ? -9.962 20.213 13.537 1.00 89.00 323 ASN A O 1
ATOM 2624 N N . THR A 1 324 ? -10.345 22.383 13.843 1.00 90.44 324 THR A N 1
ATOM 2625 C CA . THR A 1 324 ? -9.125 22.797 13.123 1.00 90.44 324 THR A CA 1
ATOM 2626 C C . THR A 1 324 ? -7.845 22.427 13.871 1.00 90.44 324 THR A C 1
ATOM 2628 O O . THR A 1 324 ? -6.839 22.135 13.228 1.00 90.44 324 THR A O 1
ATOM 2631 N N . ASP A 1 325 ? -7.901 22.369 15.200 1.00 91.88 325 ASP A N 1
ATOM 2632 C CA . ASP A 1 325 ? -6.763 22.053 16.064 1.00 91.88 325 ASP A CA 1
ATOM 2633 C C . ASP A 1 325 ? -6.327 20.596 15.872 1.00 91.88 325 ASP A C 1
ATOM 2635 O O . ASP A 1 325 ? -5.142 20.301 15.925 1.00 91.88 325 ASP A O 1
ATOM 2639 N N . SER A 1 326 ? -7.254 19.689 15.540 1.00 92.50 326 SER A N 1
ATOM 2640 C CA . SER A 1 326 ? -6.927 18.292 15.209 1.00 92.50 326 SER A CA 1
ATOM 2641 C C . SER A 1 326 ? -6.050 18.167 13.956 1.00 92.50 326 SER A C 1
ATOM 2643 O O . SER A 1 326 ? -5.184 17.296 13.882 1.00 92.50 326 SER A O 1
ATOM 2645 N N . VAL A 1 327 ? -6.239 19.047 12.964 1.00 95.88 327 VAL A N 1
ATOM 2646 C CA . VAL A 1 327 ? -5.366 19.107 11.777 1.00 95.88 327 VAL A CA 1
ATOM 2647 C C . VAL A 1 327 ? -4.016 19.716 12.148 1.00 95.88 327 VAL A C 1
ATOM 2649 O O . VAL A 1 327 ? -2.971 19.218 11.729 1.00 95.88 327 VAL A O 1
ATOM 2652 N N . GLU A 1 328 ? -4.028 20.773 12.961 1.00 96.06 328 GLU A N 1
ATOM 2653 C CA . GLU A 1 328 ? -2.809 21.409 13.458 1.00 96.06 328 GLU A CA 1
ATOM 2654 C C . GLU A 1 328 ? -1.946 20.447 14.284 1.00 96.06 328 GLU A C 1
ATOM 2656 O O . GLU A 1 328 ? -0.732 20.405 14.107 1.00 96.06 328 GLU A O 1
ATOM 2661 N N . GLU A 1 329 ? -2.559 19.621 15.130 1.00 95.50 329 GLU A N 1
ATOM 2662 C CA . GLU A 1 329 ? -1.882 18.602 15.931 1.00 95.50 329 GLU A CA 1
ATOM 2663 C C . GLU A 1 329 ? -1.156 17.571 15.054 1.00 95.50 329 GLU A C 1
ATOM 2665 O O . GLU A 1 329 ? -0.020 17.197 15.357 1.00 95.50 329 GLU A O 1
ATOM 2670 N N . LEU A 1 330 ? -1.750 17.156 13.928 1.00 95.75 330 LEU A N 1
ATOM 2671 C CA . LEU A 1 330 ? -1.087 16.261 12.973 1.00 95.75 330 LEU A CA 1
ATOM 2672 C C . LEU A 1 330 ? 0.137 16.916 12.327 1.00 95.75 330 LEU A C 1
ATOM 2674 O O . LEU A 1 330 ? 1.189 16.277 12.226 1.00 95.75 330 LEU A O 1
ATOM 2678 N N . PHE A 1 331 ? 0.035 18.191 11.935 1.00 96.75 331 PHE A N 1
ATOM 2679 C CA . PHE A 1 331 ? 1.185 18.953 11.442 1.00 96.75 331 PHE A CA 1
ATOM 2680 C C . PHE A 1 331 ? 2.278 19.062 12.504 1.00 96.75 331 PHE A C 1
ATOM 2682 O O . PHE A 1 331 ? 3.429 18.723 12.234 1.00 96.75 331 PHE A O 1
ATOM 2689 N N . ASN A 1 332 ? 1.918 19.444 13.729 1.00 96.06 332 ASN A N 1
ATOM 2690 C CA . ASN A 1 332 ? 2.861 19.559 14.836 1.00 96.06 332 ASN A CA 1
ATOM 2691 C C . ASN A 1 332 ? 3.545 18.221 15.129 1.00 96.06 332 ASN A C 1
ATOM 2693 O O . ASN A 1 332 ? 4.763 18.177 15.286 1.00 96.06 332 ASN A O 1
ATOM 2697 N N . THR A 1 333 ? 2.800 17.113 15.125 1.00 95.19 333 THR A N 1
ATOM 2698 C CA . THR A 1 333 ? 3.364 15.766 15.301 1.00 95.19 333 THR A CA 1
ATOM 2699 C C . THR A 1 333 ? 4.374 15.444 14.197 1.00 95.19 333 THR A C 1
ATOM 2701 O O . THR A 1 333 ? 5.476 14.969 14.481 1.00 95.19 333 THR A O 1
ATOM 2704 N N . MET A 1 334 ? 4.047 15.767 12.942 1.00 94.88 334 MET A N 1
ATOM 2705 C CA . MET A 1 334 ? 4.949 15.585 11.801 1.00 94.88 334 MET A CA 1
ATOM 2706 C C . MET A 1 334 ? 6.229 16.429 11.930 1.00 94.88 334 MET A C 1
ATOM 2708 O O . MET A 1 334 ? 7.317 15.931 11.637 1.00 94.88 334 MET A O 1
ATOM 2712 N N . PHE A 1 335 ? 6.126 17.671 12.412 1.00 95.19 335 PHE A N 1
ATOM 2713 C CA . PHE A 1 335 ? 7.270 18.561 12.654 1.00 95.19 335 PHE A CA 1
ATOM 2714 C C . PHE A 1 335 ? 8.120 18.115 13.846 1.00 95.19 335 PHE A C 1
ATOM 2716 O O . PHE A 1 335 ? 9.346 18.184 13.812 1.00 95.19 335 PHE A O 1
ATOM 2723 N N . HIS A 1 336 ? 7.504 17.607 14.911 1.00 92.81 336 HIS A N 1
ATOM 2724 C CA . HIS A 1 336 ? 8.243 17.060 16.046 1.00 92.81 336 HIS A CA 1
ATOM 2725 C C . HIS A 1 336 ? 8.995 15.780 15.676 1.00 92.81 336 HIS A C 1
ATOM 2727 O O . HIS A 1 336 ? 10.112 15.571 16.152 1.00 92.81 336 HIS A O 1
ATOM 2733 N N . GLN A 1 337 ? 8.442 14.957 14.780 1.00 89.69 337 GLN A N 1
ATOM 2734 C CA . GLN A 1 337 ? 9.092 13.730 14.322 1.00 89.69 337 GLN A CA 1
ATOM 2735 C C . GLN A 1 337 ? 10.455 14.007 13.663 1.00 89.69 337 GLN A C 1
ATOM 2737 O O . GLN A 1 337 ? 11.394 13.237 13.876 1.00 89.69 337 GLN A O 1
ATOM 2742 N N . THR A 1 338 ? 10.611 15.124 12.938 1.00 86.50 338 THR A N 1
ATOM 2743 C CA . THR A 1 338 ? 11.898 15.515 12.327 1.00 86.50 338 THR A CA 1
ATOM 2744 C C . THR A 1 338 ? 12.904 16.112 13.303 1.00 86.50 338 THR A C 1
ATOM 2746 O O . THR A 1 338 ? 14.100 16.084 13.021 1.00 86.50 338 THR A O 1
ATOM 2749 N N . LYS A 1 339 ? 12.438 16.617 14.449 1.00 85.19 339 LYS A N 1
ATOM 2750 C CA . LYS A 1 339 ? 13.266 17.184 15.528 1.00 85.19 339 LYS A CA 1
ATOM 2751 C C . LYS A 1 339 ? 13.687 16.140 16.568 1.00 85.19 339 LYS A C 1
ATOM 2753 O O . LYS A 1 339 ? 14.435 16.459 17.489 1.00 85.19 339 LYS A O 1
ATOM 2758 N N . SER A 1 340 ? 13.192 14.909 16.448 1.00 79.25 340 SER A N 1
ATOM 2759 C CA . SER A 1 340 ? 13.553 13.803 17.334 1.00 79.25 340 SER A CA 1
ATOM 2760 C C . SER A 1 340 ? 15.019 13.376 17.156 1.00 79.25 340 SER A C 1
ATOM 2762 O O . SER A 1 340 ? 15.638 13.634 16.126 1.00 79.25 340 SER A O 1
ATOM 2764 N N . ASN A 1 341 ? 15.580 12.658 18.137 1.00 61.81 341 ASN A N 1
ATOM 2765 C CA . ASN A 1 341 ? 16.968 12.158 18.107 1.00 61.81 341 ASN A CA 1
ATOM 2766 C C . ASN A 1 341 ? 17.228 11.059 17.047 1.00 61.81 341 ASN A C 1
ATOM 2768 O O . ASN A 1 341 ? 18.288 10.429 17.046 1.00 61.81 341 ASN A O 1
ATOM 2772 N N . GLN A 1 342 ? 16.275 10.792 16.153 1.00 76.19 342 GLN A N 1
ATOM 2773 C CA . GLN A 1 342 ? 16.422 9.823 15.075 1.00 76.19 342 GLN A CA 1
ATOM 2774 C C . GLN A 1 342 ? 17.210 10.432 13.910 1.00 76.19 342 GLN A C 1
ATOM 2776 O O . GLN A 1 342 ? 16.911 11.522 13.426 1.00 76.19 342 GLN A O 1
ATOM 2781 N N . ARG A 1 343 ? 18.219 9.708 13.410 1.00 85.19 343 ARG A N 1
ATOM 2782 C CA . ARG A 1 343 ? 19.028 10.148 12.265 1.00 85.19 343 ARG A CA 1
ATOM 2783 C C . ARG A 1 343 ? 18.233 10.005 10.963 1.00 85.19 343 ARG A C 1
ATOM 2785 O O . ARG A 1 343 ? 18.332 8.993 10.274 1.00 85.19 343 ARG A O 1
ATOM 2792 N N . LEU A 1 344 ? 17.438 11.021 10.643 1.00 92.06 344 LEU A N 1
ATOM 2793 C CA . LEU A 1 344 ? 16.638 11.082 9.422 1.00 92.06 344 LEU A CA 1
ATOM 2794 C C . LEU A 1 344 ? 17.454 11.640 8.237 1.00 92.06 344 LEU A C 1
ATOM 2796 O O . LEU A 1 344 ? 18.334 12.482 8.432 1.00 92.06 344 LEU A O 1
ATOM 2800 N N . PRO A 1 345 ? 17.185 11.205 6.992 1.00 92.50 345 PRO A N 1
ATOM 2801 C CA . PRO A 1 345 ? 17.838 11.754 5.811 1.00 92.50 345 PRO A CA 1
ATOM 2802 C C . PRO A 1 345 ? 17.536 13.242 5.612 1.00 92.50 345 PRO A C 1
ATOM 2804 O O . PRO A 1 345 ? 16.388 13.672 5.723 1.00 92.50 345 PRO A O 1
ATOM 2807 N N . GLN A 1 346 ? 18.544 14.016 5.199 1.00 92.44 346 GLN A N 1
ATOM 2808 C CA . GLN A 1 346 ? 18.401 15.464 5.015 1.00 92.44 346 GLN A CA 1
ATOM 2809 C C . GLN A 1 346 ? 17.303 15.836 4.010 1.00 92.44 346 GLN A C 1
ATOM 2811 O O . GLN A 1 346 ? 16.595 16.816 4.212 1.00 92.44 346 GLN A O 1
ATOM 2816 N N . PHE A 1 347 ? 17.117 15.047 2.944 1.00 90.75 347 PHE A N 1
ATOM 2817 C CA . PHE A 1 347 ? 16.057 15.311 1.966 1.00 90.75 347 PHE A CA 1
ATOM 2818 C C . PHE A 1 347 ? 14.658 15.240 2.599 1.00 90.75 347 PHE A C 1
ATOM 2820 O O . PHE A 1 347 ? 13.790 16.031 2.239 1.00 90.75 347 PHE A O 1
ATOM 2827 N N . TYR A 1 348 ? 14.442 14.319 3.546 1.00 92.12 348 TYR A N 1
ATOM 2828 C CA . TYR A 1 348 ? 13.168 14.165 4.246 1.00 92.12 348 TYR A CA 1
ATOM 2829 C C . TYR A 1 348 ? 12.939 15.346 5.189 1.00 92.12 348 TYR A C 1
ATOM 2831 O O . TYR A 1 348 ? 11.894 15.987 5.120 1.00 92.12 348 TYR A O 1
ATOM 2839 N N . ILE A 1 349 ? 13.954 15.695 5.989 1.00 93.50 349 ILE A N 1
ATOM 2840 C CA . ILE A 1 349 ? 13.921 16.856 6.892 1.00 93.50 349 ILE A CA 1
ATOM 2841 C C . ILE A 1 349 ? 13.619 18.137 6.101 1.00 93.50 349 ILE A C 1
ATOM 2843 O O . ILE A 1 349 ? 12.711 18.879 6.457 1.00 93.50 349 ILE A O 1
ATOM 2847 N N . ASN A 1 350 ? 14.312 18.365 4.981 1.00 92.88 350 ASN A N 1
ATOM 2848 C CA . ASN A 1 350 ? 14.111 19.550 4.143 1.00 92.88 350 ASN A CA 1
ATOM 2849 C C . ASN A 1 350 ? 12.677 19.654 3.601 1.00 92.88 350 ASN A C 1
ATOM 2851 O O . ASN A 1 350 ? 12.126 20.752 3.553 1.00 92.88 350 ASN A O 1
ATOM 2855 N N . ARG A 1 351 ? 12.061 18.530 3.204 1.00 91.69 351 ARG A N 1
ATOM 2856 C CA . ARG A 1 351 ? 10.662 18.514 2.744 1.00 91.69 351 ARG A CA 1
ATOM 2857 C C . ARG A 1 351 ? 9.700 18.935 3.851 1.00 91.69 351 ARG A C 1
ATOM 2859 O O . ARG A 1 351 ? 8.838 19.772 3.608 1.00 91.69 351 ARG A O 1
ATOM 2866 N N . ILE A 1 352 ? 9.867 18.394 5.056 1.00 94.19 352 ILE A N 1
ATOM 2867 C CA . ILE A 1 352 ? 9.010 18.737 6.196 1.00 94.19 352 ILE A CA 1
ATOM 2868 C C . ILE A 1 352 ? 9.228 20.189 6.636 1.00 94.19 352 ILE A C 1
ATOM 2870 O O . ILE A 1 352 ? 8.255 20.917 6.803 1.00 94.19 352 ILE A O 1
ATOM 2874 N N . ASN A 1 353 ? 10.480 20.645 6.726 1.00 94.06 353 ASN A N 1
ATOM 2875 C CA . ASN A 1 353 ? 10.802 22.026 7.092 1.00 94.06 353 ASN A CA 1
ATOM 2876 C C . ASN A 1 353 ? 10.233 23.038 6.089 1.00 94.06 353 ASN A C 1
ATOM 2878 O O . ASN A 1 353 ? 9.841 24.132 6.481 1.00 94.06 353 ASN A O 1
ATOM 2882 N N . LYS A 1 354 ? 10.152 22.684 4.798 1.00 93.62 354 LYS A N 1
ATOM 2883 C CA . LYS A 1 354 ? 9.492 23.528 3.793 1.00 93.62 354 LYS A CA 1
ATOM 2884 C C . LYS A 1 354 ? 8.007 23.720 4.116 1.00 93.62 354 LYS A C 1
ATOM 2886 O O . LYS A 1 354 ? 7.518 24.839 4.024 1.00 93.62 354 LYS A O 1
ATOM 2891 N N . ILE A 1 355 ? 7.308 22.652 4.508 1.00 94.38 355 ILE A N 1
ATOM 2892 C CA . ILE A 1 355 ? 5.900 22.727 4.929 1.00 94.38 355 ILE A CA 1
ATOM 2893 C C . ILE A 1 355 ? 5.779 23.558 6.216 1.00 94.38 355 ILE A C 1
ATOM 2895 O O . ILE A 1 355 ? 4.938 24.450 6.280 1.00 94.38 355 ILE A O 1
ATOM 2899 N N . GLU A 1 356 ? 6.637 23.305 7.211 1.00 95.75 356 GLU A N 1
ATOM 2900 C CA . GLU A 1 356 ? 6.640 24.030 8.492 1.00 95.75 356 GLU A CA 1
ATOM 2901 C C . GLU A 1 356 ? 6.866 25.535 8.304 1.00 95.75 356 GLU A C 1
ATOM 2903 O O . GLU A 1 356 ? 6.134 26.338 8.880 1.00 95.75 356 GLU A O 1
ATOM 2908 N N . SER A 1 357 ? 7.827 25.921 7.459 1.00 95.50 357 SER A N 1
ATOM 2909 C CA . SER A 1 357 ? 8.112 27.325 7.144 1.00 95.50 357 SER A CA 1
ATOM 2910 C C . SER A 1 357 ? 6.905 28.002 6.502 1.00 95.50 357 SER A C 1
ATOM 2912 O O . SER A 1 357 ? 6.470 29.037 6.989 1.00 95.50 357 SER A O 1
ATOM 2914 N N . ILE A 1 358 ? 6.310 27.386 5.471 1.00 95.00 358 ILE A N 1
ATOM 2915 C CA . ILE A 1 358 ? 5.141 27.954 4.780 1.00 95.00 358 ILE A CA 1
ATOM 2916 C C . ILE A 1 358 ? 3.986 28.169 5.764 1.00 95.00 358 ILE A C 1
ATOM 2918 O O . ILE A 1 358 ? 3.392 29.241 5.779 1.00 95.00 358 ILE A O 1
ATOM 2922 N N . LEU A 1 359 ? 3.684 27.180 6.613 1.00 95.56 359 LEU A N 1
ATOM 2923 C CA . LEU A 1 359 ? 2.596 27.303 7.589 1.00 95.56 359 LEU A CA 1
ATOM 2924 C C . LEU A 1 359 ? 2.889 28.305 8.712 1.00 95.56 359 LEU A C 1
ATOM 2926 O O . LEU A 1 359 ? 1.943 28.844 9.287 1.00 95.56 359 LEU A O 1
ATOM 2930 N N . SER A 1 360 ? 4.162 28.528 9.040 1.00 95.31 360 SER A N 1
ATOM 2931 C CA . SER A 1 360 ? 4.580 29.525 10.034 1.00 95.31 360 SER A CA 1
ATOM 2932 C C . SER A 1 360 ? 4.492 30.952 9.489 1.00 95.31 360 SER A C 1
ATOM 2934 O O . SER A 1 360 ? 4.217 31.872 10.254 1.00 95.31 360 SER A O 1
ATOM 2936 N N . ASP A 1 361 ? 4.679 31.118 8.178 1.00 97.00 361 ASP A N 1
ATOM 2937 C CA . ASP A 1 361 ? 4.590 32.408 7.487 1.00 97.00 361 ASP A CA 1
ATOM 2938 C C . ASP A 1 361 ? 3.139 32.801 7.143 1.00 97.00 361 ASP A C 1
ATOM 2940 O O . ASP A 1 361 ? 2.859 33.969 6.867 1.00 97.00 361 ASP A O 1
ATOM 2944 N N . CYS A 1 362 ? 2.197 31.851 7.172 1.00 97.44 362 CYS A N 1
ATOM 2945 C CA . CYS A 1 362 ? 0.776 32.122 6.960 1.00 97.44 362 CYS A CA 1
ATOM 2946 C C . CYS A 1 362 ? 0.178 33.002 8.067 1.00 97.44 362 CYS A C 1
ATOM 2948 O O . CYS A 1 362 ? 0.381 32.782 9.263 1.00 97.44 362 CYS A O 1
ATOM 2950 N N . SER A 1 363 ? -0.695 33.929 7.673 1.00 97.56 363 SER A N 1
ATOM 2951 C CA . SER A 1 363 ? -1.590 34.603 8.611 1.00 97.56 363 SER A CA 1
ATOM 2952 C C . SER A 1 363 ? -2.557 33.612 9.271 1.00 97.56 363 SER A C 1
ATOM 2954 O O . SER A 1 363 ? -2.850 32.530 8.751 1.00 97.56 363 SER A O 1
ATOM 2956 N N . TYR A 1 364 ? -3.139 34.018 10.402 1.00 96.06 364 TYR A N 1
ATOM 2957 C CA . TYR A 1 364 ? -4.162 33.229 11.094 1.00 96.06 364 TYR A CA 1
ATOM 2958 C C . TYR A 1 364 ? -5.327 32.818 10.173 1.00 96.06 364 TYR A C 1
ATOM 2960 O O . TYR A 1 364 ? -5.807 31.684 10.245 1.00 96.06 364 TYR A O 1
ATOM 2968 N N . ILE A 1 365 ? -5.766 33.718 9.284 1.00 97.38 365 ILE A N 1
ATOM 2969 C CA . ILE A 1 365 ? -6.889 33.469 8.369 1.00 97.38 365 ILE A CA 1
ATOM 2970 C C . ILE A 1 365 ? -6.505 32.432 7.311 1.00 97.38 365 ILE A C 1
ATOM 2972 O O . ILE A 1 365 ? -7.266 31.492 7.092 1.00 97.38 365 ILE A O 1
ATOM 2976 N N . GLU A 1 366 ? -5.331 32.563 6.689 1.00 97.56 366 GLU A N 1
ATOM 2977 C CA . GLU A 1 366 ? -4.849 31.614 5.675 1.00 97.56 366 GLU A CA 1
ATOM 2978 C C . GLU A 1 366 ? -4.683 30.213 6.262 1.00 97.56 366 GLU A C 1
ATOM 2980 O O . GLU A 1 366 ? -5.170 29.237 5.690 1.00 97.56 366 GLU A O 1
ATOM 2985 N N . LYS A 1 367 ? -4.074 30.118 7.450 1.00 96.62 367 LYS A N 1
ATOM 2986 C CA . LYS A 1 367 ? -3.871 28.850 8.155 1.00 96.62 367 LYS A CA 1
ATOM 2987 C C . LYS A 1 367 ? -5.204 28.192 8.522 1.00 96.62 367 LYS A C 1
ATOM 2989 O O . LYS A 1 367 ? -5.419 27.013 8.243 1.00 96.62 367 LYS A O 1
ATOM 2994 N N . THR A 1 368 ? -6.143 28.971 9.065 1.00 95.94 368 THR A N 1
ATOM 2995 C CA . THR A 1 368 ? -7.492 28.492 9.405 1.00 95.94 368 THR A CA 1
ATOM 2996 C C . THR A 1 368 ? -8.256 28.030 8.165 1.00 95.94 368 THR A C 1
ATOM 2998 O O . THR A 1 368 ? -8.901 26.979 8.194 1.00 95.94 368 THR A O 1
ATOM 3001 N N . TYR A 1 369 ? -8.185 28.791 7.068 1.00 97.19 369 TYR A N 1
ATOM 3002 C CA . TYR A 1 369 ? -8.796 28.417 5.795 1.00 97.19 369 TYR A CA 1
ATOM 3003 C C . TYR A 1 369 ? -8.216 27.099 5.277 1.00 97.19 369 TYR A C 1
ATOM 3005 O O . TYR A 1 369 ? -8.973 26.182 4.964 1.00 97.19 369 TYR A O 1
ATOM 3013 N N . PHE A 1 370 ? -6.889 26.969 5.257 1.00 96.69 370 PHE A N 1
ATOM 3014 C CA . PHE A 1 370 ? -6.205 25.767 4.794 1.00 96.69 370 PHE A CA 1
ATOM 3015 C C . PHE A 1 370 ? -6.585 24.528 5.613 1.00 96.69 370 PHE A C 1
ATOM 3017 O O . PHE A 1 370 ? -6.930 23.492 5.045 1.00 96.69 370 PHE A O 1
ATOM 3024 N N . TYR A 1 371 ? -6.619 24.634 6.942 1.00 96.69 371 TYR A N 1
ATOM 3025 C CA . TYR A 1 371 ? -7.033 23.522 7.800 1.00 96.69 371 TYR A CA 1
ATOM 3026 C C . TYR A 1 371 ? -8.494 23.139 7.576 1.00 96.69 371 TYR A C 1
ATOM 3028 O O . TYR A 1 371 ? -8.801 21.956 7.445 1.00 96.69 371 TYR A O 1
ATOM 3036 N N . ARG A 1 372 ? -9.402 24.114 7.443 1.00 96.00 372 ARG A N 1
ATOM 3037 C CA . ARG A 1 372 ? -10.802 23.837 7.079 1.00 96.00 372 ARG A CA 1
ATOM 3038 C C . ARG A 1 372 ? -10.921 23.172 5.709 1.00 96.00 372 ARG A C 1
ATOM 3040 O O . ARG A 1 372 ? -11.738 22.267 5.559 1.00 96.00 372 ARG A O 1
ATOM 3047 N N . TYR A 1 373 ? -10.102 23.579 4.742 1.00 95.81 373 TYR A N 1
ATOM 3048 C CA . TYR A 1 373 ? -10.066 22.979 3.413 1.00 95.81 373 TYR A CA 1
ATOM 3049 C C . TYR A 1 373 ? -9.607 21.515 3.458 1.00 95.81 373 TYR A C 1
ATOM 3051 O O . TYR A 1 373 ? -10.268 20.658 2.878 1.00 95.81 373 TYR A O 1
ATOM 3059 N N . ILE A 1 374 ? -8.553 21.194 4.221 1.00 95.88 374 ILE A N 1
ATOM 3060 C CA . ILE A 1 374 ? -8.120 19.803 4.449 1.00 95.88 374 ILE A CA 1
ATOM 3061 C C . ILE A 1 374 ? -9.260 18.967 5.030 1.00 95.88 374 ILE A C 1
ATOM 3063 O O . ILE A 1 374 ? -9.515 17.865 4.542 1.00 95.88 374 ILE A O 1
ATOM 3067 N N . LYS A 1 375 ? -9.964 19.482 6.047 1.00 94.88 375 LYS A N 1
ATOM 3068 C CA . LYS A 1 375 ? -11.108 18.777 6.644 1.00 94.88 375 LYS A CA 1
ATOM 3069 C C . LYS A 1 375 ? -12.211 18.526 5.624 1.00 94.88 375 LYS A C 1
ATOM 3071 O O . LYS A 1 375 ? -12.711 17.410 5.543 1.00 94.88 375 LYS A O 1
ATOM 3076 N N . PHE A 1 376 ? -12.567 19.552 4.850 1.00 94.25 376 PHE A N 1
ATOM 3077 C CA . PHE A 1 376 ? -13.581 19.453 3.805 1.00 94.25 376 PHE A CA 1
ATOM 3078 C C . PHE A 1 376 ? -13.223 18.353 2.801 1.00 94.25 376 PHE A C 1
ATOM 3080 O O . PHE A 1 376 ? -13.978 17.398 2.663 1.00 94.25 376 PHE A O 1
ATOM 3087 N N . ILE A 1 377 ? -12.033 18.414 2.195 1.00 94.00 377 ILE A N 1
ATOM 3088 C CA . ILE A 1 377 ? -11.588 17.414 1.215 1.00 94.00 377 ILE A CA 1
ATOM 3089 C C . ILE A 1 377 ? -11.514 16.012 1.828 1.00 94.00 377 ILE A C 1
ATOM 3091 O O . ILE A 1 377 ? -11.944 15.046 1.203 1.00 94.00 377 ILE A O 1
ATOM 3095 N N . SER A 1 378 ? -11.010 15.882 3.057 1.00 93.06 378 SER A N 1
ATOM 3096 C CA . SER A 1 378 ? -10.915 14.578 3.728 1.00 93.06 378 SER A CA 1
ATOM 3097 C C . SER A 1 378 ? -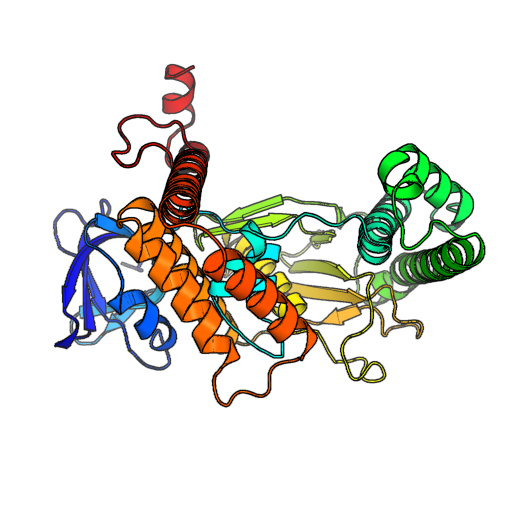12.293 13.969 3.977 1.00 93.06 378 SER A C 1
ATOM 3099 O O . SER A 1 378 ? -12.467 12.767 3.791 1.00 93.06 378 SER A O 1
ATOM 3101 N N . ARG A 1 379 ? -13.287 14.793 4.329 1.00 91.62 379 ARG A N 1
ATOM 3102 C CA . ARG A 1 379 ? -14.673 14.352 4.495 1.00 91.62 379 ARG A CA 1
ATOM 3103 C C . ARG A 1 379 ? -15.291 13.911 3.166 1.00 91.62 379 ARG A C 1
ATOM 3105 O O . ARG A 1 379 ? -15.885 12.841 3.123 1.00 91.62 379 ARG A O 1
ATOM 3112 N N . GLU A 1 380 ? -15.096 14.665 2.084 1.00 90.88 380 GLU A N 1
ATOM 3113 C CA . GLU A 1 380 ? -15.593 14.273 0.753 1.00 90.88 380 GLU A CA 1
ATOM 3114 C C . GLU A 1 380 ? -14.964 12.952 0.272 1.00 90.88 380 GLU A C 1
ATOM 3116 O O . GLU A 1 380 ? -15.664 12.058 -0.201 1.00 90.88 380 GLU A O 1
ATOM 3121 N N . LEU A 1 381 ? -13.650 12.777 0.458 1.00 89.50 381 LEU A N 1
ATOM 3122 C CA . LEU A 1 381 ? -12.954 11.528 0.123 1.00 89.50 381 LEU A CA 1
ATOM 3123 C C . LEU A 1 381 ? -13.437 10.345 0.972 1.00 89.50 381 LEU A C 1
ATOM 3125 O O . LEU A 1 381 ? -13.548 9.223 0.476 1.00 89.50 381 LEU A O 1
ATOM 3129 N N . TYR A 1 382 ? -13.716 10.583 2.253 1.00 88.81 382 TYR A N 1
ATOM 3130 C CA . TYR A 1 382 ? -14.273 9.575 3.149 1.00 88.81 382 TYR A CA 1
ATOM 3131 C C . TYR A 1 382 ? -15.680 9.163 2.702 1.00 88.81 382 TYR A C 1
ATOM 3133 O O . TYR A 1 382 ? -15.929 7.969 2.532 1.00 88.81 382 TYR A O 1
ATOM 3141 N N . HIS A 1 383 ? -16.549 10.130 2.389 1.00 86.12 383 HIS A N 1
ATOM 3142 C CA . HIS A 1 383 ? -17.887 9.867 1.859 1.00 86.12 383 HIS A CA 1
ATOM 3143 C C . HIS A 1 383 ? -17.862 9.098 0.541 1.00 86.12 383 HIS A C 1
ATOM 3145 O O . HIS A 1 383 ? -18.609 8.136 0.369 1.00 86.12 383 HIS A O 1
ATOM 3151 N N . GLN A 1 384 ? -16.956 9.452 -0.372 1.00 85.81 384 GLN A N 1
ATOM 3152 C CA . GLN A 1 384 ? -16.778 8.709 -1.616 1.00 85.81 384 GLN A CA 1
ATOM 3153 C C . GLN A 1 384 ? -16.453 7.230 -1.349 1.00 85.81 384 GLN A C 1
ATOM 3155 O O . GLN A 1 384 ? -16.974 6.342 -2.027 1.00 85.81 384 GLN A O 1
ATOM 3160 N N . LYS A 1 385 ? -15.597 6.947 -0.359 1.00 86.00 385 LYS A N 1
ATOM 3161 C CA . LYS A 1 385 ? -15.169 5.581 -0.037 1.00 86.00 385 LYS A CA 1
ATOM 3162 C C . LYS A 1 385 ? -16.275 4.769 0.629 1.00 86.00 385 LYS A C 1
ATOM 3164 O O . LYS A 1 385 ? -16.563 3.668 0.161 1.00 86.00 385 LYS A O 1
ATOM 3169 N N . ILE A 1 386 ? -16.890 5.287 1.691 1.00 80.62 386 ILE A N 1
ATOM 3170 C CA . ILE A 1 386 ? -17.761 4.470 2.552 1.00 80.62 386 ILE A CA 1
ATOM 3171 C C . ILE A 1 386 ? -19.243 4.861 2.535 1.00 80.62 386 ILE A C 1
ATOM 3173 O O . ILE A 1 386 ? -20.074 4.056 2.947 1.00 80.62 386 ILE A O 1
ATOM 3177 N N . GLY A 1 387 ? -19.585 6.027 1.988 1.00 73.31 387 GLY A N 1
ATOM 3178 C CA . GLY A 1 387 ? -20.944 6.565 1.941 1.00 73.31 387 GLY A CA 1
ATOM 3179 C C . GLY A 1 387 ? -21.189 7.638 3.000 1.00 73.31 387 GLY A C 1
ATOM 3180 O O . GLY A 1 387 ? -20.254 8.227 3.547 1.00 73.31 387 GLY A O 1
ATOM 3181 N N . ASP A 1 388 ? -22.459 7.931 3.264 1.00 63.28 388 ASP A N 1
ATOM 3182 C CA . ASP A 1 388 ? -22.831 8.889 4.305 1.00 63.28 388 ASP A CA 1
ATOM 3183 C C . ASP A 1 388 ? -22.341 8.421 5.690 1.00 63.28 388 ASP A C 1
ATOM 3185 O O . ASP A 1 388 ? -22.337 7.224 5.975 1.00 63.28 388 ASP A O 1
ATOM 3189 N N . ILE A 1 389 ? -21.938 9.360 6.551 1.00 53.44 389 ILE A N 1
ATOM 3190 C CA . ILE A 1 389 ? -21.472 9.091 7.924 1.00 53.44 389 ILE A CA 1
ATOM 3191 C C . ILE A 1 389 ? -22.595 8.441 8.746 1.00 53.44 389 ILE A C 1
ATOM 3193 O O . ILE A 1 389 ? -22.324 7.584 9.586 1.00 53.44 389 ILE A O 1
ATOM 3197 N N . GLU A 1 390 ? -23.851 8.788 8.451 1.00 54.59 390 GLU A N 1
ATOM 3198 C CA . GLU A 1 390 ? -25.046 8.183 9.057 1.00 54.59 390 GLU A CA 1
ATOM 3199 C C . GLU A 1 390 ? -25.583 6.978 8.258 1.00 54.59 390 GLU A C 1
ATOM 3201 O O . GLU A 1 390 ? -26.549 6.341 8.668 1.00 54.59 390 GLU A O 1
ATOM 3206 N N . TYR A 1 391 ? -24.938 6.617 7.139 1.00 52.00 391 TYR A N 1
ATOM 3207 C CA . TYR A 1 391 ? -25.289 5.481 6.275 1.00 52.00 391 TYR A CA 1
ATOM 3208 C C . TYR A 1 391 ? -26.757 5.444 5.805 1.00 52.00 391 TYR A C 1
ATOM 3210 O O . TYR A 1 391 ? -27.252 4.383 5.421 1.00 52.00 391 TYR A O 1
ATOM 3218 N N . GLU A 1 392 ? -27.457 6.582 5.766 1.00 46.50 392 GLU A N 1
ATOM 3219 C CA . GLU A 1 392 ? -28.858 6.625 5.322 1.00 46.50 392 GLU A CA 1
ATOM 3220 C C . GLU A 1 392 ? -29.014 6.297 3.828 1.00 46.50 392 GLU A C 1
ATOM 3222 O O . GLU A 1 392 ? -30.073 5.842 3.389 1.00 46.50 392 GLU A O 1
ATOM 3227 N N . THR A 1 393 ? -27.949 6.471 3.034 1.00 50.84 393 THR A N 1
ATOM 3228 C CA . THR A 1 393 ? -27.946 6.162 1.600 1.00 50.84 393 THR A CA 1
ATOM 3229 C C . THR A 1 393 ? -26.740 5.307 1.173 1.00 50.84 393 THR A C 1
ATOM 3231 O O . THR A 1 393 ? -25.596 5.609 1.523 1.00 50.84 393 THR A O 1
ATOM 3234 N N . PRO A 1 394 ? -26.947 4.237 0.376 1.00 55.41 394 PRO A N 1
ATOM 3235 C CA . PRO A 1 394 ? -25.884 3.344 -0.084 1.00 55.41 394 PRO A CA 1
ATOM 3236 C C . PRO A 1 394 ? -25.151 3.936 -1.300 1.00 55.41 394 PRO A C 1
ATOM 3238 O O . PRO A 1 394 ? -25.221 3.397 -2.401 1.00 55.41 394 PRO A O 1
ATOM 3241 N N . THR A 1 395 ? -24.480 5.073 -1.122 1.00 64.81 395 THR A N 1
ATOM 3242 C CA . THR A 1 395 ? -23.903 5.868 -2.227 1.00 64.81 395 THR A CA 1
ATOM 3243 C C . THR A 1 395 ? -22.383 5.752 -2.365 1.00 64.81 395 THR A C 1
ATOM 3245 O O . THR A 1 395 ? -21.853 6.005 -3.445 1.00 64.81 395 THR A O 1
ATOM 3248 N N . GLY A 1 396 ? -21.668 5.332 -1.317 1.00 71.19 396 GLY A N 1
ATOM 3249 C CA . GLY A 1 396 ? -20.212 5.144 -1.362 1.00 71.19 396 GLY A CA 1
ATOM 3250 C C . GLY A 1 396 ? -19.776 3.868 -2.087 1.00 71.19 396 GLY A C 1
ATOM 3251 O O . GLY A 1 396 ? -20.568 2.938 -2.267 1.00 71.19 396 GLY A O 1
ATOM 3252 N N . VAL A 1 397 ? -18.490 3.777 -2.445 1.00 80.12 397 VAL A N 1
ATOM 3253 C CA . VAL A 1 397 ? -17.897 2.585 -3.095 1.00 80.12 397 VAL A CA 1
ATOM 3254 C C . VAL A 1 397 ? -18.132 1.314 -2.269 1.00 80.12 397 VAL A C 1
ATOM 3256 O O . VAL A 1 397 ? -18.420 0.259 -2.835 1.00 80.12 397 VAL A O 1
ATOM 3259 N N . ALA A 1 398 ? -18.111 1.417 -0.938 1.00 81.94 398 ALA A N 1
ATOM 3260 C CA . ALA A 1 398 ? -18.363 0.288 -0.047 1.00 81.94 398 ALA A CA 1
ATOM 3261 C C . ALA A 1 398 ? -19.751 -0.347 -0.192 1.00 81.94 398 ALA A C 1
ATOM 3263 O O . ALA A 1 398 ? -19.934 -1.527 0.124 1.00 81.94 398 ALA A O 1
ATOM 3264 N N . SER A 1 399 ? -20.725 0.381 -0.749 1.00 77.88 399 SER A N 1
ATOM 3265 C CA . SER A 1 399 ? -22.032 -0.188 -1.085 1.00 77.88 399 SER A CA 1
ATOM 3266 C C . SER A 1 399 ? -21.905 -1.423 -1.983 1.00 77.88 399 SER A C 1
ATOM 3268 O O . SER A 1 399 ? -22.722 -2.331 -1.851 1.00 77.88 399 SER A O 1
ATOM 3270 N N . LEU A 1 400 ? -20.864 -1.521 -2.826 1.00 79.88 400 LEU A N 1
ATOM 3271 C CA . LEU A 1 400 ? -20.641 -2.641 -3.747 1.00 79.88 400 LEU A CA 1
ATOM 3272 C C . LEU A 1 400 ? -20.551 -4.002 -3.041 1.00 79.88 400 LEU A C 1
ATOM 3274 O O . LEU A 1 400 ? -21.055 -4.993 -3.581 1.00 79.88 400 LEU A O 1
ATOM 3278 N N . TRP A 1 401 ? -19.964 -4.049 -1.842 1.00 84.50 401 TRP A N 1
ATOM 3279 C CA . TRP A 1 401 ? -19.808 -5.275 -1.049 1.00 84.50 401 TRP A CA 1
ATOM 3280 C C . TRP A 1 401 ? -20.654 -5.307 0.229 1.00 84.50 401 TRP A C 1
ATOM 3282 O O . TRP A 1 401 ? -20.794 -6.373 0.826 1.00 84.50 401 TRP A O 1
ATOM 3292 N N . ASN A 1 402 ? -21.246 -4.179 0.631 1.00 79.44 402 ASN A N 1
ATOM 3293 C CA . ASN A 1 402 ? -22.127 -4.107 1.801 1.00 79.44 402 ASN A CA 1
ATOM 3294 C C . ASN A 1 402 ? -23.618 -4.261 1.477 1.00 79.44 402 ASN A C 1
ATOM 3296 O O . ASN A 1 402 ? -24.408 -4.504 2.383 1.00 79.44 402 ASN A O 1
ATOM 3300 N N . THR A 1 403 ? -24.015 -4.156 0.208 1.00 75.56 403 THR A N 1
ATOM 3301 C CA . THR A 1 403 ? -25.415 -4.320 -0.222 1.00 75.56 403 THR A CA 1
ATOM 3302 C C . THR A 1 403 ? -25.553 -5.418 -1.267 1.00 75.56 403 THR A C 1
ATOM 3304 O O . THR A 1 403 ? -24.591 -5.797 -1.947 1.00 75.56 403 THR A O 1
ATOM 3307 N N . LYS A 1 404 ? -26.769 -5.939 -1.430 1.00 79.44 404 LYS A N 1
ATOM 3308 C CA . LYS A 1 404 ? -27.087 -6.872 -2.516 1.00 79.44 404 LYS A CA 1
ATOM 3309 C C . LYS A 1 404 ? -27.287 -6.112 -3.822 1.00 79.44 404 LYS A C 1
ATOM 3311 O O . LYS A 1 404 ? -27.794 -4.993 -3.843 1.00 79.44 404 LYS A O 1
ATOM 3316 N N . PHE A 1 405 ? -26.996 -6.765 -4.948 1.00 79.44 405 PHE A N 1
ATOM 3317 C CA . PHE A 1 405 ? -27.259 -6.192 -6.274 1.00 79.44 405 PHE A CA 1
ATOM 3318 C C . PHE A 1 405 ? -28.716 -5.723 -6.432 1.00 79.44 405 PHE A C 1
ATOM 3320 O O . PHE A 1 405 ? -28.963 -4.645 -6.958 1.00 79.44 405 PHE A O 1
ATOM 3327 N N . SER A 1 406 ? -29.677 -6.491 -5.908 1.00 79.31 406 SER A N 1
ATOM 3328 C CA . SER A 1 406 ? -31.106 -6.158 -5.951 1.00 79.31 406 SER A CA 1
ATOM 3329 C C . SER A 1 406 ? -31.491 -4.906 -5.162 1.00 79.31 406 SER A C 1
ATOM 3331 O O . SER A 1 406 ? -32.516 -4.306 -5.462 1.00 79.31 406 SER A O 1
ATOM 3333 N N . GLU A 1 407 ? -30.728 -4.546 -4.128 1.00 74.19 407 GLU A N 1
ATOM 3334 C CA . GLU A 1 407 ? -30.952 -3.324 -3.344 1.00 74.19 407 GLU A CA 1
ATOM 3335 C C . GLU A 1 407 ? -30.455 -2.111 -4.134 1.00 74.19 407 GLU A C 1
ATOM 3337 O O . GLU A 1 407 ? -31.182 -1.134 -4.276 1.00 74.19 407 GLU A O 1
ATOM 3342 N N . ARG A 1 408 ? -29.275 -2.224 -4.759 1.00 76.25 408 ARG A N 1
ATOM 3343 C CA . ARG A 1 408 ? -28.703 -1.169 -5.612 1.00 76.25 408 ARG A CA 1
ATOM 3344 C C . ARG A 1 408 ? -29.498 -0.935 -6.892 1.00 76.25 408 ARG A C 1
ATOM 3346 O O . ARG A 1 408 ? -29.731 0.206 -7.260 1.00 76.25 408 ARG A O 1
ATOM 3353 N N . ALA A 1 409 ? -29.954 -2.001 -7.551 1.00 71.94 409 ALA A N 1
ATOM 3354 C CA . ALA A 1 409 ? -30.719 -1.906 -8.796 1.00 71.94 409 ALA A CA 1
ATOM 3355 C C . ALA A 1 409 ? -32.068 -1.183 -8.638 1.00 71.94 409 ALA A C 1
ATOM 3357 O O . ALA A 1 409 ? -32.636 -0.752 -9.631 1.00 71.94 409 ALA A O 1
ATOM 3358 N N . LYS A 1 410 ? -32.590 -1.069 -7.409 1.00 66.94 410 LYS A N 1
ATOM 3359 C CA . LYS A 1 410 ? -33.810 -0.309 -7.098 1.00 66.94 410 LYS A CA 1
ATOM 3360 C C . LYS A 1 410 ? -33.546 1.169 -6.790 1.00 66.94 410 LYS A C 1
ATOM 3362 O O . LYS A 1 410 ? -34.502 1.930 -6.710 1.00 66.94 410 LYS A O 1
ATOM 3367 N N . ALA A 1 411 ? -32.287 1.534 -6.539 1.00 63.16 411 ALA A N 1
ATOM 3368 C CA . ALA A 1 411 ? -31.852 2.896 -6.228 1.00 63.16 411 ALA A CA 1
ATOM 3369 C C . ALA A 1 411 ? -31.312 3.653 -7.461 1.00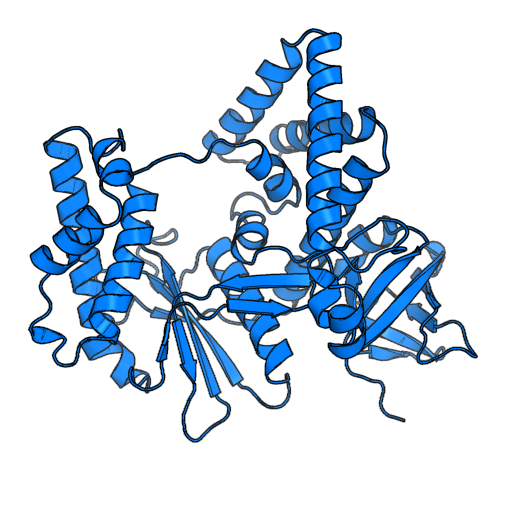 63.16 411 ALA A C 1
ATOM 3371 O O . ALA A 1 411 ? -31.047 4.849 -7.362 1.00 63.16 411 ALA A O 1
ATOM 3372 N N . LEU A 1 412 ? -31.140 2.948 -8.587 1.00 55.19 412 LEU A N 1
ATOM 3373 C CA . LEU A 1 412 ? -30.909 3.490 -9.931 1.00 55.19 412 LEU A CA 1
ATOM 3374 C C . LEU A 1 412 ? -32.253 3.742 -10.617 1.00 55.19 412 LEU A C 1
ATOM 3376 O O . LEU A 1 412 ? -32.335 4.741 -11.365 1.00 55.19 412 LEU A O 1
#

pLDDT: mean 91.11, std 9.1, range [46.5, 98.69]

Secondary structure (DSSP, 8-state):
-PPPSEEEEEEEEEETTTTEEEEE-GGGTTS-EEEE---TTTTGGGHHHHTT--TT-EEEEEEEEE-TTS-EEEEEEEESTTSPEEHHHHHTTEETTEE-THHHHHHTTS-----HHHHHHHHHHHHHHHHHS-TTGGG--HHHHHHHHHHHSHHHHHH-GGG-SHHHHHHHHHHHHHHHHHHHHIIIIIHHHTT--GGGEEES-EEEETTTTEEEE-SEEEE-TTSS-EEEEEEE-SPPPSSTT-TT---HHHHHHHHHHHHHHHHHH-TTT--EEEEEEETT--STT-SEEE----HHHHHHHHHHHHHHHHHHHHHHHS-HHHHHHHHHHHHHHHHSSS---HHHHHHHHHHHHHHHHS-HHHHHHHHHHHHHHHHHHHHHHH--TT--S--STTHHHHS-HHHHTTT-

Foldseek 3Di:
DDDDQKFKWFFADADLVQQWTFTDGPVCNVDTAIEHACDPPQHVLQSVLVVLDDGRWIWIFGCWDADPVRHTYGSDIFTNLLQADELLLLLQCFAPQHRALLSNVLVVVDDDALELQVLLVVLLLLLLVCCLPDPCNPPDDLVVSVVVSCVVCVVSQCVHPQCVDPVSVVVSSVLSNLLNVLSSCCQPPVCVVVVFDSVQKDAFDWFDDSNLRHIYTAGIKGQDPPAQEIEGEHERSDQAPPVNPPLQDDGSSRLSSQLRVVVRVCRVSPPVGYDYWYWYQHSNDNDPPSRIHTNDDDSSVVSNSSSSNSVNVSLLCCLQVPALVSVVVSLVVLLVVLVDPRPGDPVSSVSSVVVVVVLVPDDPVRSNVVSVVSNVVSVVSVCQRQNDPVPPDLRHPSSVVVDDPVVVVVVD